Protein AF-0000000084944345 (afdb_homodimer)

Sequence (550 aa):
MKTWLITGCSSGIGRGIAKAVLKKGDNAVVTARDTSKIADLVDQYPNTALGVALDITKKESISAAVKQAQERFGTIDVLINNAGYGYRSSVEEGDIDDVNLLFNTNFFGPIELIKEVLPQMRANKNGAIVNVSSIAAVRSGVGSGYYAASKAALELMTDGLAKELKPLGIKVMIAQPGSFRTNFYDTSLKGTKNKIDDYNETAGKTRKENVVNHKNQPGDPDKGGQVIVDTIEKDNYPFRLLLGSDATKIVASALEERIQEIETWKNISSQSDFEMKTWLITGCSSGIGRGIAKAVLKKGDNAVVTARDTSKIADLVDQYPNTALGVALDITKKESISAAVKQAQERFGTIDVLINNAGYGYRSSVEEGDIDDVNLLFNTNFFGPIELIKEVLPQMRANKNGAIVNVSSIAAVRSGVGSGYYAASKAALELMTDGLAKELKPLGIKVMIAQPGSFRTNFYDTSLKGTKNKIDDYNETAGKTRKENVVNHKNQPGDPDKGGQVIVDTIEKDNYPFRLLLGSDATKIVASALEERIQEIETWKNISSQSDFE

Secondary structure (DSSP, 8-state):
--EEEES--SSHHHHHHHHHHHHHT-EEEEEESSGGGGHHHHHHSTTTEEEEE--TT-HHHHHHHHHHHHHHHS---EEEE----EEEB-TTT--HHHHHHHHIIIIIHHHHHHHHHHHHHHHHT-EEEEEE--GGGTSPPTTBHHHHHHHHHHHHHHHHHHHHHGGGTEEEEEEEE-SBSSSHHHHSEEE-S---GGGTTTGGGG-GGG----S--SB-HHHHHHHHHHHHTSSS--SEEEESHHHHHHHHHHHHHHHHHHHHHHHHHGGGB--/--EEEES--SSHHHHHHHHHHHHHT-EEEEEESSGGGGHHHHHHSTTTEEEEE--TT-HHHHHHHHHHHHHHHS---EEEE----EEEB-TTT--HHHHHHHHIIIIIHHHHHHHHHHHHHHHHT-EEEEEE--GGGTSPPTTBHHHHHHHHHHHHHHHHHHHHHGGGTEEEEEEEE-SBSSSHHHHSEEE-S---GGGTTTGGGG-GGG----S--SB-HHHHHHHHHHHHTSSS--SEEEESHHHHHHHHHHHHHHHHHHHHHHHHHGGGB--

Organism: NCBI:txid445974

Solvent-accessible surface area (backbone atoms only — not comparable to full-atom values): 26465 Å² total; per-residue (Å²): 130,52,29,33,40,36,32,37,28,59,47,42,46,31,28,13,30,50,49,39,42,45,75,73,65,22,33,28,37,39,19,20,71,53,47,78,58,39,41,67,60,23,68,74,33,64,90,38,31,44,74,34,56,38,46,59,73,35,70,68,34,42,53,50,40,53,49,52,41,32,72,73,64,66,48,67,41,31,40,35,42,45,44,61,64,46,43,21,30,40,74,74,36,48,46,68,68,59,51,49,52,47,34,31,37,44,30,53,17,49,50,53,47,47,50,70,51,42,63,61,21,58,74,64,43,33,34,35,39,34,41,53,50,34,49,35,40,80,50,34,46,67,13,22,10,64,36,10,10,27,30,18,19,39,50,24,29,45,49,11,40,33,62,47,30,49,88,42,52,31,48,48,30,34,36,26,39,40,58,49,47,45,55,48,71,65,79,33,42,41,54,49,90,56,81,59,77,88,33,45,90,38,19,49,61,46,25,50,92,63,58,77,81,79,67,74,42,54,15,28,23,53,40,38,11,36,48,52,58,57,40,74,70,39,93,76,60,63,58,67,38,42,34,12,56,64,22,49,52,54,50,46,50,53,46,51,52,50,46,51,50,48,65,73,41,44,72,63,14,38,62,10,37,54,129,131,53,29,33,41,36,32,36,26,59,47,42,44,32,28,14,30,49,50,40,42,46,74,72,64,22,33,27,36,41,18,20,72,54,45,79,58,39,43,65,60,23,69,74,33,63,90,38,31,42,73,36,56,38,47,59,72,35,69,67,35,42,53,50,43,53,49,52,41,32,74,73,65,68,47,69,40,32,40,35,43,46,45,58,63,45,42,20,30,39,72,73,36,48,44,69,69,58,51,51,51,48,34,31,36,44,29,52,18,49,50,53,47,48,49,69,50,41,62,60,22,58,74,65,42,34,33,34,39,34,42,53,50,32,51,35,42,80,50,34,46,66,12,22,10,65,37,8,10,29,30,17,19,36,50,24,30,46,49,11,40,34,62,46,31,49,88,41,52,31,47,50,32,34,37,26,36,41,56,49,46,46,57,48,72,65,77,33,41,42,55,48,90,56,82,59,78,88,32,45,88,38,18,49,60,46,25,51,90,61,56,77,80,79,67,72,42,54,16,27,24,52,40,38,12,37,48,53,59,57,40,72,70,39,93,76,58,62,56,69,37,43,33,11,56,65,22,50,52,53,50,46,50,52,46,51,52,50,45,50,50,46,66,73,41,43,72,63,14,39,60,12,38,54,130

InterPro domains:
  IPR002347 Short-chain dehydrogenase/reductase SDR [PF00106] (2-185)
  IPR002347 Short-chain dehydrogenase/reductase SDR [PR00080] (74-85)
  IPR002347 Short-chain dehydrogenase/reductase SDR [PR00080] (127-135)
  IPR002347 Short-chain dehydrogenase/reductase SDR [PR00080] (147-166)
  IPR002347 Short-chain dehydrogenase/reductase SDR [PR00081] (3-20)
  IPR002347 Short-chain dehydrogenase/reductase SDR [PR00081] (74-85)
  IPR002347 Short-chain dehydrogenase/reductase SDR [PR00081] (121-137)
  IPR002347 Short-chain dehydrogenase/reductase SDR [PR00081] (147-166)
  IPR002347 Short-chain dehydrogenase/reductase SDR [PR00081] (168-185)
  IPR020904 Short-chain dehydrogenase/reductase, conserved site [PS00061] (134-162)
  IPR036291 NAD(P)-binding domain superfamily [SSF51735] (2-236)
  IPR051911 Short-chain Dehydrogenases/Reductases (SDR) [PTHR43976] (2-274)

Foldseek 3Di:
DAEEEFEDCLWFLSVLLLVLCVVVPAAYEREDQDQVSVVVVCVVRVLRYHYAHADLLDLVRLLVSLVVSCVRPVAHAEYEADFAAFEFAAPVLDDPVVLVVRLSGLPVSLVSNCVNRVVRCLVVLHHEYEYEAELLCLPPAFRGVSNNVSRVNRLVVQVVVQVVSVVSHYHYAYEYEYWELICRLPPRYHYGPGDDPVCCVTSVCVGSVNDDRPSPTPHYSNVSSNCVNVQSPDPDHDNYHYGDPVSVVSNVVSVVVVVVVCVVCVVVVCVPDDD/DAEEEFEDCLWFLSVLLLVLCVVVPAAYEREDQDQVSVVVVCVVRVLRYHYAHADLLDLVRLLVSLVVSCVRPVAHAEYEADFAAFEFAAPVLDDPVVLVVRLSGLPVSLVSNCVNRVVRCLVVLHHEYEYEAELLCLPPAFRGVSNNVSRVNRLVVQVVVQVVSVVSHYHYAYEYEYWELICRLPPRYHYGPGDDPVCCVTSVCVGSVNDDRPSPTQHYSNVSSNCVNVQSPDPDHDNYHYGDPVSVVSNVVSVVVVVVVCVVCVVVVCVPDDD

Nearest PDB structures (foldseek):
  3m1a-assembly6_J  TM=9.454E-01  e=7.012E-30  Streptomyces avermitilis
  3m1a-assembly4_D  TM=9.328E-01  e=2.663E-30  Streptomyces avermitilis
  3m1a-assembly1_C  TM=9.370E-01  e=7.450E-30  Streptomyces avermitilis
  3m1a-assembly2_B  TM=9.357E-01  e=1.846E-29  Streptomyces avermitilis
  3m1a-assembly1_G  TM=9.28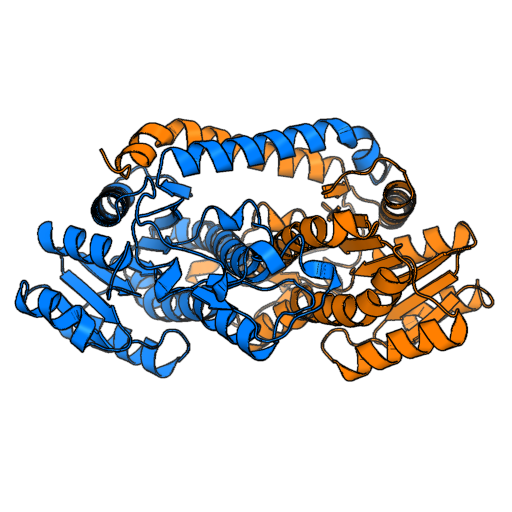5E-01  e=8.408E-30  Streptomyces avermitilis

Structure (mmCIF, N/CA/C/O backbone):
data_AF-0000000084944345-model_v1
#
loop_
_entity.id
_entity.type
_entity.pdbx_description
1 polymer 'Oxidoreductase, short chain dehydrogenase/reductase family protein'
#
loop_
_atom_site.group_PDB
_atom_site.id
_atom_site.type_symbol
_atom_site.label_atom_id
_atom_site.label_alt_id
_atom_site.label_comp_id
_atom_site.label_asym_id
_atom_site.label_entity_id
_atom_site.label_seq_id
_atom_site.pdbx_PDB_ins_code
_atom_site.Cartn_x
_atom_site.Cartn_y
_atom_site.Cartn_z
_atom_site.occupancy
_atom_site.B_iso_or_equiv
_atom_site.auth_seq_id
_atom_site.auth_comp_id
_atom_site.auth_asym_id
_atom_site.auth_atom_id
_atom_site.pdbx_PDB_model_num
ATOM 1 N N . MET A 1 1 ? 8.312 31.016 15.516 1 93.62 1 MET A N 1
ATOM 2 C CA . MET A 1 1 ? 7.082 30.828 14.75 1 93.62 1 MET A CA 1
ATOM 3 C C . MET A 1 1 ? 7.324 29.922 13.547 1 93.62 1 MET A C 1
ATOM 5 O O . MET A 1 1 ? 8.273 30.125 12.797 1 93.62 1 MET A O 1
ATOM 9 N N . LYS A 1 2 ? 6.492 28.859 13.406 1 98.12 2 LYS A N 1
ATOM 10 C CA . LYS A 1 2 ? 6.637 27.906 12.312 1 98.12 2 LYS A CA 1
ATOM 11 C C . LYS A 1 2 ? 5.516 28.078 11.281 1 98.12 2 LYS A C 1
ATOM 13 O O . LYS A 1 2 ? 4.445 28.594 11.609 1 98.12 2 LYS A O 1
ATOM 18 N N . THR A 1 3 ? 5.793 27.703 10.055 1 98.88 3 THR A N 1
ATOM 19 C CA . THR A 1 3 ? 4.789 27.703 9 1 98.88 3 THR A CA 1
ATOM 20 C C . THR A 1 3 ? 4.379 26.281 8.633 1 98.88 3 THR A C 1
ATOM 22 O O . THR A 1 3 ? 5.211 25.484 8.211 1 98.88 3 THR A O 1
ATOM 25 N N . TRP A 1 4 ? 3.074 26.016 8.797 1 98.94 4 TRP A N 1
ATOM 26 C CA . TRP A 1 4 ? 2.477 24.719 8.5 1 98.94 4 TRP A CA 1
ATOM 27 C C . TRP A 1 4 ? 1.68 24.766 7.199 1 98.94 4 TRP A C 1
ATOM 29 O O . TRP A 1 4 ? 0.833 25.641 7.016 1 98.94 4 TRP A O 1
ATOM 39 N N . LEU A 1 5 ? 1.978 23.938 6.238 1 99 5 LEU A N 1
ATOM 40 C CA . LEU A 1 5 ? 1.112 23.703 5.09 1 99 5 LEU A CA 1
ATOM 41 C C . LEU A 1 5 ? 0.245 22.469 5.301 1 99 5 LEU A C 1
ATOM 43 O O . LEU A 1 5 ? 0.763 21.359 5.449 1 99 5 LEU A O 1
ATOM 47 N N . ILE A 1 6 ? -1.057 22.641 5.344 1 99 6 ILE A N 1
ATOM 48 C CA . ILE A 1 6 ? -2.002 21.594 5.699 1 99 6 ILE A CA 1
ATOM 49 C C . ILE A 1 6 ? -2.99 21.375 4.555 1 99 6 ILE A C 1
ATOM 51 O O . ILE A 1 6 ? -3.672 22.312 4.133 1 99 6 ILE A O 1
ATOM 55 N N . THR A 1 7 ? -3.07 20.172 4.094 1 98.94 7 THR A N 1
ATOM 56 C CA . THR A 1 7 ? -4.012 19.922 3.01 1 98.94 7 THR A CA 1
ATOM 57 C C . THR A 1 7 ? -5.344 19.406 3.562 1 98.94 7 THR A C 1
ATOM 59 O O . THR A 1 7 ? -5.375 18.719 4.582 1 98.94 7 THR A O 1
ATOM 62 N N . GLY A 1 8 ? -6.422 19.734 2.869 1 98.25 8 GLY A N 1
ATOM 63 C CA . GLY A 1 8 ? -7.742 19.234 3.229 1 98.25 8 GLY A CA 1
ATOM 64 C C . GLY A 1 8 ? -8.266 19.812 4.527 1 98.25 8 GLY A C 1
ATOM 65 O O . GLY A 1 8 ? -8.602 19.078 5.453 1 98.25 8 GLY A O 1
ATOM 66 N N . CYS A 1 9 ? -8.539 21.172 4.586 1 98.5 9 CYS A N 1
ATOM 67 C CA . CYS A 1 9 ? -8.836 21.828 5.852 1 98.5 9 CYS A CA 1
ATOM 68 C C . CYS A 1 9 ? -10.312 22.203 5.934 1 98.5 9 CYS A C 1
ATOM 70 O O . CYS A 1 9 ? -10.742 22.859 6.879 1 98.5 9 CYS A O 1
ATOM 72 N N . SER A 1 10 ? -11.109 21.766 4.98 1 97.06 10 SER A N 1
ATOM 73 C CA . SER A 1 10 ? -12.508 22.188 4.938 1 97.06 10 SER A CA 1
ATOM 74 C C . SER A 1 10 ? -13.289 21.609 6.117 1 97.06 10 SER A C 1
ATOM 76 O O . SER A 1 10 ? -14.305 22.188 6.523 1 97.06 10 SER A O 1
ATOM 78 N N . SER A 1 11 ? -12.891 20.469 6.629 1 95.62 11 SER A N 1
ATOM 79 C CA . SER A 1 11 ? -13.57 19.797 7.738 1 95.62 11 SER A CA 1
ATOM 80 C C . SER A 1 11 ? -12.672 18.75 8.383 1 95.62 11 SER A C 1
ATOM 82 O O . SER A 1 11 ? -11.469 18.688 8.102 1 95.62 11 SER A O 1
ATOM 84 N N . GLY A 1 12 ? -13.164 18.125 9.32 1 97.12 12 GLY A N 1
ATOM 85 C CA . GLY A 1 12 ? -12.555 16.938 9.875 1 97.12 12 GLY A CA 1
ATOM 86 C C . GLY A 1 12 ? -11.211 17.203 10.531 1 97.12 12 GLY A C 1
ATOM 87 O O . GLY A 1 12 ? -11.023 18.234 11.172 1 97.12 12 GLY A O 1
ATOM 88 N N . ILE A 1 13 ? -10.352 16.234 10.453 1 98.5 13 ILE A N 1
ATOM 89 C CA . ILE A 1 13 ? -9.062 16.25 11.141 1 98.5 13 ILE A CA 1
ATOM 90 C C . ILE A 1 13 ? -8.188 17.375 10.594 1 98.5 13 ILE A C 1
ATOM 92 O O . ILE A 1 13 ? -7.48 18.047 11.344 1 98.5 13 ILE A O 1
ATOM 96 N N . GLY A 1 14 ? -8.211 17.609 9.242 1 98.69 14 GLY A N 1
ATOM 97 C CA . GLY A 1 14 ? -7.449 18.703 8.656 1 98.69 14 GLY A CA 1
ATOM 98 C C . GLY A 1 14 ? -7.793 20.062 9.242 1 98.69 14 GLY A C 1
ATOM 99 O O . GLY A 1 14 ? -6.902 20.859 9.547 1 98.69 14 GLY A O 1
ATOM 100 N N . ARG A 1 15 ? -9.094 20.297 9.398 1 98.75 15 ARG A N 1
ATOM 101 C CA . ARG A 1 15 ? -9.531 21.531 10.031 1 98.75 15 ARG A CA 1
ATOM 102 C C . ARG A 1 15 ? -9.086 21.578 11.492 1 98.75 15 ARG A C 1
ATOM 104 O O . ARG A 1 15 ? -8.688 22.641 11.984 1 98.75 15 ARG A O 1
ATOM 111 N N . GLY A 1 16 ? -9.172 20.422 12.18 1 98.88 16 GLY A N 1
ATOM 112 C CA . GLY A 1 16 ? -8.68 20.344 13.547 1 98.88 16 GLY A CA 1
ATOM 113 C C . GLY A 1 16 ? -7.207 20.672 13.672 1 98.88 16 GLY A C 1
ATOM 114 O O . GLY A 1 16 ? -6.805 21.375 14.602 1 98.88 16 GLY A O 1
ATOM 115 N N . ILE A 1 17 ? -6.41 20.234 12.75 1 98.94 17 ILE A N 1
ATOM 116 C CA . ILE A 1 17 ? -4.984 20.531 12.742 1 98.94 17 ILE A CA 1
ATOM 117 C C . ILE A 1 17 ? -4.777 22.031 12.531 1 98.94 17 ILE A C 1
ATOM 119 O O . ILE A 1 17 ? -3.998 22.672 13.25 1 98.94 17 ILE A O 1
ATOM 123 N N . ALA A 1 18 ? -5.488 22.594 11.539 1 98.94 18 ALA A N 1
ATOM 124 C CA . ALA A 1 18 ? -5.379 24.031 11.258 1 98.94 18 ALA A CA 1
ATOM 125 C C . ALA A 1 18 ? -5.695 24.859 12.5 1 98.94 18 ALA A C 1
ATOM 127 O O . ALA A 1 18 ? -4.957 25.781 12.844 1 98.94 18 ALA A O 1
ATOM 128 N N . LYS A 1 19 ? -6.773 24.484 13.195 1 98.88 19 LYS A N 1
ATOM 129 C CA . LYS A 1 19 ? -7.164 25.203 14.406 1 98.88 19 LYS A CA 1
ATOM 130 C C . LYS A 1 19 ? -6.074 25.109 15.469 1 98.88 19 LYS A C 1
ATOM 132 O O . LYS A 1 19 ? -5.746 26.109 16.109 1 98.88 19 LYS A O 1
ATOM 137 N N . ALA A 1 20 ? -5.543 23.922 15.648 1 98.88 20 ALA A N 1
ATOM 138 C CA . ALA A 1 20 ? -4.508 23.719 16.656 1 98.88 20 ALA A CA 1
ATOM 139 C C . ALA A 1 20 ? -3.273 24.562 16.359 1 98.88 20 ALA A C 1
ATOM 141 O O . ALA A 1 20 ? -2.703 25.172 17.266 1 98.88 20 ALA A O 1
ATOM 142 N N . VAL A 1 21 ? -2.881 24.625 15.117 1 98.88 21 VAL A N 1
ATOM 143 C CA . VAL A 1 21 ? -1.704 25.375 14.688 1 98.88 21 VAL A CA 1
ATOM 144 C C . VAL A 1 21 ? -1.926 26.859 14.922 1 98.88 21 VAL A C 1
ATOM 146 O O . VAL A 1 21 ? -1.062 27.547 15.484 1 98.88 21 VAL A O 1
ATOM 149 N N . LEU A 1 22 ? -3.08 27.344 14.539 1 98.81 22 LEU A N 1
ATOM 150 C CA . LEU A 1 22 ? -3.385 28.781 14.625 1 98.81 22 LEU A CA 1
ATOM 151 C C . LEU A 1 22 ? -3.541 29.203 16.078 1 98.81 22 LEU A C 1
ATOM 153 O O . LEU A 1 22 ? -3.07 30.281 16.469 1 98.81 22 LEU A O 1
ATOM 157 N N . LYS A 1 23 ? -4.176 28.359 16.875 1 98.38 23 LYS A N 1
ATOM 158 C CA . LYS A 1 23 ? -4.348 28.656 18.297 1 98.38 23 LYS A CA 1
ATOM 159 C C . LYS A 1 23 ? -3 28.766 19 1 98.38 23 LYS A C 1
ATOM 161 O O . LYS A 1 23 ? -2.85 29.547 19.953 1 98.38 23 LYS A O 1
ATOM 166 N N . LYS A 1 24 ? -2.076 28.031 18.531 1 97.56 24 LYS A N 1
ATOM 167 C CA . LYS A 1 24 ? -0.727 28.031 19.094 1 97.56 24 LYS A CA 1
ATOM 168 C C . LYS A 1 24 ? 0.048 29.281 18.672 1 97.56 24 LYS A C 1
ATOM 170 O O . LYS A 1 24 ? 1.063 29.609 19.281 1 97.56 24 LYS A O 1
ATOM 175 N N . GLY A 1 25 ? -0.393 29.953 17.594 1 98.19 25 GLY A N 1
ATOM 176 C CA . GLY A 1 25 ? 0.224 31.188 17.141 1 98.19 25 GLY A CA 1
ATOM 177 C C . GLY A 1 25 ? 1.131 30.984 15.945 1 98.19 25 GLY A C 1
ATOM 178 O O . GLY A 1 25 ? 1.791 31.938 15.5 1 98.19 25 GLY A O 1
ATOM 179 N N . ASP A 1 26 ? 1.201 29.797 15.398 1 98.81 26 ASP A N 1
ATOM 180 C CA . ASP A 1 26 ? 2.006 29.531 14.211 1 98.81 26 ASP A CA 1
ATOM 181 C C . ASP A 1 26 ? 1.264 29.922 12.938 1 98.81 26 ASP A C 1
ATOM 183 O O . ASP A 1 26 ? 0.057 30.172 12.969 1 98.81 26 ASP A O 1
ATOM 187 N N . ASN A 1 27 ? 1.986 30.062 11.828 1 98.88 27 ASN A N 1
ATOM 188 C CA . ASN A 1 27 ? 1.384 30.281 10.523 1 98.88 27 ASN A CA 1
ATOM 189 C C . ASN A 1 27 ? 0.773 29 9.961 1 98.88 27 ASN A C 1
ATOM 191 O O . ASN A 1 27 ? 1.355 27.922 10.086 1 98.88 27 ASN A O 1
ATOM 195 N N . ALA A 1 28 ? -0.391 29.141 9.422 1 98.94 28 ALA A N 1
ATOM 196 C CA . ALA A 1 28 ? -1.041 28 8.797 1 98.94 28 ALA A CA 1
ATOM 197 C C . ALA A 1 28 ? -1.474 28.328 7.367 1 98.94 28 ALA A C 1
ATOM 199 O O . ALA A 1 28 ? -2.262 29.25 7.148 1 98.94 28 ALA A O 1
ATOM 200 N N . VAL A 1 29 ? -0.886 27.656 6.406 1 98.94 29 VAL A N 1
ATOM 201 C CA . VAL A 1 29 ? -1.447 27.609 5.059 1 98.94 29 VAL A CA 1
ATOM 202 C C . VAL A 1 29 ? -2.543 26.547 5 1 98.94 29 VAL A C 1
ATOM 204 O O . VAL A 1 29 ? -2.254 25.344 4.969 1 98.94 29 VAL A O 1
ATOM 207 N N . VAL A 1 30 ? -3.777 27 5.02 1 98.88 30 VAL A N 1
ATOM 208 C CA . VAL A 1 30 ? -4.934 26.109 5.051 1 98.88 30 VAL A CA 1
ATOM 209 C C . VAL A 1 30 ? -5.5 25.938 3.645 1 98.88 30 VAL A C 1
ATOM 211 O O . VAL A 1 30 ? -5.777 26.922 2.961 1 98.88 30 VAL A O 1
ATOM 214 N N . THR A 1 31 ? -5.664 24.688 3.217 1 98.88 31 THR A N 1
ATOM 215 C CA . THR A 1 31 ? -6.039 24.5 1.819 1 98.88 31 THR A CA 1
ATOM 216 C C . THR A 1 31 ? -7.375 23.766 1.71 1 98.88 31 THR A C 1
ATOM 218 O O . THR A 1 31 ? -7.754 23.016 2.609 1 98.88 31 THR A O 1
ATOM 221 N N . ALA A 1 32 ? -8.07 24.031 0.73 1 98.44 32 ALA A N 1
ATOM 222 C CA . ALA A 1 32 ? -9.281 23.359 0.26 1 98.44 32 ALA A CA 1
ATOM 223 C C . ALA A 1 32 ? -9.461 23.547 -1.242 1 98.44 32 ALA A C 1
ATOM 225 O O . ALA A 1 32 ? -8.898 24.484 -1.831 1 98.44 32 ALA A O 1
ATOM 226 N N . ARG A 1 33 ? -10.227 22.75 -1.86 1 95.81 33 ARG A N 1
ATOM 227 C CA . ARG A 1 33 ? -10.555 22.969 -3.266 1 95.81 33 ARG A CA 1
ATOM 228 C C . ARG A 1 33 ? -11.383 24.234 -3.445 1 95.81 33 ARG A C 1
ATOM 230 O O . ARG A 1 33 ? -11.18 24.984 -4.398 1 95.81 33 ARG A O 1
ATOM 237 N N . ASP A 1 34 ? -12.227 24.344 -2.576 1 96.94 34 ASP A N 1
ATOM 238 C CA . ASP A 1 34 ? -13.086 25.516 -2.486 1 96.94 34 ASP A CA 1
ATOM 239 C C . ASP A 1 34 ? -12.719 26.375 -1.28 1 96.94 34 ASP A C 1
ATOM 241 O O . ASP A 1 34 ? -13.086 26.047 -0.147 1 96.94 34 ASP A O 1
ATOM 245 N N . THR A 1 35 ? -12.148 27.5 -1.516 1 97.88 35 THR A N 1
ATOM 246 C CA . THR A 1 35 ? -11.594 28.312 -0.439 1 97.88 35 THR A CA 1
ATOM 247 C C . THR A 1 35 ? -12.711 28.953 0.381 1 97.88 35 THR A C 1
ATOM 249 O O . THR A 1 35 ? -12.469 29.438 1.49 1 97.88 35 THR A O 1
ATOM 252 N N . SER A 1 36 ? -13.891 28.984 -0.16 1 98.38 36 SER A N 1
ATOM 253 C CA . SER A 1 36 ? -14.992 29.5 0.642 1 98.38 36 SER A CA 1
ATOM 254 C C . SER A 1 36 ? -15.219 28.656 1.891 1 98.38 36 SER A C 1
ATOM 256 O O . SER A 1 36 ? -15.695 29.156 2.908 1 98.38 36 SER A O 1
ATOM 258 N N . LYS A 1 37 ? -14.805 27.422 1.883 1 97.94 37 LYS A N 1
ATOM 259 C CA . LYS A 1 37 ? -15.016 26.484 2.98 1 97.94 37 LYS A CA 1
ATOM 260 C C . LYS A 1 37 ? -13.992 26.703 4.094 1 97.94 37 LYS A C 1
ATOM 262 O O . LYS A 1 37 ? -14.141 26.156 5.191 1 97.94 37 LYS A O 1
ATOM 267 N N . ILE A 1 38 ? -13 27.5 3.826 1 98.5 38 ILE A N 1
ATOM 268 C CA . ILE A 1 38 ? -11.977 27.734 4.844 1 98.5 38 ILE A CA 1
ATOM 269 C C . ILE A 1 38 ? -11.867 29.234 5.121 1 98.5 38 ILE A C 1
ATOM 271 O O . ILE A 1 38 ? -10.945 29.688 5.809 1 98.5 38 ILE A O 1
ATOM 275 N N . ALA A 1 39 ? -12.711 30.062 4.621 1 98.56 39 ALA A N 1
ATOM 276 C CA . ALA A 1 39 ? -12.672 31.516 4.773 1 98.56 39 ALA A CA 1
ATOM 277 C C . ALA A 1 39 ? -12.789 31.922 6.238 1 98.56 39 ALA A C 1
ATOM 279 O O . ALA A 1 39 ? -12.188 32.906 6.672 1 98.56 39 ALA A O 1
ATOM 280 N N . ASP A 1 40 ? -13.586 31.203 6.957 1 98.44 40 ASP A N 1
ATOM 281 C CA . ASP A 1 40 ? -13.805 31.516 8.367 1 98.44 40 ASP A CA 1
ATOM 282 C C . ASP A 1 40 ? -12.508 31.391 9.164 1 98.44 40 ASP A C 1
ATOM 284 O O . ASP A 1 40 ? -12.242 32.188 10.055 1 98.44 40 ASP A O 1
ATOM 288 N N . LEU A 1 41 ? -11.68 30.375 8.867 1 98.12 41 LEU A N 1
ATOM 289 C CA . LEU A 1 41 ? -10.383 30.234 9.523 1 98.12 41 LEU A CA 1
ATOM 290 C C . LEU A 1 41 ? -9.477 31.422 9.211 1 98.12 41 LEU A C 1
ATOM 292 O O . LEU A 1 41 ? -8.805 31.953 10.102 1 98.12 41 LEU A O 1
ATOM 296 N N . VAL A 1 42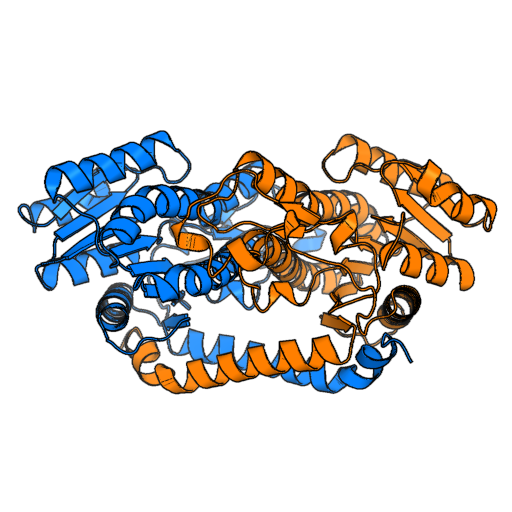 ? -9.469 31.828 7.98 1 98.5 42 VAL A N 1
ATOM 297 C CA . VAL A 1 42 ? -8.617 32.906 7.535 1 98.5 42 VAL A CA 1
ATOM 298 C C . VAL A 1 42 ? -9.078 34.219 8.172 1 98.5 42 VAL A C 1
ATOM 300 O O . VAL A 1 42 ? -8.258 35.031 8.633 1 98.5 42 VAL A O 1
ATOM 303 N N . ASP A 1 43 ? -10.383 34.438 8.234 1 98.56 43 ASP A N 1
ATOM 304 C CA . ASP A 1 43 ? -10.945 35.656 8.812 1 98.56 43 ASP A CA 1
ATOM 305 C C . ASP A 1 43 ? -10.633 35.75 10.297 1 98.56 43 ASP A C 1
ATOM 307 O O . ASP A 1 43 ? -10.414 36.844 10.828 1 98.56 43 ASP A O 1
ATOM 311 N N . GLN A 1 44 ? -10.625 34.594 10.898 1 98.44 44 GLN A N 1
ATOM 312 C CA . GLN A 1 44 ? -10.383 34.562 12.336 1 98.44 44 GLN A CA 1
ATOM 313 C C . GLN A 1 44 ? -8.914 34.844 12.656 1 98.44 44 GLN A C 1
ATOM 315 O O . GLN A 1 44 ? -8.594 35.375 13.703 1 98.44 44 GLN A O 1
ATOM 320 N N . TYR A 1 45 ? -8.016 34.406 11.781 1 98.5 45 TYR A N 1
ATOM 321 C CA . TYR A 1 45 ? -6.582 34.562 11.992 1 98.5 45 TYR A CA 1
ATOM 322 C C . TYR A 1 45 ? -5.93 35.25 10.789 1 98.5 45 TYR A C 1
ATOM 324 O O . TYR A 1 45 ? -5.031 34.656 10.164 1 98.5 45 TYR A O 1
ATOM 332 N N . PRO A 1 46 ? -6.246 36.438 10.453 1 97.62 46 PRO A N 1
ATOM 333 C CA . PRO A 1 46 ? -5.859 37.094 9.195 1 97.62 46 PRO A CA 1
ATOM 334 C C . PRO A 1 46 ? -4.344 37.25 9.055 1 97.62 46 PRO A C 1
ATOM 336 O O . PRO A 1 46 ? -3.83 37.312 7.934 1 97.62 46 PRO A O 1
ATOM 339 N N . ASN A 1 47 ? -3.586 37.312 10.18 1 98.06 47 ASN A N 1
ATOM 340 C CA . ASN A 1 47 ? -2.145 37.531 10.109 1 98.06 47 ASN A CA 1
ATOM 341 C C . ASN A 1 47 ? -1.387 36.188 9.969 1 98.06 47 ASN A C 1
ATOM 343 O O . ASN A 1 47 ? -0.306 36.156 9.375 1 98.06 47 ASN A O 1
ATOM 347 N N . THR A 1 48 ? -2.016 35.125 10.484 1 98.75 48 THR A N 1
ATOM 348 C CA . THR A 1 48 ? -1.248 33.875 10.547 1 98.75 48 THR A CA 1
ATOM 349 C C . THR A 1 48 ? -1.857 32.812 9.633 1 98.75 48 THR A C 1
ATOM 351 O O . THR A 1 48 ? -1.22 31.812 9.336 1 98.75 48 THR A O 1
ATOM 354 N N . ALA A 1 49 ? -3.027 33.031 9.148 1 98.88 49 ALA A N 1
ATOM 355 C CA . ALA A 1 49 ? -3.66 32.062 8.25 1 98.88 49 ALA A CA 1
ATOM 356 C C . ALA A 1 49 ? -3.625 32.531 6.809 1 98.88 49 ALA A C 1
ATOM 358 O O . ALA A 1 49 ? -3.879 33.719 6.535 1 98.88 49 ALA A O 1
ATOM 359 N N . LEU A 1 50 ? -3.283 31.688 5.895 1 98.88 50 LEU A N 1
ATOM 360 C CA . LEU A 1 50 ? -3.385 31.891 4.453 1 98.88 50 LEU A CA 1
ATOM 361 C C . LEU A 1 50 ? -4.27 30.828 3.812 1 98.88 50 LEU A C 1
ATOM 363 O O . LEU A 1 50 ? -3.98 29.641 3.912 1 98.88 50 LEU A O 1
ATOM 367 N N . GLY A 1 51 ? -5.406 31.266 3.252 1 98.81 51 GLY A N 1
ATOM 368 C CA . GLY A 1 51 ? -6.254 30.359 2.5 1 98.81 51 GLY A CA 1
ATOM 369 C C . GLY A 1 51 ? -5.785 30.141 1.071 1 98.81 51 GLY A C 1
ATOM 370 O O . GLY A 1 51 ? -5.574 31.109 0.336 1 98.81 51 GLY A O 1
ATOM 371 N N . VAL A 1 52 ? -5.582 28.891 0.661 1 98.88 52 VAL A N 1
ATOM 372 C CA . VAL A 1 52 ? -5.074 28.594 -0.674 1 98.88 52 VAL A CA 1
ATOM 373 C C . VAL A 1 52 ? -5.945 27.516 -1.324 1 98.88 52 VAL A C 1
ATOM 375 O O . VAL A 1 52 ? -6.273 26.5 -0.692 1 98.88 52 VAL A O 1
ATOM 378 N N . ALA A 1 53 ? -6.348 27.734 -2.535 1 98.75 53 ALA A N 1
ATOM 379 C CA . ALA A 1 53 ? -7.004 26.688 -3.312 1 98.75 53 ALA A CA 1
ATOM 380 C C . ALA A 1 53 ? -6.012 25.609 -3.711 1 98.75 53 ALA A C 1
ATOM 382 O O . ALA A 1 53 ? -4.934 25.906 -4.234 1 98.75 53 ALA A O 1
ATOM 383 N N . LEU A 1 54 ? -6.359 24.344 -3.451 1 98.81 54 LEU A N 1
ATOM 384 C CA . LEU A 1 54 ? -5.461 23.25 -3.791 1 98.81 54 LEU A CA 1
ATOM 385 C C . LEU A 1 54 ? -6.242 22.031 -4.301 1 98.81 54 LEU A C 1
ATOM 387 O O . LEU A 1 54 ? -7.141 21.531 -3.615 1 98.81 54 LEU A O 1
ATOM 391 N N . ASP A 1 55 ? -6.012 21.672 -5.496 1 98.56 55 ASP A N 1
ATOM 392 C CA . ASP A 1 55 ? -6.332 20.344 -6.012 1 98.56 55 ASP A CA 1
ATOM 393 C C . ASP A 1 55 ? -5.102 19.453 -6.023 1 98.56 55 ASP A C 1
ATOM 395 O O . ASP A 1 55 ? -4.246 19.562 -6.906 1 98.56 55 ASP A O 1
ATOM 399 N N . ILE A 1 56 ? -5.07 18.516 -5.094 1 98.44 56 ILE A N 1
ATOM 400 C CA . ILE A 1 56 ? -3.879 17.719 -4.812 1 98.44 56 ILE A CA 1
ATOM 401 C C . ILE A 1 56 ? -3.58 16.797 -6 1 98.44 56 ILE A C 1
ATOM 403 O O . ILE A 1 56 ? -2.492 16.219 -6.09 1 98.44 56 ILE A O 1
ATOM 407 N N . THR A 1 57 ? -4.52 16.656 -6.961 1 98 57 THR A N 1
ATOM 408 C CA . THR A 1 57 ? -4.32 15.781 -8.109 1 98 57 THR A CA 1
ATOM 409 C C . THR A 1 57 ? -3.689 16.547 -9.266 1 98 57 THR A C 1
ATOM 411 O O . THR A 1 57 ? -3.43 15.984 -10.336 1 98 57 THR A O 1
ATOM 414 N N . LYS A 1 58 ? -3.475 17.844 -9.062 1 98.44 58 LYS A N 1
ATOM 415 C CA . LYS A 1 58 ? -2.938 18.672 -10.133 1 98.44 58 LYS A CA 1
ATOM 416 C C . LYS A 1 58 ? -1.586 19.266 -9.742 1 98.44 58 LYS A C 1
ATOM 418 O O . LYS A 1 58 ? -1.503 20.094 -8.828 1 98.44 58 LYS A O 1
ATOM 423 N N . LYS A 1 59 ? -0.592 19 -10.516 1 97.5 59 LYS A N 1
ATOM 424 C CA . LYS A 1 59 ? 0.773 19.438 -10.242 1 97.5 59 LYS A CA 1
ATOM 425 C C . LYS A 1 59 ? 0.86 20.953 -10.18 1 97.5 59 LYS A C 1
ATOM 427 O O . LYS A 1 59 ? 1.544 21.516 -9.32 1 97.5 59 LYS A O 1
ATOM 432 N N . GLU A 1 60 ? 0.21 21.625 -11.07 1 98.25 60 GLU A N 1
ATOM 433 C CA . GLU A 1 60 ? 0.263 23.094 -11.109 1 98.25 60 GLU A CA 1
ATOM 434 C C . GLU A 1 60 ? -0.376 23.703 -9.867 1 98.25 60 GLU A C 1
ATOM 436 O O . GLU A 1 60 ? 0.081 24.734 -9.367 1 98.25 60 GLU A O 1
ATOM 441 N N . SER A 1 61 ? -1.467 23.078 -9.438 1 98.81 61 SER A N 1
ATOM 442 C CA . SER A 1 61 ? -2.123 23.531 -8.211 1 98.81 61 SER A CA 1
ATOM 443 C C . SER A 1 61 ? -1.201 23.391 -7.008 1 98.81 61 SER A C 1
ATOM 445 O O . SER A 1 61 ? -1.134 24.281 -6.16 1 98.81 61 SER A O 1
ATOM 447 N N . ILE A 1 62 ? -0.466 22.328 -6.969 1 98.81 62 ILE A N 1
ATOM 448 C CA . ILE A 1 62 ? 0.483 22.047 -5.895 1 98.81 62 ILE A CA 1
ATOM 449 C C . ILE A 1 62 ? 1.602 23.078 -5.91 1 98.81 62 ILE A C 1
ATOM 451 O O . ILE A 1 62 ? 1.899 23.703 -4.883 1 98.81 62 ILE A O 1
ATOM 455 N N . SER A 1 63 ? 2.141 23.297 -7.066 1 98.62 63 SER A N 1
ATOM 456 C CA . SER A 1 63 ? 3.219 24.281 -7.203 1 98.62 63 SER A CA 1
ATOM 457 C C . SER A 1 63 ? 2.76 25.672 -6.785 1 98.62 63 SER A C 1
ATOM 459 O O . SER A 1 63 ? 3.498 26.406 -6.121 1 98.62 63 SER A O 1
ATOM 461 N N . ALA A 1 64 ? 1.591 26.031 -7.188 1 98.75 64 ALA A N 1
ATOM 462 C CA . ALA A 1 64 ? 1.039 27.344 -6.848 1 98.75 64 ALA A CA 1
ATOM 463 C C . ALA A 1 64 ? 0.845 27.484 -5.344 1 98.75 64 ALA A C 1
ATOM 465 O O . ALA A 1 64 ? 1.112 28.547 -4.773 1 98.75 64 ALA A O 1
ATOM 466 N N . ALA A 1 65 ? 0.382 26.422 -4.691 1 98.88 65 ALA A N 1
ATOM 467 C CA . ALA A 1 65 ? 0.152 26.453 -3.248 1 98.88 65 ALA A CA 1
ATOM 468 C C . ALA A 1 65 ? 1.458 26.672 -2.49 1 98.88 65 ALA A C 1
ATOM 470 O O . ALA A 1 65 ? 1.52 27.484 -1.563 1 98.88 65 ALA A O 1
ATOM 471 N N . VAL A 1 66 ? 2.479 25.953 -2.9 1 98.88 66 VAL A N 1
ATOM 472 C CA . VAL A 1 66 ? 3.777 26.062 -2.246 1 98.88 66 VAL A CA 1
ATOM 473 C C . VAL A 1 66 ? 4.359 27.453 -2.471 1 98.88 66 VAL A C 1
ATOM 475 O O . VAL A 1 66 ? 4.887 28.062 -1.543 1 98.88 66 VAL A O 1
ATOM 478 N N . LYS A 1 67 ? 4.211 27.922 -3.658 1 98.69 67 LYS A N 1
ATOM 479 C CA . LYS A 1 67 ? 4.707 29.266 -3.98 1 98.69 67 LYS A CA 1
ATOM 480 C C . LYS A 1 67 ? 4.008 30.328 -3.143 1 98.69 67 LYS A C 1
ATOM 482 O O . LYS A 1 67 ? 4.656 31.234 -2.607 1 98.69 67 LYS A O 1
ATOM 487 N N . GLN A 1 68 ? 2.732 30.266 -3.014 1 98.81 68 GLN A N 1
ATOM 488 C CA . GLN A 1 68 ? 1.974 31.219 -2.221 1 98.81 68 GLN A CA 1
ATOM 489 C C . GLN A 1 68 ? 2.404 31.188 -0.757 1 98.81 68 GLN A C 1
ATOM 491 O O . GLN A 1 68 ? 2.529 32.25 -0.118 1 98.81 68 GLN A O 1
ATOM 496 N N . ALA A 1 69 ? 2.609 29.984 -0.251 1 98.75 69 ALA A N 1
ATOM 497 C CA . ALA A 1 69 ? 3.076 29.828 1.125 1 98.75 69 ALA A CA 1
ATOM 498 C C . ALA A 1 69 ? 4.426 30.516 1.323 1 98.75 69 ALA A C 1
ATOM 500 O O . ALA A 1 69 ? 4.633 31.234 2.307 1 98.75 69 ALA A O 1
ATOM 501 N N . GLN A 1 70 ? 5.305 30.297 0.397 1 98.12 70 GLN A N 1
ATOM 502 C CA . GLN A 1 70 ? 6.648 30.859 0.483 1 98.12 70 GLN A CA 1
ATOM 503 C C . GLN A 1 70 ? 6.633 32.375 0.335 1 98.12 70 GLN A C 1
ATOM 505 O O . GLN A 1 70 ? 7.387 33.062 1.007 1 98.12 70 GLN A O 1
ATOM 510 N N . GLU A 1 71 ? 5.812 32.844 -0.565 1 98.44 71 GLU A N 1
ATOM 511 C CA . GLU A 1 71 ? 5.695 34.281 -0.758 1 98.44 71 GLU A CA 1
ATOM 512 C C . GLU A 1 71 ? 5.172 34.969 0.501 1 98.44 71 GLU A C 1
ATOM 514 O O . GLU A 1 71 ? 5.645 36.062 0.869 1 98.44 71 GLU A O 1
ATOM 519 N N . ARG A 1 72 ? 4.258 34.312 1.134 1 98.56 72 ARG A N 1
ATOM 520 C CA . ARG A 1 72 ? 3.607 34.906 2.291 1 98.56 72 ARG A CA 1
ATOM 521 C C . ARG A 1 72 ? 4.473 34.781 3.541 1 98.56 72 ARG A C 1
ATOM 523 O O . ARG A 1 72 ? 4.57 35.719 4.344 1 98.56 72 ARG A O 1
ATOM 530 N N . PHE A 1 73 ? 5.035 33.594 3.715 1 98.5 73 PHE A N 1
ATOM 531 C CA . PHE A 1 73 ? 5.602 33.281 5.027 1 98.5 73 PHE A CA 1
ATOM 532 C C . PHE A 1 73 ? 7.09 32.969 4.918 1 98.5 73 PHE A C 1
ATOM 534 O O . PHE A 1 73 ? 7.773 32.812 5.934 1 98.5 73 PHE A O 1
ATOM 541 N N . GLY A 1 74 ? 7.613 32.812 3.721 1 97.62 74 GLY A N 1
ATOM 542 C CA . GLY A 1 74 ? 9.039 32.656 3.492 1 97.62 74 GLY A CA 1
ATOM 543 C C . GLY A 1 74 ? 9.469 31.188 3.508 1 97.62 74 GLY A C 1
ATOM 544 O O . GLY A 1 74 ? 10.43 30.812 2.832 1 97.62 74 GLY A O 1
ATOM 545 N N . THR A 1 75 ? 8.805 30.406 4.305 1 96.69 75 THR A N 1
ATOM 546 C CA . THR A 1 75 ? 9.242 29.031 4.441 1 96.69 75 THR A CA 1
ATOM 547 C C . THR A 1 75 ? 8.055 28.125 4.766 1 96.69 75 THR A C 1
ATOM 549 O O . THR A 1 75 ? 6.961 28.609 5.059 1 96.69 75 THR A O 1
ATOM 552 N N . ILE A 1 76 ? 8.227 26.844 4.543 1 98.81 76 ILE A N 1
ATOM 553 C CA . ILE A 1 76 ? 7.344 25.797 5.039 1 98.81 76 ILE A CA 1
ATOM 554 C C . ILE A 1 76 ? 8.117 24.875 5.98 1 98.81 76 ILE A C 1
ATOM 556 O O . ILE A 1 76 ? 9 24.141 5.547 1 98.81 76 ILE A O 1
ATOM 560 N N . ASP A 1 77 ? 7.73 24.859 7.215 1 98.88 77 ASP A N 1
ATOM 561 C CA . ASP A 1 77 ? 8.461 24.109 8.234 1 98.88 77 ASP A CA 1
ATOM 562 C C . ASP A 1 77 ? 7.836 22.734 8.453 1 98.88 77 ASP A C 1
ATOM 564 O O . ASP A 1 77 ? 8.531 21.781 8.812 1 98.88 77 ASP A O 1
ATOM 568 N N . VAL A 1 78 ? 6.547 22.609 8.336 1 98.94 78 VAL A N 1
ATOM 569 C CA . VAL A 1 78 ? 5.82 21.375 8.562 1 98.94 78 VAL A CA 1
ATOM 570 C C . VAL A 1 78 ? 4.805 21.156 7.449 1 98.94 78 VAL A C 1
ATOM 572 O O . VAL A 1 78 ? 4.023 22.047 7.129 1 98.94 78 VAL A O 1
ATOM 575 N N . LEU A 1 79 ? 4.848 20.078 6.82 1 99 79 LEU A N 1
ATOM 576 C CA . LEU A 1 79 ? 3.857 19.656 5.832 1 99 79 LEU A CA 1
ATOM 577 C C . LEU A 1 79 ? 2.936 18.594 6.41 1 99 79 LEU A C 1
ATOM 579 O O . LEU A 1 79 ? 3.404 17.578 6.926 1 99 79 LEU A O 1
ATOM 583 N N . ILE A 1 80 ? 1.647 18.844 6.348 1 99 80 ILE A N 1
ATOM 584 C CA . ILE A 1 80 ? 0.628 17.859 6.719 1 99 80 ILE A CA 1
ATOM 585 C C . ILE A 1 80 ? -0.132 17.422 5.473 1 99 80 ILE A C 1
ATOM 587 O O . ILE A 1 80 ? -0.977 18.156 4.953 1 99 80 ILE A O 1
ATOM 591 N N . ASN A 1 81 ? 0.159 16.281 5.039 1 98.94 81 ASN A N 1
ATOM 592 C CA . ASN A 1 81 ? -0.672 15.641 4.023 1 98.94 81 ASN A CA 1
ATOM 593 C C . ASN A 1 81 ? -1.888 14.953 4.637 1 98.94 81 ASN A C 1
ATOM 595 O O . ASN A 1 81 ? -1.787 13.828 5.129 1 98.94 81 ASN A O 1
ATOM 599 N N . ASN A 1 82 ? -3.027 15.586 4.508 1 98.81 82 ASN A N 1
ATOM 600 C CA . ASN A 1 82 ? -4.254 15.102 5.137 1 98.81 82 ASN A CA 1
ATOM 601 C C . ASN A 1 82 ? -5.367 14.898 4.113 1 98.81 82 ASN A C 1
ATOM 603 O O . ASN A 1 82 ? -6.266 14.086 4.32 1 98.81 82 ASN A O 1
ATOM 607 N N . ALA A 1 83 ? -5.285 15.68 2.977 1 98.06 83 ALA A N 1
ATOM 608 C CA . ALA A 1 83 ? -6.309 15.531 1.946 1 98.06 83 ALA A CA 1
ATOM 609 C C . ALA A 1 83 ? -6.43 14.086 1.486 1 98.06 83 ALA A C 1
ATOM 611 O O . ALA A 1 83 ? -5.418 13.414 1.248 1 98.06 83 ALA A O 1
ATOM 612 N N . GLY A 1 84 ? -7.582 13.594 1.434 1 97.38 84 GLY A N 1
ATOM 613 C CA . GLY A 1 84 ? -7.871 12.234 0.997 1 97.38 84 GLY A CA 1
ATOM 614 C C . GLY A 1 84 ? -9.344 11.883 1.099 1 97.38 84 GLY A C 1
ATOM 615 O O . GLY A 1 84 ? -10.148 12.688 1.563 1 97.38 84 GLY A O 1
ATOM 616 N N . TYR A 1 85 ? -9.734 10.789 0.522 1 97.56 85 TYR A N 1
ATOM 617 C CA . TYR A 1 85 ? -11.109 10.32 0.625 1 97.56 85 TYR A CA 1
ATOM 618 C C . TYR A 1 85 ? -11.188 8.812 0.45 1 97.56 85 TYR A C 1
ATOM 620 O O . TYR A 1 85 ? -10.172 8.164 0.174 1 97.56 85 TYR A O 1
ATOM 628 N N . GLY A 1 86 ? -12.344 8.234 0.791 1 98.06 86 GLY A N 1
ATOM 629 C CA . GLY A 1 86 ? -12.578 6.805 0.703 1 98.06 86 GLY A CA 1
ATOM 630 C C . GLY A 1 86 ? -13.281 6.391 -0.576 1 98.06 86 GLY A C 1
ATOM 631 O O . GLY A 1 86 ? -13.781 7.238 -1.317 1 98.06 86 GLY A O 1
ATOM 632 N N . TYR A 1 87 ? -13.234 5.156 -0.881 1 98.31 87 TYR A N 1
ATOM 633 C CA . TYR A 1 87 ? -13.891 4.547 -2.033 1 98.31 87 TYR A CA 1
ATOM 634 C C . TYR A 1 87 ? -14.414 3.156 -1.689 1 98.31 87 TYR A C 1
ATOM 636 O O . TYR A 1 87 ? -13.641 2.262 -1.342 1 98.31 87 TYR A O 1
ATOM 644 N N . ARG A 1 88 ? -15.742 2.984 -1.728 1 98.19 88 ARG A N 1
ATOM 645 C CA . ARG A 1 88 ? -16.375 1.701 -1.446 1 98.19 88 ARG A CA 1
ATOM 646 C C . ARG A 1 88 ? -16.703 0.954 -2.736 1 98.19 88 ARG A C 1
ATOM 648 O O . ARG A 1 88 ? -17.406 1.469 -3.598 1 98.19 88 ARG A O 1
ATOM 655 N N . SER A 1 89 ? -16.172 -0.213 -2.838 1 98.44 89 SER A N 1
ATOM 656 C CA . SER A 1 89 ? -16.375 -1.137 -3.951 1 98.44 89 SER A CA 1
ATOM 657 C C . SER A 1 89 ? -15.773 -2.506 -3.646 1 98.44 89 SER A C 1
ATOM 659 O O . SER A 1 89 ? -14.781 -2.607 -2.924 1 98.44 89 SER A O 1
ATOM 661 N N . SER A 1 90 ? -16.5 -3.586 -4.129 1 98.75 90 SER A N 1
ATOM 662 C CA . SER A 1 90 ? -15.68 -4.785 -4.223 1 98.75 90 SER A CA 1
ATOM 663 C C . SER A 1 90 ? -14.5 -4.574 -5.168 1 98.75 90 SER A C 1
ATOM 665 O O . SER A 1 90 ? -14.477 -3.609 -5.934 1 98.75 90 SER A O 1
ATOM 667 N N . VAL A 1 91 ? -13.531 -5.461 -5.09 1 98.88 91 VAL A N 1
ATOM 668 C CA . VAL A 1 91 ? -12.375 -5.344 -5.969 1 98.88 91 VAL A CA 1
ATOM 669 C C . VAL A 1 91 ? -12.82 -5.457 -7.426 1 98.88 91 VAL A C 1
ATOM 671 O O . VAL A 1 91 ? -12.43 -4.637 -8.266 1 98.88 91 VAL A O 1
ATOM 674 N N . GLU A 1 92 ? -13.68 -6.379 -7.715 1 98.88 92 GLU A N 1
ATOM 675 C CA . GLU A 1 92 ? -14.109 -6.633 -9.086 1 98.88 92 GLU A CA 1
ATOM 676 C C . GLU A 1 92 ? -15 -5.504 -9.602 1 98.88 92 GLU A C 1
ATOM 678 O O . GLU A 1 92 ? -14.977 -5.184 -10.797 1 98.88 92 GLU A O 1
ATOM 683 N N . GLU A 1 93 ? -15.727 -4.859 -8.758 1 98.75 93 GLU A N 1
ATOM 684 C CA . GLU A 1 93 ? -16.672 -3.832 -9.156 1 98.75 93 GLU A CA 1
ATOM 685 C C . GLU A 1 93 ? -15.992 -2.482 -9.344 1 98.75 93 GLU A C 1
ATOM 687 O O . GLU A 1 93 ? -16.562 -1.561 -9.922 1 98.75 93 GLU A O 1
ATOM 692 N N . GLY A 1 94 ? -14.734 -2.363 -8.898 1 98.44 94 GLY A N 1
ATOM 693 C CA . GLY A 1 94 ? -14.062 -1.071 -8.938 1 98.44 94 GLY A CA 1
ATOM 694 C C . GLY A 1 94 ? -13.945 -0.501 -10.336 1 98.44 94 GLY A C 1
ATOM 695 O O . GLY A 1 94 ? -13.617 -1.223 -11.281 1 98.44 94 GLY A O 1
ATOM 696 N N . ASP A 1 95 ? -14.258 0.76 -10.453 1 97.75 95 ASP A N 1
ATOM 697 C CA . ASP A 1 95 ? -14.055 1.476 -11.711 1 97.75 95 ASP A CA 1
ATOM 698 C C . ASP A 1 95 ? -12.625 1.986 -11.836 1 97.75 95 ASP A C 1
ATOM 700 O O . ASP A 1 95 ? -12.141 2.709 -10.961 1 97.75 95 ASP A O 1
ATOM 704 N N . ILE A 1 96 ? -12.039 1.683 -12.906 1 95.94 96 ILE A N 1
ATOM 705 C CA . ILE A 1 96 ? -10.609 1.921 -13.047 1 95.94 96 ILE A CA 1
ATOM 706 C C . ILE A 1 96 ? -10.32 3.418 -12.945 1 95.94 96 ILE A C 1
ATOM 708 O O . ILE A 1 96 ? -9.305 3.824 -12.367 1 95.94 96 ILE A O 1
ATOM 712 N N . ASP A 1 97 ? -11.086 4.238 -13.523 1 97.38 97 ASP A N 1
ATOM 713 C CA . ASP A 1 97 ? -10.867 5.68 -13.469 1 97.38 97 ASP A CA 1
ATOM 714 C C . ASP A 1 97 ? -11.039 6.207 -12.047 1 97.38 97 ASP A C 1
ATOM 716 O O . ASP A 1 97 ? -10.289 7.082 -11.609 1 97.38 97 ASP A O 1
ATOM 720 N N . ASP A 1 98 ? -12.023 5.688 -11.32 1 98.31 98 ASP A N 1
ATOM 721 C CA . ASP A 1 98 ? -12.242 6.09 -9.938 1 98.31 98 ASP A CA 1
ATOM 722 C C . ASP A 1 98 ? -11.102 5.613 -9.039 1 98.31 98 ASP A C 1
ATOM 724 O O . ASP A 1 98 ? -10.68 6.332 -8.133 1 98.31 98 ASP A O 1
ATOM 728 N N . VAL A 1 99 ? -10.664 4.441 -9.312 1 98.62 99 VAL A N 1
ATOM 729 C CA . VAL A 1 99 ? -9.555 3.895 -8.531 1 98.62 99 VAL A CA 1
ATOM 730 C C . VAL A 1 99 ? -8.289 4.715 -8.781 1 98.62 99 VAL A C 1
ATOM 732 O O . VAL A 1 99 ? -7.547 5.023 -7.848 1 98.62 99 VAL A O 1
ATOM 735 N N . ASN A 1 100 ? -8.07 5.031 -10.055 1 98.19 100 ASN A N 1
ATOM 736 C CA . ASN A 1 100 ? -6.938 5.887 -10.383 1 98.19 100 ASN A CA 1
ATOM 737 C C . ASN A 1 100 ? -7.027 7.234 -9.672 1 98.19 100 ASN A C 1
ATOM 739 O O . ASN A 1 100 ? -6.027 7.738 -9.156 1 98.19 100 ASN A O 1
ATOM 743 N N . LEU A 1 101 ? -8.172 7.832 -9.68 1 98.38 101 LEU A N 1
ATOM 744 C CA . LEU A 1 101 ? -8.359 9.109 -9 1 98.38 101 LEU A CA 1
ATOM 745 C C . LEU A 1 101 ? -8.117 8.977 -7.5 1 98.38 101 LEU A C 1
ATOM 747 O O . LEU A 1 101 ? -7.523 9.867 -6.883 1 98.38 101 LEU A O 1
ATOM 751 N N . LEU A 1 102 ? -8.562 7.883 -6.926 1 98.81 102 LEU A N 1
ATOM 752 C CA . LEU A 1 102 ? -8.32 7.605 -5.512 1 98.81 102 LEU A CA 1
ATOM 753 C C . LEU A 1 102 ? -6.824 7.605 -5.207 1 98.81 102 LEU A C 1
ATOM 755 O O . LEU A 1 102 ? -6.379 8.266 -4.266 1 98.81 102 LEU A O 1
ATOM 759 N N . PHE A 1 103 ? -6.031 6.906 -6 1 98.81 103 PHE A N 1
ATOM 760 C CA . PHE A 1 103 ? -4.594 6.797 -5.773 1 98.81 103 PHE A CA 1
ATOM 761 C C . PHE A 1 103 ? -3.904 8.133 -6.031 1 98.81 103 PHE A C 1
ATOM 763 O O . PHE A 1 103 ? -2.953 8.492 -5.332 1 98.81 103 PHE A O 1
ATOM 770 N N . ASN A 1 104 ? -4.398 8.836 -7.035 1 98.56 104 ASN A N 1
ATOM 771 C CA . ASN A 1 104 ? -3.842 10.164 -7.293 1 98.56 104 ASN A CA 1
ATOM 772 C C . ASN A 1 104 ? -4.031 11.094 -6.098 1 98.56 104 ASN A C 1
ATOM 774 O O . ASN A 1 104 ? -3.148 11.891 -5.777 1 98.56 104 ASN A O 1
ATOM 778 N N . THR A 1 105 ? -5.105 10.961 -5.473 1 98.75 105 THR A N 1
ATOM 779 C CA . THR A 1 105 ? -5.438 11.844 -4.363 1 98.75 105 THR A CA 1
ATOM 780 C C . THR A 1 105 ? -4.742 11.383 -3.082 1 98.75 105 THR A C 1
ATOM 782 O O . THR A 1 105 ? -4.121 12.188 -2.387 1 98.75 105 THR A O 1
ATOM 785 N N . ASN A 1 106 ? -4.848 10.086 -2.791 1 98.88 106 ASN A N 1
ATOM 786 C CA . ASN A 1 106 ? -4.426 9.57 -1.491 1 98.88 106 ASN A CA 1
ATOM 787 C C . ASN A 1 106 ? -2.934 9.266 -1.467 1 98.88 106 ASN A C 1
ATOM 789 O O . ASN A 1 106 ? -2.342 9.125 -0.395 1 98.88 106 ASN A O 1
ATOM 793 N N . PHE A 1 107 ? -2.33 9.102 -2.623 1 98.88 107 PHE A N 1
ATOM 794 C CA . PHE A 1 107 ? -0.97 8.578 -2.627 1 98.88 107 PHE A CA 1
ATOM 795 C C . PHE A 1 107 ? -0.057 9.445 -3.484 1 98.88 107 PHE A C 1
ATOM 797 O O . PHE A 1 107 ? 0.87 10.078 -2.971 1 98.88 107 PHE A O 1
ATOM 804 N N . PHE A 1 108 ? -0.334 9.625 -4.785 1 98.81 108 PHE A N 1
ATOM 805 C CA . PHE A 1 108 ? 0.577 10.312 -5.691 1 98.81 108 PHE A CA 1
ATOM 806 C C . PHE A 1 108 ? 0.583 11.812 -5.422 1 98.81 108 PHE A C 1
ATOM 808 O O . PHE A 1 108 ? 1.626 12.461 -5.52 1 98.81 108 PHE A O 1
ATOM 815 N N . GLY A 1 109 ? -0.567 12.398 -5.137 1 98.75 109 GLY A N 1
ATOM 816 C CA . GLY A 1 109 ? -0.646 13.812 -4.793 1 98.75 109 GLY A CA 1
ATOM 817 C C . GLY A 1 109 ? 0.245 14.188 -3.627 1 98.75 109 GLY A C 1
ATOM 818 O O . GLY A 1 109 ? 1.081 15.086 -3.744 1 98.75 109 GLY A O 1
ATOM 819 N N . PRO A 1 110 ? 0.101 13.5 -2.5 1 98.88 110 PRO A N 1
ATOM 820 C CA . PRO A 1 110 ? 0.98 13.727 -1.353 1 98.88 110 PRO A CA 1
ATOM 821 C C . PRO A 1 110 ? 2.461 13.641 -1.716 1 98.88 110 PRO A C 1
ATOM 823 O O . PRO A 1 110 ? 3.268 14.438 -1.224 1 98.88 110 PRO A O 1
ATOM 826 N N . ILE A 1 111 ? 2.859 12.719 -2.568 1 98.88 111 ILE A N 1
ATOM 827 C CA . ILE A 1 111 ? 4.25 12.555 -2.979 1 98.88 111 ILE A CA 1
ATOM 828 C C . ILE A 1 111 ? 4.711 13.797 -3.738 1 98.88 111 ILE A C 1
ATOM 830 O O . ILE A 1 111 ? 5.805 14.312 -3.496 1 98.88 111 ILE A O 1
ATOM 834 N N . GLU A 1 112 ? 3.871 14.273 -4.66 1 98.69 112 GLU A N 1
ATOM 835 C CA . GLU A 1 112 ? 4.227 15.461 -5.43 1 98.69 112 GLU A CA 1
ATOM 836 C C . GLU A 1 112 ? 4.406 16.672 -4.52 1 98.69 112 GLU A C 1
ATOM 838 O O . GLU A 1 112 ? 5.324 17.469 -4.715 1 98.69 1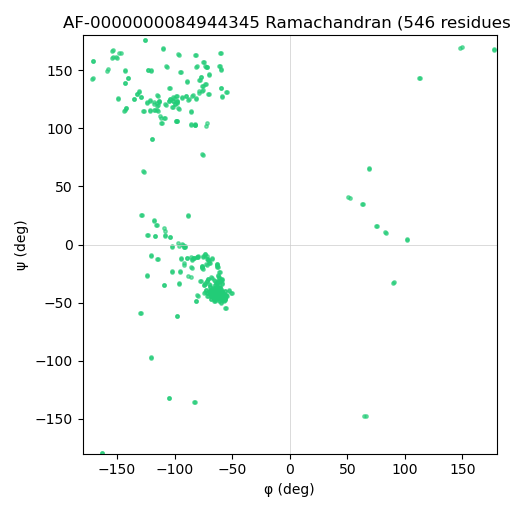12 GLU A O 1
ATOM 843 N N . LEU A 1 113 ? 3.525 16.781 -3.584 1 98.88 113 LEU A N 1
ATOM 844 C CA . LEU A 1 113 ? 3.627 17.906 -2.652 1 98.88 113 LEU A CA 1
ATOM 845 C C . LEU A 1 113 ? 4.879 17.781 -1.792 1 98.88 113 LEU A C 1
ATOM 847 O O . LEU A 1 113 ? 5.566 18.781 -1.544 1 98.88 113 LEU A O 1
ATOM 851 N N . ILE A 1 114 ? 5.219 16.594 -1.32 1 98.94 114 ILE A N 1
ATOM 852 C CA . ILE A 1 114 ? 6.445 16.328 -0.576 1 98.94 114 ILE A CA 1
ATOM 853 C C . ILE A 1 114 ? 7.652 16.766 -1.405 1 98.94 114 ILE A C 1
ATOM 855 O O . ILE A 1 114 ? 8.531 17.469 -0.909 1 98.94 114 ILE A O 1
ATOM 859 N N . LYS A 1 115 ? 7.652 16.391 -2.66 1 98.81 115 LYS A N 1
ATOM 860 C CA . LYS A 1 115 ? 8.766 16.703 -3.545 1 98.81 115 LYS A CA 1
ATOM 861 C C . LYS A 1 115 ? 8.922 18.219 -3.715 1 98.81 115 LYS A C 1
ATOM 863 O O . LYS A 1 115 ? 10.039 18.719 -3.861 1 98.81 115 LYS A O 1
ATOM 868 N N . GLU A 1 116 ? 7.832 18.922 -3.688 1 98.69 116 GLU A N 1
ATOM 869 C CA . GLU A 1 116 ? 7.852 20.375 -3.861 1 98.69 116 GLU A CA 1
ATOM 870 C C . GLU A 1 116 ? 8.438 21.062 -2.637 1 98.69 116 GLU A C 1
ATOM 872 O O . GLU A 1 116 ? 9.055 22.125 -2.754 1 98.69 116 GLU A O 1
ATOM 877 N N . VAL A 1 117 ? 8.25 20.484 -1.448 1 98.81 117 VAL A N 1
ATOM 878 C CA . VAL A 1 117 ? 8.625 21.188 -0.218 1 98.81 117 VAL A CA 1
ATOM 879 C C . VAL A 1 117 ? 10.023 20.75 0.215 1 98.81 117 VAL A C 1
ATOM 881 O O . VAL A 1 117 ? 10.727 21.484 0.907 1 98.81 117 VAL A O 1
ATOM 884 N N . LEU A 1 118 ? 10.492 19.594 -0.192 1 98.81 118 LEU A N 1
ATOM 885 C CA . LEU A 1 118 ? 11.695 18.953 0.337 1 98.81 118 LEU A CA 1
ATOM 886 C C . LEU A 1 118 ? 12.93 19.797 0.025 1 98.81 118 LEU A C 1
ATOM 888 O O . LEU A 1 118 ? 13.844 19.891 0.85 1 98.81 118 LEU A O 1
ATOM 892 N N . PRO A 1 119 ? 13.008 20.422 -1.238 1 98.5 119 PRO A N 1
ATOM 893 C CA . PRO A 1 119 ? 14.234 21.172 -1.514 1 98.5 119 PRO A CA 1
ATOM 894 C C . PRO A 1 119 ? 14.531 22.234 -0.451 1 98.5 119 PRO A C 1
ATOM 896 O O . PRO A 1 119 ? 15.672 22.344 0.006 1 98.5 119 PRO A O 1
ATOM 899 N N . GLN A 1 120 ? 13.57 22.953 -0.035 1 98.19 120 GLN A N 1
ATOM 900 C CA . GLN A 1 120 ? 13.781 23.969 0.987 1 98.19 120 GLN A CA 1
ATOM 901 C C . GLN A 1 120 ? 14.086 23.328 2.34 1 98.19 120 GLN A C 1
ATOM 903 O O . GLN A 1 120 ? 14.93 23.828 3.09 1 98.19 120 GLN A O 1
ATOM 908 N N . MET A 1 121 ? 13.391 22.234 2.709 1 98.69 121 MET A N 1
ATOM 909 C CA . MET A 1 121 ? 13.633 21.562 3.984 1 98.69 121 MET A CA 1
ATOM 910 C C . MET A 1 121 ? 15.047 21 4.043 1 98.69 121 MET A C 1
ATOM 912 O O . MET A 1 121 ? 15.711 21.078 5.078 1 98.69 121 MET A O 1
ATOM 916 N N . ARG A 1 122 ? 15.523 20.438 2.932 1 98.5 122 ARG A N 1
ATOM 917 C CA . ARG A 1 122 ? 16.891 19.922 2.879 1 98.5 122 ARG A CA 1
ATOM 918 C C . ARG A 1 122 ? 17.906 21.031 3.041 1 98.5 122 ARG A C 1
ATOM 920 O O . ARG A 1 122 ? 18.891 20.891 3.781 1 98.5 122 ARG A O 1
ATOM 927 N N . ALA A 1 123 ? 17.641 22.125 2.361 1 98 123 ALA A N 1
ATOM 928 C CA . ALA A 1 123 ? 18.547 23.266 2.455 1 98 123 ALA A CA 1
ATOM 929 C C . ALA A 1 123 ? 18.656 23.766 3.893 1 98 123 ALA A C 1
ATOM 931 O O . ALA A 1 123 ? 19.734 24.156 4.352 1 98 123 ALA A O 1
ATOM 932 N N . ASN A 1 124 ? 17.562 23.75 4.578 1 97.38 124 ASN A N 1
ATOM 933 C CA . ASN A 1 124 ? 17.5 24.25 5.949 1 97.38 124 ASN A CA 1
ATOM 934 C C . ASN A 1 124 ? 17.922 23.172 6.949 1 97.38 124 ASN A C 1
ATOM 936 O O . ASN A 1 124 ? 18.125 23.469 8.133 1 97.38 124 ASN A O 1
ATOM 940 N N . LYS A 1 125 ? 18.016 21.953 6.531 1 97.81 125 LYS A N 1
ATOM 941 C CA . LYS A 1 125 ? 18.297 20.797 7.391 1 97.81 125 LYS A CA 1
ATOM 942 C C . LYS A 1 125 ? 17.328 20.766 8.578 1 97.81 125 LYS A C 1
ATOM 944 O O . LYS A 1 125 ? 17.766 20.578 9.719 1 97.81 125 LYS A O 1
ATOM 949 N N . ASN A 1 126 ? 16.156 21.078 8.25 1 97.75 126 ASN A N 1
ATOM 950 C CA . ASN A 1 126 ? 15.062 21.109 9.219 1 97.75 126 ASN A CA 1
ATOM 951 C C . ASN A 1 126 ? 13.703 20.984 8.547 1 97.75 126 ASN A C 1
ATOM 953 O O . ASN A 1 126 ? 13.547 21.344 7.375 1 97.75 126 ASN A O 1
ATOM 957 N N . GLY A 1 127 ? 12.758 20.438 9.242 1 98.56 127 GLY A N 1
ATOM 958 C CA . GLY A 1 127 ? 11.406 20.297 8.742 1 98.56 127 GLY A CA 1
ATOM 959 C C . GLY A 1 127 ? 10.703 19.062 9.266 1 98.56 127 GLY A C 1
ATOM 960 O O . GLY A 1 127 ? 11.32 18.234 9.945 1 98.56 127 GLY A O 1
ATOM 961 N N . ALA A 1 128 ? 9.422 18.984 9.031 1 98.94 128 ALA A N 1
ATOM 962 C CA . ALA A 1 128 ? 8.617 17.828 9.406 1 98.94 128 ALA A CA 1
ATOM 963 C C . ALA A 1 128 ? 7.551 17.531 8.359 1 98.94 128 ALA A C 1
ATOM 965 O O . ALA A 1 128 ? 6.973 18.453 7.773 1 98.94 128 ALA A O 1
ATOM 966 N N . ILE A 1 129 ? 7.375 16.297 8.102 1 98.94 129 ILE A N 1
ATOM 967 C CA . ILE A 1 129 ? 6.324 15.828 7.207 1 98.94 129 ILE A CA 1
ATOM 968 C C . ILE A 1 129 ? 5.441 14.82 7.941 1 98.94 129 ILE A C 1
ATOM 970 O O . ILE A 1 129 ? 5.938 13.836 8.492 1 98.94 129 ILE A O 1
ATOM 974 N N . VAL A 1 130 ? 4.164 15.086 8.016 1 99 130 VAL A N 1
ATOM 975 C CA . VAL A 1 130 ? 3.186 14.156 8.57 1 99 130 VAL A CA 1
ATOM 976 C C . VAL A 1 130 ? 2.221 13.711 7.477 1 99 130 VAL A C 1
ATOM 978 O O . VAL A 1 130 ? 1.588 14.539 6.82 1 99 130 VAL A O 1
ATOM 981 N N . ASN A 1 131 ? 2.178 12.477 7.211 1 98.94 131 ASN A N 1
ATOM 982 C CA . ASN A 1 131 ? 1.18 11.891 6.32 1 98.94 131 ASN A CA 1
ATOM 983 C C . ASN A 1 131 ? 0.035 11.25 7.102 1 98.94 131 ASN A C 1
ATOM 985 O O . ASN A 1 131 ? 0.257 10.352 7.906 1 98.94 131 ASN A O 1
ATOM 989 N N . VAL A 1 132 ? -1.195 11.727 6.867 1 98.94 132 VAL A N 1
ATOM 990 C CA . VAL A 1 132 ? -2.369 11.172 7.535 1 98.94 132 VAL A CA 1
ATOM 991 C C . VAL A 1 132 ? -2.883 9.961 6.762 1 98.94 132 VAL A C 1
ATOM 993 O O . VAL A 1 132 ? -3.322 10.094 5.613 1 98.94 132 VAL A O 1
ATOM 996 N N . SER A 1 133 ? -2.793 8.859 7.402 1 98.75 133 SER A N 1
ATOM 997 C CA . SER A 1 133 ? -3.215 7.582 6.832 1 98.75 133 SER A CA 1
ATOM 998 C C . SER A 1 133 ? -4.535 7.117 7.438 1 98.75 133 SER A C 1
ATOM 1000 O O . SER A 1 133 ? -5.496 7.887 7.512 1 98.75 133 SER A O 1
ATOM 1002 N N . SER A 1 134 ? -4.613 5.887 7.848 1 98.69 134 SER A N 1
ATOM 1003 C CA . SER A 1 134 ? -5.812 5.258 8.391 1 98.69 134 SER A CA 1
ATOM 1004 C C . SER A 1 134 ? -5.492 3.887 8.984 1 98.69 134 SER A C 1
ATOM 1006 O O . SER A 1 134 ? -4.516 3.246 8.586 1 98.69 134 SER A O 1
ATOM 1008 N N . ILE A 1 135 ? -6.348 3.416 9.898 1 98.62 135 ILE A N 1
ATOM 1009 C CA . ILE A 1 135 ? -6.234 2.037 10.359 1 98.62 135 ILE A CA 1
ATOM 1010 C C . ILE A 1 135 ? -6.48 1.081 9.195 1 98.62 135 ILE A C 1
ATOM 1012 O O . ILE A 1 135 ? -6.078 -0.084 9.242 1 98.62 135 ILE A O 1
ATOM 1016 N N . ALA A 1 136 ? -7.098 1.575 8.117 1 98.62 136 ALA A N 1
ATOM 1017 C CA . ALA A 1 136 ? -7.348 0.774 6.918 1 98.62 136 ALA A CA 1
ATOM 1018 C C . ALA A 1 136 ? -6.039 0.321 6.277 1 98.62 136 ALA A C 1
ATOM 1020 O O . ALA A 1 136 ? -6.02 -0.636 5.5 1 98.62 136 ALA A O 1
ATOM 1021 N N . ALA A 1 137 ? -4.91 0.984 6.59 1 98.81 137 ALA A N 1
ATOM 1022 C CA . ALA A 1 137 ? -3.607 0.642 6.023 1 98.81 137 ALA A CA 1
ATOM 1023 C C . ALA A 1 137 ? -3.066 -0.65 6.633 1 98.81 137 ALA A C 1
ATOM 1025 O O . ALA A 1 137 ? -2.094 -1.218 6.133 1 98.81 137 ALA A O 1
ATOM 1026 N N . VAL A 1 138 ? -3.766 -1.158 7.695 1 98.69 138 VAL A N 1
ATOM 1027 C CA . VAL A 1 138 ? -3.305 -2.352 8.398 1 98.69 138 VAL A CA 1
ATOM 1028 C C . VAL A 1 138 ? -4.234 -3.523 8.094 1 98.69 138 VAL A C 1
ATOM 1030 O O . VAL A 1 138 ? -3.787 -4.668 7.977 1 98.69 138 VAL A O 1
ATOM 1033 N N . ARG A 1 139 ? -5.5 -3.201 7.941 1 98.19 139 ARG A N 1
ATOM 1034 C CA . ARG A 1 139 ? -6.535 -4.188 7.656 1 98.19 139 ARG A CA 1
ATOM 1035 C C . ARG A 1 139 ? -7.656 -3.574 6.82 1 98.19 139 ARG A C 1
ATOM 1037 O O . ARG A 1 139 ? -8.266 -2.578 7.223 1 98.19 139 ARG A O 1
ATOM 1044 N N . SER A 1 140 ? -7.902 -4.254 5.734 1 98.44 140 SER A N 1
ATOM 1045 C CA . SER A 1 140 ? -8.961 -3.756 4.859 1 98.44 140 SER A CA 1
ATOM 1046 C C . SER A 1 140 ? -10.344 -4.066 5.426 1 98.44 140 SER A C 1
ATOM 1048 O O . SER A 1 140 ? -10.602 -5.188 5.867 1 98.44 140 SER A O 1
ATOM 1050 N N . GLY A 1 141 ? -11.211 -3.064 5.445 1 97.5 141 GLY A N 1
ATOM 1051 C CA . GLY A 1 141 ? -12.625 -3.375 5.609 1 97.5 141 GLY A CA 1
ATOM 1052 C C . GLY A 1 141 ? -13.25 -3.99 4.371 1 97.5 141 GLY A C 1
ATOM 1053 O O . GLY A 1 141 ? -12.797 -3.732 3.25 1 97.5 141 GLY A O 1
ATOM 1054 N N . VAL A 1 142 ? -14.305 -4.785 4.582 1 97.81 142 VAL A N 1
ATOM 1055 C CA . VAL A 1 142 ? -15.008 -5.344 3.436 1 97.81 142 VAL A CA 1
ATOM 1056 C C . VAL A 1 142 ? -15.539 -4.219 2.553 1 97.81 142 VAL A C 1
ATOM 1058 O O . VAL A 1 142 ? -16.172 -3.283 3.043 1 97.81 142 VAL A O 1
ATOM 1061 N N . GLY A 1 143 ? -15.203 -4.297 1.294 1 98.19 143 GLY A N 1
ATOM 1062 C CA . GLY A 1 143 ? -15.656 -3.275 0.362 1 98.19 143 GLY A CA 1
ATOM 1063 C C . GLY A 1 143 ? -14.773 -2.043 0.353 1 98.19 143 GLY A C 1
ATOM 1064 O O . GLY A 1 143 ? -15.109 -1.031 -0.262 1 98.19 143 GLY A O 1
ATOM 1065 N N . SER A 1 144 ? -13.625 -2.125 1.012 1 98.44 144 SER A N 1
ATOM 1066 C CA . SER A 1 144 ? -12.742 -0.962 1.102 1 98.44 144 SER A CA 1
ATOM 1067 C C . SER A 1 144 ? -11.32 -1.312 0.679 1 98.44 144 SER A C 1
ATOM 1069 O O . SER A 1 144 ? -10.359 -0.678 1.126 1 98.44 144 SER A O 1
ATOM 1071 N N . GLY A 1 145 ? -11.188 -2.314 -0.136 1 98.81 145 GLY A N 1
ATOM 1072 C CA . GLY A 1 145 ? -9.875 -2.801 -0.529 1 98.81 145 GLY A CA 1
ATOM 1073 C C . GLY A 1 145 ? -9.031 -1.745 -1.219 1 98.81 145 GLY A C 1
ATOM 1074 O O . GLY A 1 145 ? -7.836 -1.633 -0.957 1 98.81 145 GLY A O 1
ATOM 1075 N N . TYR A 1 146 ? -9.617 -0.923 -2.098 1 98.88 146 TYR A N 1
ATOM 1076 C CA . TYR A 1 146 ? -8.867 0.087 -2.832 1 98.88 146 TYR A CA 1
ATOM 1077 C C . TYR A 1 146 ? -8.438 1.225 -1.912 1 98.88 146 TYR A C 1
ATOM 1079 O O . TYR A 1 146 ? -7.32 1.736 -2.023 1 98.88 146 TYR A O 1
ATOM 1087 N N . TYR A 1 147 ? -9.328 1.646 -1.031 1 98.81 147 TYR A N 1
ATOM 1088 C CA . TYR A 1 147 ? -8.977 2.668 -0.051 1 98.81 147 TYR A CA 1
ATOM 1089 C C . TYR A 1 147 ? -7.828 2.201 0.834 1 98.81 147 TYR A C 1
ATOM 1091 O O . TYR A 1 147 ? -6.832 2.914 0.999 1 98.81 147 TYR A O 1
ATOM 1099 N N . ALA A 1 148 ? -7.934 0.993 1.385 1 98.94 148 ALA A N 1
ATOM 1100 C CA . ALA A 1 148 ? -6.891 0.41 2.229 1 98.94 148 ALA A CA 1
ATOM 1101 C C . ALA A 1 148 ? -5.562 0.33 1.485 1 98.94 148 ALA A C 1
ATOM 1103 O O . ALA A 1 148 ? -4.512 0.651 2.045 1 98.94 148 ALA A O 1
ATOM 1104 N N . ALA A 1 149 ? -5.633 -0.068 0.256 1 98.94 149 ALA A N 1
ATOM 1105 C CA . ALA A 1 149 ? -4.441 -0.17 -0.582 1 98.94 149 ALA A CA 1
ATOM 1106 C C . ALA A 1 149 ? -3.748 1.183 -0.719 1 98.94 149 ALA A C 1
ATOM 1108 O O . ALA A 1 149 ? -2.527 1.28 -0.575 1 98.94 149 ALA A O 1
ATOM 1109 N N . SER A 1 150 ? -4.496 2.221 -0.97 1 98.94 150 SER A N 1
ATOM 1110 C CA . SER A 1 150 ? -3.92 3.547 -1.163 1 98.94 150 SER A CA 1
ATOM 1111 C C . SER A 1 150 ? -3.234 4.043 0.106 1 98.94 150 SER A C 1
ATOM 1113 O O . SER A 1 150 ? -2.166 4.656 0.042 1 98.94 150 SER A O 1
ATOM 1115 N N . LYS A 1 151 ? -3.85 3.779 1.228 1 98.94 151 LYS A N 1
ATOM 1116 C CA . LYS A 1 151 ? -3.291 4.234 2.496 1 98.94 151 LYS A CA 1
ATOM 1117 C C . LYS A 1 151 ? -2.09 3.389 2.904 1 98.94 151 LYS A C 1
ATOM 1119 O O . LYS A 1 151 ? -1.128 3.902 3.48 1 98.94 151 LYS A O 1
ATOM 1124 N N . ALA A 1 152 ? -2.123 2.096 2.588 1 98.94 152 ALA A N 1
ATOM 1125 C CA . ALA A 1 152 ? -0.96 1.248 2.836 1 98.94 152 ALA A CA 1
ATOM 1126 C C . ALA A 1 152 ? 0.23 1.688 1.987 1 98.94 152 ALA A C 1
ATOM 1128 O O . ALA A 1 152 ? 1.366 1.716 2.467 1 98.94 152 ALA A O 1
ATOM 1129 N N . ALA A 1 153 ? -0.049 1.98 0.75 1 98.94 153 ALA A N 1
ATOM 1130 C CA . ALA A 1 153 ? 1.005 2.498 -0.12 1 98.94 153 ALA A CA 1
ATOM 1131 C C . ALA A 1 153 ? 1.631 3.76 0.467 1 98.94 153 ALA A C 1
ATOM 1133 O O . ALA A 1 153 ? 2.855 3.885 0.52 1 98.94 153 ALA A O 1
ATOM 1134 N N . LEU A 1 154 ? 0.792 4.625 0.924 1 98.94 154 LEU A N 1
ATOM 1135 C CA . LEU A 1 154 ? 1.268 5.867 1.523 1 98.94 154 LEU A CA 1
ATOM 1136 C C . LEU A 1 154 ? 2.184 5.582 2.709 1 98.94 154 LEU A C 1
ATOM 1138 O O . LEU A 1 154 ? 3.238 6.203 2.848 1 98.94 154 LEU A O 1
ATOM 1142 N N . GLU A 1 155 ? 1.803 4.656 3.537 1 98.94 155 GLU A N 1
ATOM 1143 C CA . GLU A 1 155 ? 2.578 4.379 4.742 1 98.94 155 GLU A CA 1
ATOM 1144 C C . GLU A 1 155 ? 3.945 3.797 4.398 1 98.94 155 GLU A C 1
ATOM 1146 O O . GLU A 1 155 ? 4.953 4.168 4.996 1 98.94 155 GLU A O 1
ATOM 1151 N N . LEU A 1 156 ? 3.994 2.898 3.428 1 98.94 156 LEU A N 1
ATOM 1152 C CA . LEU A 1 156 ? 5.273 2.248 3.174 1 98.94 156 LEU A CA 1
ATOM 1153 C C . LEU A 1 156 ? 6.207 3.168 2.393 1 98.94 156 LEU A C 1
ATOM 1155 O O . LEU A 1 156 ? 7.426 3.117 2.566 1 98.94 156 LEU A O 1
ATOM 1159 N N . MET A 1 157 ? 5.637 4.016 1.552 1 98.94 157 MET A N 1
ATOM 1160 C CA . MET A 1 157 ? 6.453 5.078 0.971 1 98.94 157 MET A CA 1
ATOM 1161 C C . MET A 1 157 ? 7.008 5.992 2.057 1 98.94 157 MET A C 1
ATOM 1163 O O . MET A 1 157 ? 8.18 6.359 2.025 1 98.94 157 MET A O 1
ATOM 1167 N N . THR A 1 158 ? 6.184 6.305 3.047 1 98.94 158 THR A N 1
ATOM 1168 C CA . THR A 1 158 ? 6.582 7.168 4.152 1 98.94 158 THR A CA 1
ATOM 1169 C C . THR A 1 158 ? 7.707 6.531 4.961 1 98.94 158 THR A C 1
ATOM 1171 O O . THR A 1 158 ? 8.609 7.223 5.434 1 98.94 158 THR A O 1
ATOM 1174 N N . ASP A 1 159 ? 7.613 5.242 5.152 1 98.88 159 ASP A N 1
ATOM 1175 C CA . ASP A 1 159 ? 8.664 4.512 5.859 1 98.88 159 ASP A CA 1
ATOM 1176 C C . ASP A 1 159 ? 10.008 4.684 5.168 1 98.88 159 ASP A C 1
ATOM 1178 O O . ASP A 1 159 ? 11.023 4.945 5.82 1 98.88 159 ASP A O 1
ATOM 1182 N N . GLY A 1 160 ? 10.047 4.52 3.82 1 98.81 160 GLY A N 1
ATOM 1183 C CA . GLY A 1 160 ? 11.258 4.793 3.062 1 98.81 160 GLY A CA 1
ATOM 1184 C C . GLY A 1 160 ? 11.727 6.234 3.186 1 98.81 160 GLY A C 1
ATOM 1185 O O . GLY A 1 160 ? 12.914 6.488 3.412 1 98.81 160 GLY A O 1
ATOM 1186 N N . LEU A 1 161 ? 10.797 7.125 3.137 1 98.94 161 LEU A N 1
ATOM 1187 C CA . LEU A 1 161 ? 11.07 8.555 3.225 1 98.94 161 LEU A CA 1
ATOM 1188 C C . LEU A 1 161 ? 11.734 8.906 4.555 1 98.94 161 LEU A C 1
ATOM 1190 O O . LEU A 1 161 ? 12.703 9.656 4.59 1 98.94 161 LEU A O 1
ATOM 1194 N N . ALA A 1 162 ? 11.203 8.375 5.648 1 98.88 162 ALA A N 1
ATOM 1195 C CA . ALA A 1 162 ? 11.711 8.656 6.988 1 98.88 162 ALA A CA 1
ATOM 1196 C C . ALA A 1 162 ? 13.188 8.281 7.105 1 98.88 162 ALA A C 1
ATOM 1198 O O . ALA A 1 162 ? 13.992 9.039 7.652 1 98.88 162 ALA A O 1
ATOM 1199 N N . LYS A 1 163 ? 13.508 7.125 6.582 1 98.62 163 LYS A N 1
ATOM 1200 C CA . LYS A 1 163 ? 14.883 6.645 6.641 1 98.62 163 LYS A CA 1
ATOM 1201 C C . LYS A 1 163 ? 15.812 7.523 5.805 1 98.62 163 LYS A C 1
ATOM 1203 O O . LYS A 1 163 ? 16.953 7.773 6.195 1 98.62 163 LYS A O 1
ATOM 1208 N N . GLU A 1 164 ? 15.352 7.984 4.711 1 98.81 164 GLU A N 1
ATOM 1209 C CA . GLU A 1 164 ? 16.125 8.812 3.797 1 98.81 164 GLU A CA 1
ATOM 1210 C C . GLU A 1 164 ? 16.391 10.195 4.391 1 98.81 164 GLU A C 1
ATOM 1212 O O . GLU A 1 164 ? 17.453 10.773 4.176 1 98.81 164 GLU A O 1
ATOM 1217 N N . LEU A 1 165 ? 15.445 10.719 5.156 1 98.75 165 LEU A N 1
ATOM 1218 C CA . LEU A 1 165 ? 15.5 12.109 5.602 1 98.75 165 LEU A CA 1
ATOM 1219 C C . LEU A 1 165 ? 16.141 12.219 6.977 1 98.75 165 LEU A C 1
ATOM 1221 O O . LEU A 1 165 ? 16.516 13.312 7.406 1 98.75 165 LEU A O 1
ATOM 1225 N N . LYS A 1 166 ? 16.312 11.062 7.641 1 98.06 166 LYS A N 1
ATOM 1226 C CA . LYS A 1 166 ? 16.797 11.055 9.023 1 98.06 166 LYS A CA 1
ATOM 1227 C C . LYS A 1 166 ? 18.109 11.812 9.148 1 98.06 166 LYS A C 1
ATOM 1229 O O . LYS A 1 166 ? 18.266 12.68 10.016 1 98.06 166 LYS A O 1
ATOM 1234 N N . PRO A 1 167 ? 19.094 11.633 8.227 1 98.12 167 PRO A N 1
ATOM 1235 C CA . PRO A 1 167 ? 20.359 12.344 8.367 1 98.12 167 PRO A CA 1
ATOM 1236 C C . PRO A 1 167 ? 20.234 13.844 8.094 1 98.12 167 PRO A C 1
ATOM 1238 O O . PRO A 1 167 ? 21.172 14.602 8.375 1 98.12 167 PRO A O 1
ATOM 1241 N N . LEU A 1 168 ? 19.141 14.266 7.543 1 98.31 168 LEU A N 1
ATOM 1242 C CA . LEU A 1 168 ? 18.969 15.648 7.121 1 98.31 168 LEU A CA 1
ATOM 1243 C C . LEU A 1 168 ? 18.25 16.469 8.188 1 98.31 168 LEU A C 1
ATOM 1245 O O . LEU A 1 168 ? 17.938 17.641 7.973 1 98.31 168 LEU A O 1
ATOM 1249 N N . GLY A 1 169 ? 17.891 15.766 9.312 1 97.94 169 GLY A N 1
ATOM 1250 C CA . GLY A 1 169 ? 17.234 16.469 10.406 1 97.94 169 GLY A CA 1
ATOM 1251 C C . GLY A 1 169 ? 15.781 16.781 10.125 1 97.94 169 GLY A C 1
ATOM 1252 O O . GLY A 1 169 ? 15.219 17.703 10.711 1 97.94 169 GLY A O 1
ATOM 1253 N N . ILE A 1 170 ? 15.18 16.156 9.148 1 98.75 170 ILE A N 1
ATOM 1254 C CA . ILE A 1 170 ? 13.781 16.344 8.805 1 98.75 170 ILE A CA 1
ATOM 1255 C C . ILE A 1 170 ? 12.938 15.234 9.422 1 98.75 170 ILE A C 1
ATOM 1257 O O . ILE A 1 170 ? 13.211 14.055 9.211 1 98.75 170 ILE A O 1
ATOM 1261 N N . LYS A 1 171 ? 11.938 15.555 10.219 1 98.88 171 LYS A N 1
ATOM 1262 C CA . LYS A 1 171 ? 11.062 14.602 10.891 1 98.88 171 LYS A CA 1
ATOM 1263 C C . LYS A 1 171 ? 10.008 14.047 9.93 1 98.88 171 LYS A C 1
ATOM 1265 O O . LYS A 1 171 ? 9.531 14.758 9.047 1 98.88 171 LYS A O 1
ATOM 1270 N N . VAL A 1 172 ? 9.711 12.789 10.062 1 98.94 172 VAL A N 1
ATOM 1271 C CA . VAL A 1 172 ? 8.648 12.148 9.305 1 98.94 172 VAL A CA 1
ATOM 1272 C C . VAL A 1 172 ? 7.773 11.312 10.234 1 98.94 172 VAL A C 1
ATOM 1274 O O . VAL A 1 172 ? 8.281 10.516 11.023 1 98.94 172 VAL A O 1
ATOM 1277 N N . MET A 1 173 ? 6.465 11.492 10.164 1 98.94 173 MET A N 1
ATOM 1278 C CA . MET A 1 173 ? 5.512 10.789 11.016 1 98.94 173 MET A CA 1
ATOM 1279 C C . MET A 1 173 ? 4.262 10.398 10.227 1 98.94 173 MET A C 1
ATOM 1281 O O . MET A 1 173 ? 3.848 11.125 9.32 1 98.94 173 MET A O 1
ATOM 1285 N N . ILE A 1 174 ? 3.75 9.273 10.531 1 98.94 174 ILE A N 1
ATOM 1286 C CA . ILE A 1 174 ? 2.436 8.859 10.047 1 98.94 174 ILE A CA 1
ATOM 1287 C C . ILE A 1 174 ? 1.396 9.062 11.148 1 98.94 174 ILE A C 1
ATOM 1289 O O . ILE A 1 174 ? 1.617 8.672 12.297 1 98.94 174 ILE A O 1
ATOM 1293 N N . ALA A 1 175 ? 0.341 9.758 10.891 1 98.94 175 ALA A N 1
ATOM 1294 C CA . ALA A 1 175 ? -0.847 9.711 11.734 1 98.94 175 ALA A CA 1
ATOM 1295 C C . ALA A 1 175 ? -1.85 8.68 11.227 1 98.94 175 ALA A C 1
ATOM 1297 O O . ALA A 1 175 ? -2.213 8.695 10.047 1 98.94 175 ALA A O 1
ATOM 1298 N N . GLN A 1 176 ? -2.248 7.797 12.062 1 98.88 176 GLN A N 1
ATOM 1299 C CA . GLN A 1 176 ? -3.127 6.691 11.688 1 98.88 176 GLN A CA 1
ATOM 1300 C C . GLN A 1 176 ? -4.434 6.738 12.477 1 98.88 176 GLN A C 1
ATOM 1302 O O . GLN A 1 176 ? -4.578 6.051 13.484 1 98.88 176 GLN A O 1
ATOM 1307 N N . PRO A 1 177 ? -5.465 7.41 11.953 1 98.81 177 PRO A N 1
ATOM 1308 C CA . PRO A 1 177 ? -6.73 7.566 12.672 1 98.81 177 PRO A CA 1
ATOM 1309 C C . PRO A 1 177 ? -7.594 6.309 12.625 1 98.81 177 PRO A C 1
ATOM 1311 O O . PRO A 1 177 ? -7.609 5.602 11.617 1 98.81 177 PRO A O 1
ATOM 1314 N N . GLY A 1 178 ? -8.289 6.082 13.75 1 98.38 178 GLY A N 1
ATOM 1315 C CA . GLY A 1 178 ? -9.445 5.199 13.75 1 98.38 178 GLY A CA 1
ATOM 1316 C C . GLY A 1 178 ? -10.719 5.883 13.281 1 98.38 178 GLY A C 1
ATOM 1317 O O . GLY A 1 178 ? -10.719 6.586 12.266 1 98.38 178 GLY A O 1
ATOM 1318 N N . SER A 1 179 ? -11.812 5.664 13.961 1 97.44 179 SER A N 1
ATOM 1319 C CA . SER A 1 179 ? -13.078 6.289 13.602 1 97.44 179 SER A CA 1
ATOM 1320 C C . SER A 1 179 ? -13.234 7.656 14.266 1 97.44 179 SER A C 1
ATOM 1322 O O . SER A 1 179 ? -13.203 7.758 15.492 1 97.44 179 SER A O 1
ATOM 1324 N N . PHE A 1 180 ? -13.477 8.695 13.469 1 97.81 180 PHE A N 1
ATOM 1325 C CA . PHE A 1 180 ? -13.594 10.055 13.977 1 97.81 180 PHE A CA 1
ATOM 1326 C C . PHE A 1 180 ? -14.938 10.664 13.586 1 97.81 180 PHE A C 1
ATOM 1328 O O . PHE A 1 180 ? -15.5 10.32 12.547 1 97.81 180 PHE A O 1
ATOM 1335 N N . ARG A 1 181 ? -15.383 11.539 14.43 1 96.44 181 ARG A N 1
ATOM 1336 C CA . ARG A 1 181 ? -16.625 12.25 14.148 1 96.44 181 ARG A CA 1
ATOM 1337 C C . ARG A 1 181 ? -16.406 13.336 13.094 1 96.44 181 ARG A C 1
ATOM 1339 O O . ARG A 1 181 ? -16.297 14.516 13.43 1 96.44 181 ARG A O 1
ATOM 1346 N N . THR A 1 182 ? -16.328 12.906 11.859 1 94.69 182 THR A N 1
ATOM 1347 C CA . THR A 1 182 ? -16.156 13.766 10.695 1 94.69 182 THR A CA 1
ATOM 1348 C C . THR A 1 182 ? -17.25 13.508 9.664 1 94.69 182 THR A C 1
ATOM 1350 O O . THR A 1 182 ? -18.141 12.688 9.891 1 94.69 182 THR A O 1
ATOM 1353 N N . ASN A 1 183 ? -17.266 14.227 8.656 1 91.5 183 ASN A N 1
ATOM 1354 C CA . ASN A 1 183 ? -18.188 14.008 7.555 1 91.5 183 ASN A CA 1
ATOM 1355 C C . ASN A 1 183 ? -17.609 13.047 6.523 1 91.5 183 ASN A C 1
ATOM 1357 O O . ASN A 1 183 ? -17.984 13.094 5.348 1 91.5 183 ASN A O 1
ATOM 1361 N N . PHE A 1 184 ? -16.688 12.188 6.953 1 92.56 184 PHE A N 1
ATOM 1362 C CA . PHE A 1 184 ? -15.977 11.297 6.039 1 92.56 184 PHE A CA 1
ATOM 1363 C C . PHE A 1 184 ? -16.969 10.438 5.258 1 92.56 184 PHE A C 1
ATOM 1365 O O . PHE A 1 184 ? -16.859 10.328 4.031 1 92.56 184 PHE A O 1
ATOM 1372 N N . TYR A 1 185 ? -17.953 9.906 5.902 1 91.94 185 TYR A N 1
ATOM 1373 C CA . TYR A 1 185 ? -18.875 8.977 5.273 1 91.94 185 TYR A CA 1
ATOM 1374 C C . TYR A 1 185 ? -19.922 9.719 4.438 1 91.94 185 TYR A C 1
ATOM 1376 O O . TYR A 1 185 ? -20.625 9.109 3.641 1 91.94 185 TYR A O 1
ATOM 1384 N N . ASP A 1 186 ? -19.922 11 4.605 1 91.5 186 ASP A N 1
ATOM 1385 C CA . ASP A 1 186 ? -20.859 11.82 3.852 1 91.5 186 ASP A CA 1
ATOM 1386 C C . ASP A 1 186 ? -20.203 12.43 2.619 1 91.5 186 ASP A C 1
ATOM 1388 O O . ASP A 1 186 ? -20.469 12.008 1.491 1 91.5 186 ASP A O 1
ATOM 1392 N N . THR A 1 187 ? -19.219 13.219 2.857 1 89.38 187 THR A N 1
ATOM 1393 C CA . THR A 1 187 ? -18.703 14.062 1.785 1 89.38 187 THR A CA 1
ATOM 1394 C C . THR A 1 187 ? -17.422 13.484 1.215 1 89.38 187 THR A C 1
ATOM 1396 O O . THR A 1 187 ? -17.031 13.789 0.082 1 89.38 187 THR A O 1
ATOM 1399 N N . SER A 1 188 ? -16.719 12.68 1.977 1 93.69 188 SER A N 1
ATOM 1400 C CA . SER A 1 188 ? -15.406 12.203 1.545 1 93.69 188 SER A CA 1
ATOM 1401 C C . SER A 1 188 ? -15.453 10.719 1.17 1 93.69 188 SER A C 1
ATOM 1403 O O . SER A 1 188 ? -14.414 10.07 1.071 1 93.69 188 SER A O 1
ATOM 1405 N N . LEU A 1 189 ? -16.625 10.164 1.047 1 96.25 189 LEU A N 1
ATOM 1406 C CA . LEU A 1 189 ? -16.781 8.773 0.642 1 96.25 189 LEU A CA 1
ATOM 1407 C C . LEU A 1 189 ? -17.453 8.68 -0.722 1 96.25 189 LEU A C 1
ATOM 1409 O O . LEU A 1 189 ? -18.516 9.258 -0.936 1 96.25 189 LEU A O 1
ATOM 1413 N N . LYS A 1 190 ? -16.734 8.031 -1.588 1 97.31 190 LYS A N 1
ATOM 1414 C CA . LYS A 1 190 ? -17.297 7.727 -2.902 1 97.31 190 LYS A CA 1
ATOM 1415 C C . LYS A 1 190 ? -17.562 6.23 -3.057 1 97.31 190 LYS A C 1
ATOM 1417 O O . LYS A 1 190 ? -17.172 5.434 -2.201 1 97.31 190 LYS A O 1
ATOM 1422 N N . GLY A 1 191 ? -18.25 5.848 -4.059 1 96.75 191 GLY A N 1
ATOM 1423 C CA . GLY A 1 191 ? -18.547 4.445 -4.309 1 96.75 191 GLY A CA 1
ATOM 1424 C C . GLY A 1 191 ? -18.656 4.113 -5.785 1 96.75 191 GLY A C 1
ATOM 1425 O O . GLY A 1 191 ? -18.75 5.012 -6.621 1 96.75 191 GLY A O 1
ATOM 1426 N N . THR A 1 192 ? -18.609 2.852 -6.02 1 96.69 192 THR A N 1
ATOM 1427 C CA . THR A 1 192 ? -18.734 2.396 -7.398 1 96.69 192 THR A CA 1
ATOM 1428 C C . THR A 1 192 ? -20.203 2.373 -7.824 1 96.69 192 THR A C 1
ATOM 1430 O O . THR A 1 192 ? -21.094 2.301 -6.977 1 96.69 192 THR A O 1
ATOM 1433 N N . LYS A 1 193 ? -20.438 2.521 -9.141 1 94.94 193 LYS A N 1
ATOM 1434 C CA . LYS A 1 193 ? -21.781 2.371 -9.695 1 94.94 193 LYS A CA 1
ATOM 1435 C C . LYS A 1 193 ? -22.031 0.934 -10.141 1 94.94 193 LYS A C 1
ATOM 1437 O O . LYS A 1 193 ? -23.188 0.547 -10.391 1 94.94 193 LYS A O 1
ATOM 1442 N N . ASN A 1 194 ? -20.922 0.146 -10.312 1 96.69 194 ASN A N 1
ATOM 1443 C CA . ASN A 1 194 ? -21.031 -1.238 -10.766 1 96.69 194 ASN A CA 1
ATOM 1444 C C . ASN A 1 194 ? -21.438 -2.168 -9.625 1 96.69 194 ASN A C 1
ATOM 1446 O O . ASN A 1 194 ? -20.938 -2.055 -8.508 1 96.69 194 ASN A O 1
ATOM 1450 N N . LYS A 1 195 ? -22.422 -3 -9.914 1 97 195 LYS A N 1
ATOM 1451 C CA . LYS A 1 195 ? -22.906 -3.941 -8.906 1 97 195 LYS A CA 1
ATOM 1452 C C . LYS A 1 195 ? -22.953 -5.363 -9.461 1 97 195 LYS A C 1
ATOM 1454 O O . LYS A 1 195 ? -23.438 -5.586 -10.578 1 97 195 LYS A O 1
ATOM 1459 N N . ILE A 1 196 ? -22.344 -6.254 -8.789 1 98.56 196 ILE A N 1
ATOM 1460 C CA . ILE A 1 196 ? -22.391 -7.684 -9.078 1 98.56 196 ILE A CA 1
ATOM 1461 C C . ILE A 1 196 ? -23.094 -8.422 -7.934 1 98.56 196 ILE A C 1
ATOM 1463 O O . ILE A 1 196 ? -22.672 -8.328 -6.781 1 98.56 196 ILE A O 1
ATOM 1467 N N . ASP A 1 197 ? -24.047 -9.203 -8.195 1 98.19 197 ASP A N 1
ATOM 1468 C CA . ASP A 1 197 ? -24.922 -9.82 -7.203 1 98.19 197 ASP A CA 1
ATOM 1469 C C . ASP A 1 197 ? -24.141 -10.695 -6.234 1 98.19 197 ASP A C 1
ATOM 1471 O O . ASP A 1 197 ? -24.453 -10.773 -5.047 1 98.19 197 ASP A O 1
ATOM 1475 N N . ASP A 1 198 ? -23.141 -11.266 -6.711 1 98.62 198 ASP A N 1
ATOM 1476 C CA . ASP A 1 198 ? -22.375 -12.211 -5.906 1 98.62 198 ASP A CA 1
ATOM 1477 C C . ASP A 1 198 ? -21.75 -11.531 -4.691 1 98.62 198 ASP A C 1
ATOM 1479 O O . ASP A 1 198 ? -21.375 -12.195 -3.725 1 98.62 198 ASP A O 1
ATOM 1483 N N . TYR A 1 199 ? -21.672 -10.172 -4.703 1 98.56 199 TYR A N 1
ATOM 1484 C CA . TYR A 1 199 ? -21 -9.453 -3.623 1 98.56 199 TYR A CA 1
ATOM 1485 C C . TYR A 1 199 ? -22.016 -8.812 -2.684 1 98.56 199 TYR A C 1
ATOM 1487 O O . TYR A 1 199 ? -21.641 -8.086 -1.763 1 98.56 199 TYR A O 1
ATOM 1495 N N . ASN A 1 200 ? -23.266 -9.047 -2.818 1 97.81 200 ASN A N 1
ATOM 1496 C CA . ASN A 1 200 ? -24.312 -8.406 -2.041 1 97.81 200 ASN A CA 1
ATOM 1497 C C . ASN A 1 200 ? -24.141 -8.656 -0.545 1 97.81 200 ASN A C 1
ATOM 1499 O O . ASN A 1 200 ? -24.422 -7.773 0.271 1 97.81 200 ASN A O 1
ATOM 1503 N N . GLU A 1 201 ? -23.641 -9.812 -0.187 1 97.38 201 GLU A N 1
ATOM 1504 C CA . GLU A 1 201 ? -23.578 -10.172 1.226 1 97.38 201 GLU A CA 1
ATOM 1505 C C . GLU A 1 201 ? -22.234 -9.766 1.834 1 97.38 201 GLU A C 1
ATOM 1507 O O . GLU A 1 201 ? -22.016 -9.953 3.031 1 97.38 201 GLU A O 1
ATOM 1512 N N . THR A 1 202 ? -21.391 -9.227 1.036 1 98 202 THR A N 1
ATOM 1513 C CA . THR A 1 202 ? -20.094 -8.703 1.487 1 98 202 THR A CA 1
ATOM 1514 C C . THR A 1 202 ? -19.984 -7.211 1.175 1 98 202 THR A C 1
ATOM 1516 O O . THR A 1 202 ? -20.609 -6.383 1.844 1 98 202 THR A O 1
ATOM 1519 N N . ALA A 1 203 ? -19.328 -6.852 0.07 1 98.06 203 ALA A N 1
ATOM 1520 C CA . ALA A 1 203 ? -19.141 -5.449 -0.292 1 98.06 203 ALA A CA 1
ATOM 1521 C C . ALA A 1 203 ? -20.469 -4.734 -0.452 1 98.06 203 ALA A C 1
ATOM 1523 O O . ALA A 1 203 ? -20.578 -3.529 -0.202 1 98.06 203 ALA A O 1
ATOM 1524 N N . GLY A 1 204 ? -21.5 -5.449 -0.853 1 97.19 204 GLY A N 1
ATOM 1525 C CA . GLY A 1 204 ? -22.812 -4.855 -1.031 1 97.19 204 GLY A CA 1
ATOM 1526 C C . GLY A 1 204 ? -23.359 -4.234 0.239 1 97.19 204 GLY A C 1
ATOM 1527 O O . GLY A 1 204 ? -24.078 -3.227 0.187 1 97.19 204 GLY A O 1
ATOM 1528 N N . LYS A 1 205 ? -23 -4.766 1.398 1 96.44 205 LYS A N 1
ATOM 1529 C CA . LYS A 1 205 ? -23.516 -4.297 2.684 1 96.44 205 LYS A CA 1
ATOM 1530 C C . LYS A 1 205 ? -22.844 -2.984 3.092 1 96.44 205 LYS A C 1
ATOM 1532 O O . LYS A 1 205 ? -23.359 -2.26 3.943 1 96.44 205 LYS A O 1
ATOM 1537 N N . THR A 1 206 ? -21.719 -2.709 2.473 1 95.75 206 THR A N 1
ATOM 1538 C CA . THR A 1 206 ? -20.953 -1.537 2.895 1 95.75 206 THR A CA 1
ATOM 1539 C C . THR A 1 206 ? -20.891 -0.503 1.774 1 95.75 206 THR A C 1
ATOM 1541 O O . THR A 1 206 ? -20.047 0.398 1.806 1 95.75 206 THR A O 1
ATOM 1544 N N . ARG A 1 207 ? -21.766 -0.636 0.798 1 95.94 207 ARG A N 1
ATOM 1545 C CA . ARG A 1 207 ? -21.828 0.354 -0.272 1 95.94 207 ARG A CA 1
ATOM 1546 C C . ARG A 1 207 ? -22.141 1.739 0.281 1 95.94 207 ARG A C 1
ATOM 1548 O O . ARG A 1 207 ? -22.812 1.865 1.307 1 95.94 207 ARG A O 1
ATOM 1555 N N . LYS A 1 208 ? -21.609 2.711 -0.471 1 95.25 208 LYS A N 1
ATOM 1556 C CA . LYS A 1 208 ? -21.75 4.094 -0.031 1 95.25 208 LYS A CA 1
ATOM 1557 C C . LYS A 1 208 ? -23.203 4.41 0.304 1 95.25 208 LYS A C 1
ATOM 1559 O O . LYS A 1 208 ? -23.5 5.062 1.312 1 95.25 208 LYS A O 1
ATOM 1564 N N . GLU A 1 209 ? -24.094 3.945 -0.511 1 94.19 209 GLU A N 1
ATOM 1565 C CA . GLU A 1 209 ? -25.516 4.262 -0.349 1 94.19 209 GLU A CA 1
ATOM 1566 C C . GLU A 1 209 ? -26.094 3.586 0.89 1 94.19 209 GLU A C 1
ATOM 1568 O O . GLU A 1 209 ? -27.188 3.939 1.343 1 94.19 209 GLU A O 1
ATOM 1573 N N . ASN A 1 210 ? -25.375 2.6 1.407 1 93.38 210 ASN A N 1
ATOM 1574 C CA . ASN A 1 210 ? -25.891 1.846 2.551 1 93.38 210 ASN A CA 1
ATOM 1575 C C . ASN A 1 210 ? -25.219 2.283 3.85 1 93.38 210 ASN A C 1
ATOM 1577 O O . ASN A 1 210 ? -25.531 1.774 4.922 1 93.38 210 ASN A O 1
ATOM 1581 N N . VAL A 1 211 ? -24.297 3.221 3.736 1 90.81 211 VAL A N 1
ATOM 1582 C CA . VAL A 1 211 ? -23.578 3.697 4.918 1 90.81 211 VAL A CA 1
ATOM 1583 C C . VAL A 1 211 ? -24.328 4.879 5.527 1 90.81 211 VAL A C 1
ATOM 1585 O O . VAL A 1 211 ? -24.688 5.828 4.824 1 90.81 211 VAL A O 1
ATOM 1588 N N . VAL A 1 212 ? -24.594 4.781 6.844 1 89.56 212 VAL A N 1
ATOM 1589 C CA . VAL A 1 212 ? -25.219 5.879 7.578 1 89.56 212 VAL A CA 1
ATOM 1590 C C . VAL A 1 212 ? -24.234 6.438 8.602 1 89.56 212 VAL A C 1
ATOM 1592 O O . VAL A 1 212 ? -23.703 5.699 9.438 1 89.56 212 VAL A O 1
ATOM 1595 N N . ASN A 1 213 ? -23.984 7.727 8.484 1 91.94 213 ASN A N 1
ATOM 1596 C CA . ASN A 1 213 ? -23.109 8.398 9.445 1 91.94 213 ASN A CA 1
ATOM 1597 C C . ASN A 1 213 ? -23.875 8.852 10.68 1 91.94 213 ASN A C 1
ATOM 1599 O O . ASN A 1 213 ? -24.5 9.922 10.664 1 91.94 213 ASN A O 1
ATOM 1603 N N . HIS A 1 214 ? -23.734 8.164 11.727 1 90.62 214 HIS A N 1
ATOM 1604 C CA . HIS A 1 214 ? -24.469 8.5 12.945 1 90.62 214 HIS A CA 1
ATOM 1605 C C . HIS A 1 214 ? -23.719 9.555 13.758 1 90.62 214 HIS A C 1
ATOM 1607 O O . HIS A 1 214 ? -24.234 10.055 14.758 1 90.62 214 HIS A O 1
ATOM 1613 N N . LYS A 1 215 ? -22.5 9.828 13.398 1 91.06 215 LYS A N 1
ATOM 1614 C CA . LYS A 1 215 ? -21.656 10.859 14.016 1 91.06 215 LYS A CA 1
ATOM 1615 C C . LYS A 1 215 ? -21.391 10.531 15.477 1 91.06 215 LYS A C 1
ATOM 1617 O O . LYS A 1 215 ? -21.375 11.43 16.328 1 91.06 215 LYS A O 1
ATOM 1622 N N . ASN A 1 216 ? -21.266 9.266 15.781 1 94.44 216 ASN A N 1
ATOM 1623 C CA . ASN A 1 216 ? -20.984 8.812 17.141 1 94.44 216 ASN A CA 1
ATOM 1624 C C . ASN A 1 216 ? -19.656 8.07 17.219 1 94.44 216 ASN A C 1
ATOM 1626 O O . ASN A 1 216 ? -19.422 7.281 18.141 1 94.44 216 ASN A O 1
ATOM 1630 N N . GLN A 1 217 ? -18.859 8.32 16.266 1 96 217 GLN A N 1
ATOM 1631 C CA . GLN A 1 217 ? -17.516 7.738 16.297 1 96 217 GLN A CA 1
ATOM 1632 C C . GLN A 1 217 ? -16.734 8.195 17.516 1 96 217 GLN A C 1
ATOM 1634 O O . GLN A 1 217 ? -16.953 9.297 18.031 1 96 217 GLN A O 1
ATOM 1639 N N . PRO A 1 218 ? -15.805 7.395 17.938 1 97.81 218 PRO A N 1
ATOM 1640 C CA . PRO A 1 218 ? -15.117 7.672 19.188 1 97.81 218 PRO A CA 1
ATOM 1641 C C . PRO A 1 218 ? -14.094 8.805 19.078 1 97.81 218 PRO A C 1
ATOM 1643 O O . PRO A 1 218 ? -13.695 9.391 20.078 1 97.81 218 PRO A O 1
ATOM 1646 N N . GLY A 1 219 ? -13.617 9.133 17.906 1 98.38 219 GLY A N 1
ATOM 1647 C CA . GLY A 1 219 ? -12.57 10.133 17.734 1 98.38 219 GLY A CA 1
ATOM 1648 C C . GLY A 1 219 ? -13.117 11.531 17.562 1 98.38 219 GLY A C 1
ATOM 1649 O O . GLY A 1 219 ? -14.133 11.734 16.891 1 98.38 219 GLY A O 1
ATOM 1650 N N . ASP A 1 220 ? -12.461 12.508 18.172 1 98.62 220 ASP A N 1
ATOM 1651 C CA . ASP A 1 220 ? -12.758 13.93 18.031 1 98.62 220 ASP A CA 1
ATOM 1652 C C . ASP A 1 220 ? -11.766 14.609 17.078 1 98.62 220 ASP A C 1
ATOM 1654 O O . ASP A 1 220 ? -10.57 14.68 17.375 1 98.62 220 ASP A O 1
ATOM 1658 N N . PRO A 1 221 ? -12.258 15.141 16 1 98.31 221 PRO A N 1
ATOM 1659 C CA . PRO A 1 221 ? -11.328 15.68 15 1 98.31 221 PRO A CA 1
ATOM 1660 C C . PRO A 1 221 ? -10.484 16.828 15.539 1 98.31 221 PRO A C 1
ATOM 1662 O O . PRO A 1 221 ? -9.312 16.953 15.18 1 98.31 221 PRO A O 1
ATOM 1665 N N . ASP A 1 222 ? -11.047 17.703 16.406 1 98.62 222 ASP A N 1
ATOM 1666 C CA . ASP A 1 222 ? -10.273 18.797 16.969 1 98.62 222 ASP A CA 1
ATOM 1667 C C . ASP A 1 222 ? -9.18 18.266 17.906 1 98.62 222 ASP A C 1
ATOM 1669 O O . ASP A 1 222 ? -8.031 18.719 17.844 1 98.62 222 ASP A O 1
ATOM 1673 N N . LYS A 1 223 ? -9.523 17.281 18.719 1 98.75 223 LYS A N 1
ATOM 1674 C CA . LYS A 1 223 ? -8.531 16.672 19.609 1 98.75 223 LYS A CA 1
ATOM 1675 C C . LYS A 1 223 ? -7.469 15.93 18.797 1 98.75 223 LYS A C 1
ATOM 1677 O O . LYS A 1 223 ? -6.285 15.961 19.141 1 98.75 223 LYS A O 1
ATOM 1682 N N . GLY A 1 224 ? -7.906 15.227 17.781 1 98.81 224 GLY A N 1
ATOM 1683 C CA . GLY A 1 224 ? -6.949 14.57 16.906 1 98.81 224 GLY A CA 1
ATOM 1684 C C . GLY A 1 224 ? -5.938 15.523 16.312 1 98.81 224 GLY A C 1
ATOM 1685 O O . GLY A 1 224 ? -4.738 15.242 16.312 1 98.81 224 GLY A O 1
ATOM 1686 N N . GLY A 1 225 ? -6.469 16.656 15.789 1 98.88 225 GLY A N 1
ATOM 1687 C CA . GLY A 1 225 ? -5.578 17.672 15.258 1 98.88 225 GLY A CA 1
ATOM 1688 C C . GLY A 1 225 ? -4.57 18.172 16.266 1 98.88 225 GLY A C 1
ATOM 1689 O O . GLY A 1 225 ? -3.381 18.297 15.969 1 98.88 225 GLY A O 1
ATOM 1690 N N . GLN A 1 226 ? -5.055 18.453 17.484 1 98.81 226 GLN A N 1
ATOM 1691 C CA . GLN A 1 226 ? -4.188 18.938 18.562 1 98.81 226 GLN A CA 1
ATOM 1692 C C . GLN A 1 226 ? -3.098 17.922 18.891 1 98.81 226 GLN A C 1
ATOM 1694 O O . GLN A 1 226 ? -1.935 18.281 19.062 1 98.81 226 GLN A O 1
ATOM 1699 N N . VAL A 1 227 ? -3.477 16.625 18.953 1 98.94 227 VAL A N 1
ATOM 1700 C CA . VAL A 1 227 ? -2.535 15.57 19.297 1 98.94 227 VAL A CA 1
ATOM 1701 C C . VAL A 1 227 ? -1.448 15.484 18.219 1 98.94 227 VAL A C 1
ATOM 1703 O O . VAL A 1 227 ? -0.267 15.328 18.531 1 98.94 227 VAL A O 1
ATOM 1706 N N . ILE A 1 228 ? -1.801 15.594 16.938 1 98.94 228 ILE A N 1
ATOM 1707 C CA . ILE A 1 228 ? -0.84 15.547 15.844 1 98.94 228 ILE A CA 1
ATOM 1708 C C . ILE A 1 228 ? 0.153 16.703 15.977 1 98.94 228 ILE A C 1
ATOM 1710 O O . ILE A 1 228 ? 1.367 16.484 15.93 1 98.94 228 ILE A O 1
ATOM 1714 N N . VAL A 1 229 ? -0.376 17.922 16.203 1 98.94 229 VAL A N 1
ATOM 1715 C CA . VAL A 1 229 ? 0.444 19.125 16.25 1 98.94 229 VAL A CA 1
ATOM 1716 C C . VAL A 1 229 ? 1.396 19.062 17.438 1 98.94 229 VAL A C 1
ATOM 1718 O O . VAL A 1 229 ? 2.596 19.297 17.297 1 98.94 229 VAL A O 1
ATOM 1721 N N . ASP A 1 230 ? 0.883 18.609 18.594 1 98.81 230 ASP A N 1
ATOM 1722 C CA . ASP A 1 230 ? 1.694 18.531 19.797 1 98.81 230 ASP A CA 1
ATOM 1723 C C . ASP A 1 230 ? 2.781 17.469 19.672 1 98.81 230 ASP A C 1
ATOM 1725 O O . ASP A 1 230 ? 3.914 17.672 20.109 1 98.81 230 ASP A O 1
ATOM 1729 N N . THR A 1 231 ? 2.432 16.375 19.062 1 98.88 231 THR A N 1
ATOM 1730 C CA . THR A 1 231 ? 3.33 15.227 19.062 1 98.88 231 THR A CA 1
ATOM 1731 C C . THR A 1 231 ? 4.5 15.469 18.109 1 98.88 231 THR A C 1
ATOM 1733 O O . THR A 1 231 ? 5.652 15.188 18.453 1 98.88 231 THR A O 1
ATOM 1736 N N . ILE A 1 232 ? 4.23 16.047 16.922 1 98.62 232 ILE A N 1
ATOM 1737 C CA . ILE A 1 232 ? 5.285 16.203 15.93 1 98.62 232 ILE A CA 1
ATOM 1738 C C . ILE A 1 232 ? 6.289 17.25 16.391 1 98.62 232 ILE A C 1
ATOM 1740 O O . ILE A 1 232 ? 7.418 17.297 15.906 1 98.62 232 ILE A O 1
ATOM 1744 N N . GLU A 1 233 ? 5.957 18.047 17.406 1 96.94 233 GLU A N 1
ATOM 1745 C CA . GLU A 1 233 ? 6.832 19.109 17.906 1 96.94 233 GLU A CA 1
ATOM 1746 C C . GLU A 1 233 ? 7.758 18.578 19 1 96.94 233 GLU A C 1
ATOM 1748 O O . GLU A 1 233 ? 8.719 19.25 19.391 1 96.94 233 GLU A O 1
ATOM 1753 N N . LYS A 1 234 ? 7.48 17.406 19.453 1 97.56 234 LYS A N 1
ATOM 1754 C CA . LYS A 1 234 ? 8.32 16.828 20.484 1 97.56 234 LYS A CA 1
ATOM 1755 C C . LYS A 1 234 ? 9.648 16.344 19.922 1 97.56 234 LYS A C 1
ATOM 1757 O O . LYS A 1 234 ? 9.766 16.094 18.719 1 97.56 234 LYS A O 1
ATOM 1762 N N . ASP A 1 235 ? 10.633 16.25 20.844 1 96.81 235 ASP A N 1
ATOM 1763 C CA . ASP A 1 235 ? 11.922 15.695 20.453 1 96.81 235 ASP A CA 1
ATOM 1764 C C . ASP A 1 235 ? 11.797 14.203 20.141 1 96.81 235 ASP A C 1
ATOM 1766 O O . ASP A 1 235 ? 12.344 13.719 19.156 1 96.81 235 ASP A O 1
ATOM 1770 N N . ASN A 1 236 ? 11.055 13.57 21.062 1 97.44 236 ASN A N 1
ATOM 1771 C CA . ASN A 1 236 ? 10.711 12.172 20.844 1 97.44 236 ASN A CA 1
ATOM 1772 C C . ASN A 1 236 ? 9.273 12.023 20.328 1 97.44 236 ASN A C 1
ATOM 1774 O O . ASN A 1 236 ? 8.344 12.523 20.969 1 97.44 236 ASN A O 1
ATOM 1778 N N . TYR A 1 237 ? 9.125 11.406 19.219 1 98.38 237 TYR A N 1
ATOM 1779 C CA . TYR A 1 237 ? 7.82 11.203 18.594 1 98.38 237 TYR A CA 1
ATOM 1780 C C . TYR A 1 237 ? 7.754 9.836 17.922 1 98.38 237 TYR A C 1
ATOM 1782 O O . TYR A 1 237 ? 8.781 9.242 17.594 1 98.38 237 TYR A O 1
ATOM 1790 N N . PRO A 1 238 ? 6.609 9.258 17.859 1 98.81 238 PRO A N 1
ATOM 1791 C CA . PRO A 1 238 ? 6.477 7.965 17.172 1 98.81 238 PRO A CA 1
ATOM 1792 C C . PRO A 1 238 ? 6.598 8.078 15.664 1 98.81 238 PRO A C 1
ATOM 1794 O O . PRO A 1 238 ? 6.332 9.141 15.094 1 98.81 238 PRO A O 1
ATOM 1797 N N . PHE A 1 239 ? 7.035 7.043 15.016 1 98.69 239 PHE A N 1
ATOM 1798 C CA . PHE A 1 239 ? 6.93 6.996 13.562 1 98.69 239 PHE A CA 1
ATOM 1799 C C . PHE A 1 239 ? 5.473 6.902 13.125 1 98.69 239 PHE A C 1
ATOM 1801 O O . PHE A 1 239 ? 5.059 7.574 12.18 1 98.69 239 PHE A O 1
ATOM 1808 N N . ARG A 1 240 ? 4.707 6.023 13.789 1 98.75 240 ARG A N 1
ATOM 1809 C CA . ARG A 1 240 ? 3.268 5.91 13.57 1 98.75 240 ARG A CA 1
ATOM 1810 C C . ARG A 1 240 ? 2.486 6.316 14.812 1 98.75 240 ARG A C 1
ATOM 1812 O O . ARG A 1 240 ? 2.525 5.621 15.828 1 98.75 240 ARG A O 1
ATOM 1819 N N . LEU A 1 241 ? 1.77 7.348 14.695 1 98.94 241 LEU A N 1
ATOM 1820 C CA . LEU A 1 241 ? 0.877 7.805 15.758 1 98.94 241 LEU A CA 1
ATOM 1821 C C . LEU A 1 241 ? -0.552 7.336 15.5 1 98.94 241 LEU A C 1
ATOM 1823 O O . LEU A 1 241 ? -1.238 7.867 14.625 1 98.94 241 LEU A O 1
ATOM 1827 N N . LEU A 1 242 ? -0.952 6.371 16.266 1 98.94 242 LEU A N 1
ATOM 1828 C CA . LEU A 1 242 ? -2.363 6.004 16.203 1 98.94 242 LEU A CA 1
ATOM 1829 C C . LEU A 1 242 ? -3.227 7.059 16.891 1 98.94 242 LEU A C 1
ATOM 1831 O O . LEU A 1 242 ? -2.85 7.594 17.938 1 98.94 242 LEU A O 1
ATOM 1835 N N . LEU A 1 243 ? -4.352 7.379 16.281 1 98.88 243 LEU A N 1
ATOM 1836 C CA . LEU A 1 243 ? -5.297 8.32 16.859 1 98.88 243 LEU A CA 1
ATOM 1837 C C . LEU A 1 243 ? -6.59 7.609 17.266 1 98.88 243 LEU A C 1
ATOM 1839 O O . LEU A 1 243 ? -7.395 7.246 16.406 1 98.88 243 LEU A O 1
ATOM 1843 N N . GLY A 1 244 ? -6.793 7.48 18.562 1 98.75 244 GLY A N 1
ATOM 1844 C CA . GLY A 1 244 ? -7.984 6.844 19.094 1 98.75 244 GLY A CA 1
ATOM 1845 C C . GLY A 1 244 ? -7.695 5.535 19.797 1 98.75 244 GLY A C 1
ATOM 1846 O O . GLY A 1 244 ? -6.844 4.758 19.359 1 98.75 244 GLY A O 1
ATOM 1847 N N . SER A 1 245 ? -8.461 5.273 20.922 1 98.5 245 SER A N 1
ATOM 1848 C CA . SER A 1 245 ? -8.359 3.992 21.609 1 98.5 245 SER A CA 1
ATOM 1849 C C . SER A 1 245 ? -8.82 2.846 20.719 1 98.5 245 SER A C 1
ATOM 1851 O O . SER A 1 245 ? -8.289 1.738 20.797 1 98.5 245 SER A O 1
ATOM 1853 N N . ASP A 1 246 ? -9.75 3.156 19.922 1 98.38 246 ASP A N 1
ATOM 1854 C CA . ASP A 1 246 ? -10.211 2.133 19 1 98.38 246 ASP A CA 1
ATOM 1855 C C . ASP A 1 246 ? -9.102 1.756 18.016 1 98.38 246 ASP A C 1
ATOM 1857 O O . ASP A 1 246 ? -8.891 0.575 17.734 1 98.38 246 ASP A O 1
ATOM 1861 N N . ALA A 1 247 ? -8.383 2.76 17.5 1 98.75 247 ALA A N 1
ATOM 1862 C CA . ALA A 1 247 ? -7.297 2.514 16.562 1 98.75 247 ALA A CA 1
ATOM 1863 C C . ALA A 1 247 ? -6.219 1.629 17.188 1 98.75 247 ALA A C 1
ATOM 1865 O O . ALA A 1 247 ? -5.754 0.673 16.562 1 98.75 247 ALA A O 1
ATOM 1866 N N . THR A 1 248 ? -5.832 1.984 18.453 1 98.81 248 THR A N 1
ATOM 1867 C CA . THR A 1 248 ? -4.797 1.214 19.141 1 98.81 248 THR A CA 1
ATOM 1868 C C . THR A 1 248 ? -5.223 -0.241 19.297 1 98.81 248 THR A C 1
ATOM 1870 O O . THR A 1 248 ? -4.43 -1.157 19.078 1 98.81 248 THR A O 1
ATOM 1873 N N . LYS A 1 249 ? -6.473 -0.459 19.641 1 98.56 249 LYS A N 1
ATOM 1874 C CA . LYS A 1 249 ? -6.988 -1.808 19.844 1 98.56 249 LYS A CA 1
ATOM 1875 C C . LYS A 1 249 ? -7.051 -2.586 18.547 1 98.56 249 LYS A C 1
ATOM 1877 O O . LYS A 1 249 ? -6.598 -3.73 18.469 1 98.56 249 LYS A O 1
ATOM 1882 N N . ILE A 1 250 ? -7.578 -1.978 17.5 1 98.62 250 ILE A N 1
ATOM 1883 C CA . ILE A 1 250 ? -7.793 -2.633 16.219 1 98.62 250 ILE A CA 1
ATOM 1884 C C . ILE A 1 250 ? -6.445 -2.996 15.602 1 98.62 250 ILE A C 1
ATOM 1886 O O . ILE A 1 250 ? -6.246 -4.129 15.148 1 98.62 250 ILE A O 1
ATOM 1890 N N . VAL A 1 251 ? -5.508 -2.061 15.602 1 98.88 251 VAL A N 1
ATOM 1891 C CA . VAL A 1 251 ? -4.227 -2.271 14.938 1 98.88 251 VAL A CA 1
ATOM 1892 C C . VAL A 1 251 ? -3.396 -3.279 15.727 1 98.88 251 VAL A C 1
ATOM 1894 O O . VAL A 1 251 ? -2.799 -4.191 15.148 1 98.88 251 VAL A O 1
ATOM 1897 N N . ALA A 1 252 ? -3.361 -3.146 17.047 1 98.81 252 ALA A N 1
ATOM 1898 C CA . ALA A 1 252 ? -2.615 -4.105 17.859 1 98.81 252 ALA A CA 1
ATOM 1899 C C . ALA A 1 252 ? -3.139 -5.523 17.656 1 98.81 252 ALA A C 1
ATOM 1901 O O . ALA A 1 252 ? -2.359 -6.465 17.484 1 98.81 252 ALA A O 1
ATOM 1902 N N . SER A 1 253 ? -4.453 -5.668 17.656 1 98.69 253 SER A N 1
ATOM 1903 C CA . SER A 1 253 ? -5.059 -6.98 17.469 1 98.69 253 SER A CA 1
ATOM 1904 C C . SER A 1 253 ? -4.699 -7.562 16.109 1 98.69 253 SER A C 1
ATOM 1906 O O . SER A 1 253 ? -4.387 -8.75 16 1 98.69 253 SER A O 1
ATOM 1908 N N . ALA A 1 254 ? -4.762 -6.75 15.109 1 98.69 254 ALA A N 1
ATOM 1909 C CA . ALA A 1 254 ? -4.426 -7.203 13.766 1 98.69 254 ALA A CA 1
ATOM 1910 C C . ALA A 1 254 ? -2.975 -7.668 13.688 1 98.69 254 ALA A C 1
ATOM 1912 O O . ALA A 1 254 ? -2.672 -8.68 13.047 1 98.69 254 ALA A O 1
ATOM 1913 N N . LEU A 1 255 ? -2.064 -6.914 14.281 1 98.81 255 LEU A N 1
ATOM 1914 C CA . LEU A 1 255 ? -0.647 -7.254 14.266 1 98.81 255 LEU A CA 1
ATOM 1915 C C . LEU A 1 255 ? -0.389 -8.539 15.047 1 98.81 255 LEU A C 1
ATOM 1917 O O . LEU A 1 255 ? 0.427 -9.367 14.641 1 98.81 255 LEU A O 1
ATOM 1921 N N . GLU A 1 256 ? -1.04 -8.695 16.156 1 98.75 256 GLU A N 1
ATOM 1922 C CA . GLU A 1 256 ? -0.898 -9.906 16.953 1 98.75 256 GLU A CA 1
ATOM 1923 C C . GLU A 1 256 ? -1.397 -11.133 16.188 1 98.75 256 GLU A C 1
ATOM 1925 O O . GLU A 1 256 ? -0.791 -12.203 16.25 1 98.75 256 GLU A O 1
ATOM 1930 N N . GLU A 1 257 ? -2.512 -10.969 15.523 1 98.69 257 GLU A N 1
ATOM 1931 C CA . GLU A 1 257 ? -3.025 -12.047 14.688 1 98.69 257 GLU A CA 1
ATOM 1932 C C . GLU A 1 257 ? -2.018 -12.445 13.617 1 98.69 257 GLU A C 1
ATOM 1934 O O . GLU A 1 257 ? -1.857 -13.633 13.32 1 98.69 257 GLU A O 1
ATOM 1939 N N . ARG A 1 258 ? -1.378 -11.484 13.031 1 98.75 258 ARG A N 1
ATOM 1940 C CA . ARG A 1 258 ? -0.377 -11.75 12 1 98.75 258 ARG A CA 1
ATOM 1941 C C . ARG A 1 258 ? 0.816 -12.5 12.578 1 98.75 258 ARG A C 1
ATOM 1943 O O . ARG A 1 258 ? 1.357 -13.406 11.945 1 98.75 258 ARG A O 1
ATOM 1950 N N . ILE A 1 259 ? 1.26 -12.086 13.758 1 98.81 259 ILE A N 1
ATOM 1951 C CA . ILE A 1 259 ? 2.381 -12.75 14.414 1 98.81 259 ILE A CA 1
ATOM 1952 C C . ILE A 1 259 ? 2.016 -14.203 14.703 1 98.81 259 ILE A C 1
ATOM 1954 O O . ILE A 1 259 ? 2.836 -15.109 14.516 1 98.81 259 ILE A O 1
ATOM 1958 N N . GLN A 1 260 ? 0.803 -14.438 15.148 1 98.81 260 GLN A N 1
ATOM 1959 C CA . GLN A 1 260 ? 0.343 -15.797 15.398 1 98.81 260 GLN A CA 1
ATOM 1960 C C . GLN A 1 260 ? 0.338 -16.625 14.117 1 98.81 260 GLN A C 1
ATOM 1962 O O . GLN A 1 260 ? 0.688 -17.797 14.125 1 98.81 260 GLN A O 1
ATOM 1967 N N . GLU A 1 261 ? -0.103 -16.031 13.023 1 98.81 261 GLU A N 1
ATOM 1968 C CA . GLU A 1 261 ? -0.083 -16.719 11.727 1 98.81 261 GLU A CA 1
ATOM 1969 C C . GLU A 1 261 ? 1.339 -17.109 11.336 1 98.81 261 GLU A C 1
ATOM 1971 O O . GLU A 1 261 ? 1.569 -18.219 10.828 1 98.81 261 GLU A O 1
ATOM 1976 N N . ILE A 1 262 ? 2.289 -16.203 11.547 1 98.88 262 ILE A N 1
ATOM 1977 C CA . ILE A 1 262 ? 3.691 -16.469 11.25 1 98.88 262 ILE A CA 1
ATOM 1978 C C . ILE A 1 262 ? 4.164 -17.688 12.047 1 98.88 262 ILE A C 1
ATOM 1980 O O . ILE A 1 262 ? 4.785 -18.594 11.492 1 98.88 262 ILE A O 1
ATOM 1984 N N . GLU A 1 263 ? 3.846 -17.672 13.305 1 98.75 263 GLU A N 1
ATOM 1985 C CA . GLU A 1 263 ? 4.262 -18.781 14.172 1 98.75 263 GLU A CA 1
ATOM 1986 C C . GLU A 1 263 ? 3.658 -20.094 13.711 1 98.75 263 GLU A C 1
ATOM 1988 O O . GLU A 1 263 ? 4.336 -21.125 13.703 1 98.75 263 GLU A O 1
ATOM 1993 N N . THR A 1 264 ? 2.426 -20.078 13.32 1 98.75 264 THR A N 1
ATOM 1994 C CA . THR A 1 264 ? 1.702 -21.281 12.914 1 98.75 264 THR A CA 1
ATOM 1995 C C . THR A 1 264 ? 2.316 -21.875 11.656 1 98.75 264 THR A C 1
ATOM 1997 O O . THR A 1 264 ? 2.367 -23.109 11.5 1 98.75 264 THR A O 1
ATOM 2000 N N . TRP A 1 265 ? 2.867 -21.047 10.781 1 98.81 265 TRP A N 1
ATOM 2001 C CA . TRP A 1 265 ? 3.213 -21.531 9.453 1 98.81 265 TRP A CA 1
ATOM 2002 C C . TRP A 1 265 ? 4.719 -21.453 9.211 1 98.81 265 TRP A C 1
ATOM 2004 O O . TRP A 1 265 ? 5.188 -21.672 8.094 1 98.81 265 TRP A O 1
ATOM 2014 N N . LYS A 1 266 ? 5.523 -21.109 10.258 1 98.56 266 LYS A N 1
ATOM 2015 C CA . LYS A 1 266 ? 6.953 -20.859 10.094 1 98.56 266 LYS A CA 1
ATOM 2016 C C . LYS A 1 266 ? 7.668 -22.109 9.586 1 98.56 266 LYS A C 1
ATOM 2018 O O . LYS A 1 266 ? 8.656 -22.016 8.852 1 98.56 266 LYS A O 1
ATOM 2023 N N . ASN A 1 267 ? 7.148 -23.328 9.906 1 98.56 267 ASN A N 1
ATOM 2024 C CA . ASN A 1 267 ? 7.766 -24.562 9.414 1 98.56 267 ASN A CA 1
ATOM 2025 C C . ASN A 1 267 ? 7.586 -24.703 7.91 1 98.56 267 ASN A C 1
ATOM 2027 O O . ASN A 1 267 ? 8.5 -25.156 7.215 1 98.56 267 ASN A O 1
ATOM 2031 N N . ILE A 1 268 ? 6.434 -24.375 7.426 1 98.69 268 ILE A N 1
ATOM 2032 C CA . ILE A 1 268 ? 6.191 -24.406 5.988 1 98.69 268 ILE A CA 1
ATOM 2033 C C . ILE A 1 268 ? 7.016 -23.312 5.305 1 98.69 268 ILE A C 1
ATOM 2035 O O . ILE A 1 268 ? 7.633 -23.562 4.266 1 98.69 268 ILE A O 1
ATOM 2039 N N . SER A 1 269 ? 7.055 -22.125 5.914 1 98.75 269 SER A N 1
ATOM 2040 C CA . SER A 1 269 ? 7.816 -21 5.375 1 98.75 269 SER A CA 1
ATOM 2041 C C . SER A 1 269 ? 9.281 -21.375 5.176 1 98.75 269 SER A C 1
ATOM 2043 O O . SER A 1 269 ? 9.883 -21.031 4.152 1 98.75 269 SER A O 1
ATOM 2045 N N . SER A 1 270 ? 9.859 -22.125 6.113 1 98.56 270 SER A N 1
ATOM 2046 C CA . SER A 1 270 ? 11.289 -22.422 6.105 1 98.56 270 SER A CA 1
ATOM 2047 C C . SER A 1 270 ? 11.633 -23.469 5.051 1 98.56 270 SER A C 1
ATOM 2049 O O . SER A 1 270 ? 12.805 -23.672 4.734 1 98.56 270 SER A O 1
ATOM 2051 N N . GLN A 1 271 ? 10.617 -24.141 4.441 1 98.62 271 GLN A N 1
ATOM 2052 C CA . GLN A 1 271 ? 10.844 -25.172 3.438 1 98.62 271 GLN A CA 1
ATOM 2053 C C . GLN A 1 271 ? 11.336 -24.562 2.123 1 98.62 271 GLN A C 1
ATOM 2055 O O . GLN A 1 271 ? 11.812 -25.281 1.242 1 98.62 271 GLN A O 1
ATOM 2060 N N . SER A 1 272 ? 11.281 -23.234 2.018 1 98.44 272 SER A N 1
ATOM 2061 C CA . SER A 1 272 ? 11.742 -22.562 0.797 1 98.44 272 SER A CA 1
ATOM 2062 C C . SER A 1 272 ? 13.203 -22.141 0.91 1 98.44 272 SER A C 1
ATOM 2064 O O . SER A 1 272 ? 13.781 -21.625 -0.047 1 98.44 272 SER A O 1
ATOM 2066 N N . ASP A 1 273 ? 13.883 -22.422 2.084 1 98.31 273 ASP A N 1
ATOM 2067 C CA . ASP A 1 273 ? 15.281 -22.062 2.287 1 98.31 273 ASP A CA 1
ATOM 2068 C C . ASP A 1 273 ? 16.203 -22.906 1.415 1 98.31 273 ASP A C 1
ATOM 2070 O O . ASP A 1 273 ? 15.938 -24.094 1.185 1 98.31 273 ASP A O 1
ATOM 2074 N N . PHE A 1 274 ? 17.297 -22.203 1 1 94.31 274 PHE A N 1
ATOM 2075 C CA . PHE A 1 274 ? 18.344 -22.906 0.257 1 94.31 274 PHE A CA 1
ATOM 2076 C C . PHE A 1 274 ? 19.125 -23.828 1.175 1 94.31 274 PHE A C 1
ATOM 2078 O O . PHE A 1 274 ? 19.484 -23.453 2.293 1 94.31 274 PHE A O 1
ATOM 2085 N N . GLU A 1 275 ? 19.078 -25.219 1.302 1 81.44 275 GLU A N 1
ATOM 2086 C CA . GLU A 1 275 ? 19.859 -26.141 2.125 1 81.44 275 GLU A CA 1
ATOM 2087 C C . GLU A 1 275 ? 21.344 -26 1.838 1 81.44 275 GLU A C 1
ATOM 2089 O O . GLU A 1 275 ? 21.75 -25.672 0.718 1 81.44 275 GLU A O 1
ATOM 2094 N N . MET B 1 1 ? -7.512 -32.688 -12.477 1 93.62 1 MET B N 1
ATOM 2095 C CA . MET B 1 1 ? -6.504 -31.844 -13.094 1 93.62 1 MET B CA 1
ATOM 2096 C C . MET B 1 1 ? -6.93 -30.391 -13.055 1 93.62 1 MET B C 1
ATOM 2098 O O . MET B 1 1 ? -8.055 -30.047 -13.43 1 93.62 1 MET B O 1
ATOM 2102 N N . LYS B 1 2 ? -6.051 -29.516 -12.523 1 98.12 2 LYS B N 1
ATOM 2103 C CA . LYS B 1 2 ? -6.352 -28.078 -12.406 1 98.12 2 LYS B CA 1
ATOM 2104 C C . LYS B 1 2 ? -5.562 -27.266 -13.43 1 98.12 2 LYS B C 1
ATOM 2106 O O . LYS B 1 2 ? -4.516 -27.719 -13.906 1 98.12 2 LYS B O 1
ATOM 2111 N N . THR B 1 3 ? -6.09 -26.141 -13.805 1 98.88 3 THR B N 1
ATOM 2112 C CA . THR B 1 3 ? -5.402 -25.203 -14.695 1 98.88 3 THR B CA 1
ATOM 2113 C C . THR B 1 3 ? -4.926 -23.969 -13.938 1 98.88 3 THR B C 1
ATOM 2115 O O . THR B 1 3 ? -5.734 -23.25 -13.359 1 98.88 3 THR B O 1
ATOM 2118 N N . TRP B 1 4 ? -3.605 -23.766 -13.969 1 98.94 4 TRP B N 1
ATOM 2119 C CA . TRP B 1 4 ? -2.949 -22.641 -13.312 1 98.94 4 TRP B CA 1
ATOM 2120 C C . TRP B 1 4 ? -2.523 -21.594 -14.328 1 98.94 4 TRP B C 1
ATOM 2122 O O . TRP B 1 4 ? -1.866 -21.906 -15.32 1 98.94 4 TRP B O 1
ATOM 2132 N N . LEU B 1 5 ? -2.951 -20.359 -14.18 1 99 5 LEU B N 1
ATOM 2133 C CA . LEU B 1 5 ? -2.389 -19.234 -14.914 1 99 5 LEU B CA 1
ATOM 2134 C C . LEU B 1 5 ? -1.35 -18.5 -14.062 1 99 5 LEU B C 1
ATOM 2136 O O . LEU B 1 5 ? -1.671 -17.969 -13 1 99 5 LEU B O 1
ATOM 2140 N N . ILE B 1 6 ? -0.113 -18.484 -14.5 1 99 6 ILE B N 1
ATOM 2141 C CA . ILE B 1 6 ? 1.014 -17.969 -13.734 1 99 6 ILE B CA 1
ATOM 2142 C C . ILE B 1 6 ? 1.694 -16.844 -14.5 1 99 6 ILE B C 1
ATOM 2144 O O . ILE B 1 6 ? 2.125 -17.031 -15.641 1 99 6 ILE B O 1
ATOM 2148 N N . THR B 1 7 ? 1.792 -15.727 -13.891 1 98.94 7 THR B N 1
ATOM 2149 C CA . THR B 1 7 ? 2.449 -14.617 -14.578 1 98.94 7 THR B CA 1
ATOM 2150 C C . THR B 1 7 ? 3.928 -14.555 -14.203 1 98.94 7 THR B C 1
ATOM 2152 O O . THR B 1 7 ? 4.305 -14.875 -13.078 1 98.94 7 THR B O 1
ATOM 2155 N N . GLY B 1 8 ? 4.742 -14.094 -15.133 1 98.25 8 GLY B N 1
ATOM 2156 C CA . GLY B 1 8 ? 6.16 -13.883 -14.875 1 98.25 8 GLY B CA 1
ATOM 2157 C C . GLY B 1 8 ? 6.926 -15.18 -14.68 1 98.25 8 GLY B C 1
ATOM 2158 O O . GLY B 1 8 ? 7.574 -15.375 -13.656 1 98.25 8 GLY B O 1
ATOM 2159 N N . CYS B 1 9 ? 7.039 -16.047 -15.75 1 98.5 9 CYS B N 1
ATOM 2160 C CA . CYS B 1 9 ? 7.57 -17.391 -15.586 1 98.5 9 CYS B CA 1
ATOM 2161 C C . CYS B 1 9 ? 8.961 -17.516 -16.203 1 98.5 9 CYS B C 1
ATOM 2163 O O . CYS B 1 9 ? 9.531 -18.609 -16.25 1 98.5 9 CYS B O 1
ATOM 2165 N N . SER B 1 10 ? 9.531 -16.406 -16.625 1 97.12 10 SER B N 1
ATOM 2166 C CA . SER B 1 10 ? 10.805 -16.469 -17.328 1 97.12 10 SER B CA 1
ATOM 2167 C C . SER B 1 10 ? 11.93 -16.906 -16.406 1 97.12 10 SER B C 1
ATOM 2169 O O . SER B 1 10 ? 12.945 -17.453 -16.859 1 97.12 10 SER B O 1
ATOM 2171 N N . SER B 1 11 ? 11.82 -16.625 -15.117 1 95.62 11 SER B N 1
ATOM 2172 C CA . SER B 1 11 ? 12.836 -16.969 -14.125 1 95.62 11 SER B CA 1
ATOM 2173 C C . SER B 1 11 ? 12.266 -16.906 -12.711 1 95.62 11 SER B C 1
ATOM 2175 O O . SER B 1 11 ? 11.055 -16.797 -12.531 1 95.62 11 SER B O 1
ATOM 2177 N N . GLY B 1 12 ? 13.062 -17.172 -11.812 1 97.19 12 GLY B N 1
ATOM 2178 C CA . GLY B 1 12 ? 12.766 -16.906 -10.414 1 97.19 12 GLY B CA 1
ATOM 2179 C C . GLY B 1 12 ? 11.617 -17.75 -9.883 1 97.19 12 GLY B C 1
ATOM 2180 O O . GLY B 1 12 ? 11.469 -18.906 -10.25 1 97.19 12 GLY B O 1
ATOM 2181 N N . ILE B 1 13 ? 10.891 -17.172 -8.969 1 98.5 13 ILE B N 1
ATOM 2182 C CA . ILE B 1 13 ? 9.836 -17.859 -8.234 1 98.5 13 ILE B CA 1
ATOM 2183 C C . ILE B 1 13 ? 8.719 -18.266 -9.203 1 98.5 13 ILE B C 1
ATOM 2185 O O . ILE B 1 13 ? 8.148 -19.344 -9.086 1 98.5 13 ILE B O 1
ATOM 2189 N N . GLY B 1 14 ? 8.367 -17.375 -10.188 1 98.69 14 GLY B N 1
ATOM 2190 C CA . GLY B 1 14 ? 7.352 -17.719 -11.172 1 98.69 14 GLY B CA 1
ATOM 2191 C C . GLY B 1 14 ? 7.668 -18.984 -11.945 1 98.69 14 GLY B C 1
ATOM 2192 O O . GLY B 1 14 ? 6.793 -19.828 -12.141 1 98.69 14 GLY B O 1
ATOM 2193 N N . ARG B 1 15 ? 8.922 -19.094 -12.367 1 98.75 15 ARG B N 1
ATOM 2194 C CA . ARG B 1 15 ? 9.344 -20.312 -13.055 1 98.75 15 ARG B CA 1
ATOM 2195 C C . ARG B 1 15 ? 9.289 -21.516 -12.117 1 98.75 15 ARG B C 1
ATOM 2197 O O . ARG B 1 15 ? 8.906 -22.609 -12.523 1 98.75 15 ARG B O 1
ATOM 2204 N N . GLY B 1 16 ? 9.695 -21.281 -10.836 1 98.88 16 GLY B N 1
ATOM 2205 C CA . GLY B 1 16 ? 9.586 -22.328 -9.836 1 98.88 16 GLY B CA 1
ATOM 2206 C C . GLY B 1 16 ? 8.164 -22.828 -9.641 1 98.88 16 GLY B C 1
ATOM 2207 O O . GLY B 1 16 ? 7.934 -24.031 -9.523 1 98.88 16 GLY B O 1
ATOM 2208 N N . ILE B 1 17 ? 7.215 -21.938 -9.648 1 98.94 17 ILE B N 1
ATOM 2209 C CA . ILE B 1 17 ? 5.809 -22.297 -9.523 1 98.94 17 ILE B CA 1
ATOM 2210 C C . ILE B 1 17 ? 5.371 -23.125 -10.734 1 98.94 17 ILE B C 1
ATOM 2212 O O . ILE B 1 17 ? 4.73 -24.156 -10.586 1 98.94 17 ILE B O 1
ATOM 2216 N N . ALA B 1 18 ? 5.734 -22.625 -11.93 1 98.94 18 ALA B N 1
ATOM 2217 C CA . ALA B 1 18 ? 5.379 -23.344 -13.164 1 98.94 18 ALA B CA 1
ATOM 2218 C C . ALA B 1 18 ? 5.898 -24.766 -13.141 1 98.94 18 ALA B C 1
ATOM 2220 O O . ALA B 1 18 ? 5.16 -25.703 -13.445 1 98.94 18 ALA B O 1
ATOM 2221 N N . LYS B 1 19 ? 7.156 -24.938 -12.734 1 98.88 19 LYS B N 1
ATOM 2222 C CA . LYS B 1 19 ? 7.758 -26.266 -12.648 1 98.88 19 LYS B CA 1
ATOM 2223 C C . LYS B 1 19 ? 6.996 -27.156 -11.672 1 98.88 19 LYS B C 1
ATOM 2225 O O . LYS B 1 19 ? 6.723 -28.312 -11.961 1 98.88 19 LYS B O 1
ATOM 2230 N N . ALA B 1 20 ? 6.684 -26.609 -10.531 1 98.88 20 ALA B N 1
ATOM 2231 C CA . ALA B 1 20 ? 5.98 -27.375 -9.5 1 98.88 20 ALA B CA 1
ATOM 2232 C C . ALA B 1 20 ? 4.613 -27.844 -10 1 98.88 20 ALA B C 1
ATOM 2234 O O . ALA B 1 20 ? 4.227 -28.984 -9.789 1 98.88 20 ALA B O 1
ATOM 2235 N N . VAL B 1 21 ? 3.9 -26.969 -10.688 1 98.88 21 VAL B N 1
ATOM 2236 C CA . VAL B 1 21 ? 2.572 -27.266 -11.211 1 98.88 21 VAL B CA 1
ATOM 2237 C C . VAL B 1 21 ? 2.662 -28.359 -12.258 1 98.88 21 VAL B C 1
ATOM 2239 O O . VAL B 1 21 ? 1.895 -29.328 -12.227 1 98.88 21 VAL B O 1
ATOM 2242 N N . LEU B 1 22 ? 3.607 -28.234 -13.164 1 98.81 22 LEU B N 1
ATOM 2243 C CA . LEU B 1 22 ? 3.746 -29.172 -14.281 1 98.81 22 LEU B CA 1
ATOM 2244 C C . LEU B 1 22 ? 4.215 -30.531 -13.789 1 98.81 22 LEU B C 1
ATOM 2246 O O . LEU B 1 22 ? 3.73 -31.562 -14.258 1 98.81 22 LEU B O 1
ATOM 2250 N N . LYS B 1 23 ? 5.141 -30.531 -12.828 1 98.38 23 LYS B N 1
ATOM 2251 C CA . LYS B 1 23 ? 5.633 -31.781 -12.258 1 98.38 23 LYS B CA 1
ATOM 2252 C C . LYS B 1 23 ? 4.512 -32.562 -11.57 1 98.38 23 LYS B C 1
ATOM 2254 O O . LYS B 1 23 ? 4.512 -33.781 -11.562 1 98.38 23 LYS B O 1
ATOM 2259 N N . LYS B 1 24 ? 3.592 -31.844 -11.055 1 97.56 24 LYS B N 1
ATOM 2260 C CA . LYS B 1 24 ? 2.445 -32.438 -10.367 1 97.56 24 LYS B CA 1
ATOM 2261 C C . LYS B 1 24 ? 1.439 -33 -11.367 1 97.56 24 LYS B C 1
ATOM 2263 O O . LYS B 1 24 ? 0.583 -33.812 -11 1 97.56 24 LYS B O 1
ATOM 2268 N N . GLY B 1 25 ? 1.5 -32.562 -12.625 1 98.19 25 GLY B N 1
ATOM 2269 C CA . GLY B 1 25 ? 0.638 -33.062 -13.68 1 98.19 25 GLY B CA 1
ATOM 2270 C C . GLY B 1 25 ? -0.516 -32.125 -14.016 1 98.19 25 GLY B C 1
ATOM 2271 O O . GLY B 1 25 ? -1.378 -32.469 -14.828 1 98.19 25 GLY B O 1
ATOM 2272 N N . ASP B 1 26 ? -0.582 -30.984 -13.414 1 98.81 26 ASP B N 1
ATOM 2273 C CA . ASP B 1 26 ? -1.624 -30 -13.711 1 98.81 26 ASP B CA 1
ATOM 2274 C C . ASP B 1 26 ? -1.288 -29.188 -14.961 1 98.81 26 ASP B C 1
ATOM 2276 O O . ASP B 1 26 ? -0.154 -29.234 -15.445 1 98.81 26 ASP B O 1
ATOM 2280 N N . ASN B 1 27 ? -2.281 -28.516 -15.531 1 98.88 27 ASN B N 1
ATOM 2281 C CA . ASN B 1 27 ? -2.066 -27.594 -16.641 1 98.88 27 ASN B CA 1
ATOM 2282 C C . ASN B 1 27 ? -1.471 -26.266 -16.141 1 98.88 27 ASN B C 1
ATOM 2284 O O . ASN B 1 27 ? -1.865 -25.75 -15.102 1 98.88 27 ASN B O 1
ATOM 2288 N N . ALA B 1 28 ? -0.51 -25.812 -16.875 1 98.94 28 ALA B N 1
ATOM 2289 C CA . ALA B 1 28 ? 0.093 -24.531 -16.547 1 98.94 28 ALA B CA 1
ATOM 2290 C C . ALA B 1 28 ? 0.099 -23.594 -17.75 1 98.94 28 ALA B C 1
ATOM 2292 O O . ALA B 1 28 ? 0.688 -23.922 -18.797 1 98.94 28 ALA B O 1
ATOM 2293 N N . VAL B 1 29 ? -0.63 -22.5 -17.656 1 98.94 29 VAL B N 1
ATOM 2294 C CA . VAL B 1 29 ? -0.429 -21.375 -18.562 1 98.94 29 VAL B CA 1
ATOM 2295 C C . VAL B 1 29 ? 0.738 -20.516 -18.062 1 98.94 29 VAL B C 1
ATOM 2297 O O . VAL B 1 29 ? 0.602 -19.781 -17.094 1 98.94 29 VAL B O 1
ATOM 2300 N N . VAL B 1 30 ? 1.873 -20.672 -18.719 1 98.88 30 VAL B N 1
ATOM 2301 C CA . VAL B 1 30 ? 3.1 -19.984 -18.312 1 98.88 30 VAL B CA 1
ATOM 2302 C C . VAL B 1 30 ? 3.303 -18.75 -19.172 1 98.88 30 VAL B C 1
ATOM 2304 O O . VAL B 1 30 ? 3.275 -18.812 -20.406 1 98.88 30 VAL B O 1
ATOM 2307 N N . THR B 1 31 ? 3.5 -17.594 -18.516 1 98.88 31 THR B N 1
ATOM 2308 C CA . THR B 1 31 ? 3.521 -16.375 -19.297 1 98.88 31 THR B CA 1
ATOM 2309 C C . THR B 1 31 ? 4.863 -15.656 -19.141 1 98.88 31 THR B C 1
ATOM 2311 O O . THR B 1 31 ? 5.547 -15.82 -18.141 1 98.88 31 THR B O 1
ATOM 2314 N N . ALA B 1 32 ? 5.246 -14.984 -20.109 1 98.4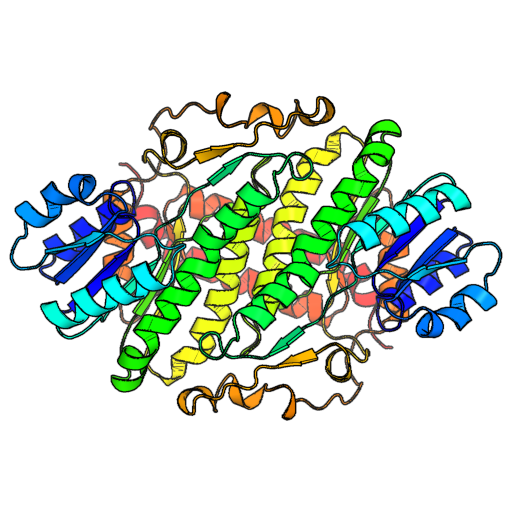4 32 ALA B N 1
ATOM 2315 C CA . ALA B 1 32 ? 6.363 -14.047 -20.188 1 98.44 32 ALA B CA 1
ATOM 2316 C C . ALA B 1 32 ? 6.133 -13.008 -21.266 1 98.44 32 ALA B C 1
ATOM 2318 O O . ALA B 1 32 ? 5.328 -13.219 -22.188 1 98.44 32 ALA B O 1
ATOM 2319 N N . ARG B 1 33 ? 6.797 -11.922 -21.219 1 95.88 33 ARG B N 1
ATOM 2320 C CA . ARG B 1 33 ? 6.723 -10.953 -22.312 1 95.88 33 ARG B CA 1
ATOM 2321 C C . ARG B 1 33 ? 7.32 -11.516 -23.594 1 95.88 33 ARG B C 1
ATOM 2323 O O . ARG B 1 33 ? 6.785 -11.297 -24.672 1 95.88 33 ARG B O 1
ATOM 2330 N N . ASP B 1 34 ? 8.344 -12.133 -23.359 1 97 34 ASP B N 1
ATOM 2331 C CA . ASP B 1 34 ? 9.055 -12.844 -24.422 1 97 34 ASP B CA 1
ATOM 2332 C C . ASP B 1 34 ? 8.906 -14.352 -24.266 1 97 34 ASP B C 1
ATOM 2334 O O . ASP B 1 34 ? 9.586 -14.969 -23.453 1 97 34 ASP B O 1
ATOM 2338 N N . THR B 1 35 ? 8.156 -14.969 -25.125 1 97.94 35 THR B N 1
ATOM 2339 C CA . THR B 1 35 ? 7.805 -16.375 -24.969 1 97.94 35 THR B CA 1
ATOM 2340 C C . THR B 1 35 ? 9.008 -17.266 -25.25 1 97.94 35 THR B C 1
ATOM 2342 O O . THR B 1 35 ? 9.008 -18.453 -24.906 1 97.94 35 THR B O 1
ATOM 2345 N N . SER B 1 36 ? 10 -16.734 -25.906 1 98.38 36 SER B N 1
ATOM 2346 C CA . SER B 1 36 ? 11.203 -17.531 -26.109 1 98.38 36 SER B CA 1
ATOM 2347 C C . SER B 1 36 ? 11.836 -17.922 -24.781 1 98.38 36 SER B C 1
ATOM 2349 O O . SER B 1 36 ? 12.5 -18.953 -24.688 1 98.38 36 SER B O 1
ATOM 2351 N N . LYS B 1 37 ? 11.594 -17.188 -23.734 1 97.94 37 LYS B N 1
ATOM 2352 C CA . LYS B 1 37 ? 12.195 -17.406 -22.422 1 97.94 37 LYS B CA 1
ATOM 2353 C C . LYS B 1 37 ? 11.477 -18.516 -21.656 1 97.94 37 LYS B C 1
ATOM 2355 O O . LYS B 1 37 ? 11.961 -18.984 -20.625 1 97.94 37 LYS B O 1
ATOM 2360 N N . ILE B 1 38 ? 10.344 -18.938 -22.172 1 98.5 38 ILE B N 1
ATOM 2361 C CA . ILE B 1 38 ? 9.594 -19.984 -21.5 1 98.5 38 ILE B CA 1
ATOM 2362 C C . ILE B 1 38 ? 9.375 -21.172 -22.438 1 98.5 38 ILE B C 1
ATOM 2364 O O . ILE B 1 38 ? 8.609 -22.078 -22.141 1 98.5 38 ILE B O 1
ATOM 2368 N N . ALA B 1 39 ? 9.961 -21.203 -23.578 1 98.56 39 ALA B N 1
ATOM 2369 C CA . ALA B 1 39 ? 9.781 -22.234 -24.594 1 98.56 39 ALA B CA 1
ATOM 2370 C C . ALA B 1 39 ? 10.227 -23.609 -24.062 1 98.56 39 ALA B C 1
ATOM 2372 O O . ALA B 1 39 ? 9.633 -24.625 -24.406 1 98.56 39 ALA B O 1
ATOM 2373 N N . ASP B 1 40 ? 11.258 -23.594 -23.297 1 98.44 40 ASP B N 1
ATOM 2374 C CA . ASP B 1 40 ? 11.789 -24.844 -22.75 1 98.44 40 ASP B CA 1
ATOM 2375 C C . ASP B 1 40 ? 10.766 -25.531 -21.859 1 98.44 40 ASP B C 1
ATOM 2377 O O . ASP B 1 40 ? 10.648 -26.766 -21.891 1 98.44 40 ASP B O 1
ATOM 2381 N N . LEU B 1 41 ? 10.023 -24.781 -21.047 1 98.12 41 LEU B N 1
ATOM 2382 C CA . LEU B 1 41 ? 8.969 -25.344 -20.219 1 98.12 41 LEU B CA 1
ATOM 2383 C C . LEU B 1 41 ? 7.875 -25.969 -21.062 1 98.12 41 LEU B C 1
ATOM 2385 O O . LEU B 1 41 ? 7.398 -27.062 -20.781 1 98.12 41 LEU B O 1
ATOM 2389 N N . VAL B 1 42 ? 7.504 -25.281 -22.094 1 98.5 42 VAL B N 1
ATOM 2390 C CA . VAL B 1 42 ? 6.434 -25.734 -22.984 1 98.5 42 VAL B CA 1
ATOM 2391 C C . VAL B 1 42 ? 6.871 -27 -23.719 1 98.5 42 VAL B C 1
ATOM 2393 O O . VAL B 1 42 ? 6.102 -27.953 -23.844 1 98.5 42 VAL B O 1
ATOM 2396 N N . ASP B 1 43 ? 8.117 -27.016 -24.188 1 98.56 43 ASP B N 1
ATOM 2397 C CA . ASP B 1 43 ? 8.648 -28.156 -24.922 1 98.56 43 ASP B CA 1
ATOM 2398 C C . ASP B 1 43 ? 8.719 -29.391 -24.031 1 98.56 43 ASP B C 1
ATOM 2400 O O . ASP B 1 43 ? 8.5 -30.516 -24.5 1 98.56 43 ASP B O 1
ATOM 2404 N N . GLN B 1 44 ? 9.016 -29.125 -22.797 1 98.5 44 GLN B N 1
ATOM 2405 C CA . GLN B 1 44 ? 9.156 -30.234 -21.859 1 98.5 44 GLN B CA 1
ATOM 2406 C C . GLN B 1 44 ? 7.797 -30.828 -21.5 1 98.5 44 GLN B C 1
ATOM 2408 O O . GLN B 1 44 ? 7.688 -32.031 -21.219 1 98.5 44 GLN B O 1
ATOM 2413 N N . TYR B 1 45 ? 6.758 -30.016 -21.453 1 98.5 45 TYR B N 1
ATOM 2414 C CA . TYR B 1 45 ? 5.418 -30.453 -21.078 1 98.5 45 TYR B CA 1
ATOM 2415 C C . TYR B 1 45 ? 4.398 -30.031 -22.141 1 98.5 45 TYR B C 1
ATOM 2417 O O . TYR B 1 45 ? 3.445 -29.312 -21.844 1 98.5 45 TYR B O 1
ATOM 2425 N N . PRO B 1 46 ? 4.473 -30.5 -23.328 1 97.62 46 PRO B N 1
ATOM 2426 C CA . PRO B 1 46 ? 3.701 -30 -24.469 1 97.62 46 PRO B CA 1
ATOM 2427 C C . PRO B 1 46 ? 2.195 -30.172 -24.281 1 97.62 46 PRO B C 1
ATOM 2429 O O . PRO B 1 46 ? 1.403 -29.438 -24.875 1 97.62 46 PRO B O 1
ATOM 2432 N N . ASN B 1 47 ? 1.754 -31.172 -23.484 1 98.06 47 ASN B N 1
ATOM 2433 C CA . ASN B 1 47 ? 0.329 -31.438 -23.312 1 98.06 47 ASN B CA 1
ATOM 2434 C C . ASN B 1 47 ? -0.277 -30.578 -22.203 1 98.06 47 ASN B C 1
ATOM 2436 O O . ASN B 1 47 ? -1.462 -30.25 -22.25 1 98.06 47 ASN B O 1
ATOM 2440 N N . THR B 1 48 ? 0.586 -30.203 -21.234 1 98.75 48 THR B N 1
ATOM 2441 C CA . THR B 1 48 ? 0.017 -29.562 -20.062 1 98.75 48 THR B CA 1
ATOM 2442 C C . THR B 1 48 ? 0.499 -28.125 -19.938 1 98.75 48 THR B C 1
ATOM 2444 O O . THR B 1 48 ? -0.066 -27.328 -19.188 1 98.75 48 THR B O 1
ATOM 2447 N N . ALA B 1 49 ? 1.475 -27.734 -20.672 1 98.88 49 ALA B N 1
ATOM 2448 C CA . ALA B 1 49 ? 1.971 -26.359 -20.625 1 98.88 49 ALA B CA 1
ATOM 2449 C C . ALA B 1 49 ? 1.506 -25.578 -21.844 1 98.88 49 ALA B C 1
ATOM 2451 O O . ALA B 1 49 ? 1.532 -26.078 -22.969 1 98.88 49 ALA B O 1
ATOM 2452 N N . LEU B 1 50 ? 1.046 -24.391 -21.656 1 98.88 50 LEU B N 1
ATOM 2453 C CA . LEU B 1 50 ? 0.746 -23.406 -22.688 1 98.88 50 LEU B CA 1
ATOM 2454 C C . LEU B 1 50 ? 1.559 -22.125 -22.484 1 98.88 50 LEU B C 1
ATOM 2456 O O . LEU B 1 50 ? 1.451 -21.484 -21.438 1 98.88 50 LEU B O 1
ATOM 2460 N N . GLY B 1 51 ? 2.457 -21.828 -23.438 1 98.81 51 GLY B N 1
ATOM 2461 C CA . GLY B 1 51 ? 3.188 -20.578 -23.406 1 98.81 51 GLY B CA 1
ATOM 2462 C C . GLY B 1 51 ? 2.398 -19.422 -23.969 1 98.81 51 GLY B C 1
ATOM 2463 O O . GLY B 1 51 ? 1.886 -19.5 -25.094 1 98.81 51 GLY B O 1
ATOM 2464 N N . VAL B 1 52 ? 2.248 -18.328 -23.219 1 98.88 52 VAL B N 1
ATOM 2465 C CA . VAL B 1 52 ? 1.458 -17.172 -23.641 1 98.88 52 VAL B CA 1
ATOM 2466 C C . VAL B 1 52 ? 2.254 -15.891 -23.438 1 98.88 52 VAL B C 1
ATOM 2468 O O . VAL B 1 52 ? 2.857 -15.695 -22.375 1 98.88 52 VAL B O 1
ATOM 2471 N N . ALA B 1 53 ? 2.305 -15.07 -24.422 1 98.75 53 ALA B N 1
ATOM 2472 C CA . ALA B 1 53 ? 2.861 -13.727 -24.25 1 98.75 53 ALA B CA 1
ATOM 2473 C C . ALA B 1 53 ? 1.94 -12.852 -23.406 1 98.75 53 ALA B C 1
ATOM 2475 O O . ALA B 1 53 ? 0.737 -12.773 -23.672 1 98.75 53 ALA B O 1
ATOM 2476 N N . LEU B 1 54 ? 2.502 -12.203 -22.375 1 98.81 54 LEU B N 1
ATOM 2477 C CA . LEU B 1 54 ? 1.687 -11.359 -21.516 1 98.81 54 LEU B CA 1
ATOM 2478 C C . LEU B 1 54 ? 2.455 -10.109 -21.094 1 98.81 54 LEU B C 1
ATOM 2480 O O . LEU B 1 54 ? 3.549 -10.211 -20.531 1 98.81 54 LEU B O 1
ATOM 2484 N N . ASP B 1 55 ? 1.981 -8.992 -21.469 1 98.62 55 ASP B N 1
ATOM 2485 C CA . ASP B 1 55 ? 2.322 -7.723 -20.844 1 98.62 55 ASP B CA 1
ATOM 2486 C C . ASP B 1 55 ? 1.25 -7.293 -19.844 1 98.62 55 ASP B C 1
ATOM 2488 O O . ASP B 1 55 ? 0.19 -6.801 -20.234 1 98.62 55 ASP B O 1
ATOM 2492 N N . ILE B 1 56 ? 1.569 -7.406 -18.562 1 98.44 56 ILE B N 1
ATOM 2493 C CA . ILE B 1 56 ? 0.598 -7.262 -17.484 1 98.44 56 ILE B CA 1
ATOM 2494 C C . ILE B 1 56 ? 0.12 -5.812 -17.422 1 98.44 56 ILE B C 1
ATOM 2496 O O . ILE B 1 56 ? -0.873 -5.512 -16.75 1 98.44 56 ILE B O 1
ATOM 2500 N N . THR B 1 57 ? 0.792 -4.875 -18.125 1 98.06 57 THR B N 1
ATOM 2501 C CA . THR B 1 57 ? 0.408 -3.469 -18.094 1 98.06 57 THR B CA 1
ATOM 2502 C C . THR B 1 57 ? -0.588 -3.156 -19.219 1 98.06 57 THR B C 1
ATOM 2504 O O . THR B 1 57 ? -1.042 -2.018 -19.344 1 98.06 57 THR B O 1
ATOM 2507 N N . LYS B 1 58 ? -0.897 -4.156 -20.016 1 98.5 58 LYS B N 1
ATOM 2508 C CA . LYS B 1 58 ? -1.787 -3.936 -21.156 1 98.5 58 LYS B CA 1
ATOM 2509 C C . LYS B 1 58 ? -3.057 -4.773 -21.031 1 98.5 58 LYS B C 1
ATOM 2511 O O . LYS B 1 58 ? -3.004 -6.004 -21.094 1 98.5 58 LYS B O 1
ATOM 2516 N N . LYS B 1 59 ? -4.168 -4.137 -21.016 1 97.5 59 LYS B N 1
ATOM 2517 C CA . LYS B 1 59 ? -5.461 -4.789 -20.844 1 97.5 59 LYS B CA 1
ATOM 2518 C C . LYS B 1 59 ? -5.719 -5.812 -21.953 1 97.5 59 LYS B C 1
ATOM 2520 O O . LYS B 1 59 ? -6.223 -6.902 -21.688 1 97.5 59 LYS B O 1
ATOM 2525 N N . GLU B 1 60 ? -5.402 -5.48 -23.156 1 98.31 60 GLU B N 1
ATOM 2526 C CA . GLU B 1 60 ? -5.641 -6.379 -24.281 1 98.31 60 GLU B CA 1
ATOM 2527 C C . GLU B 1 60 ? -4.785 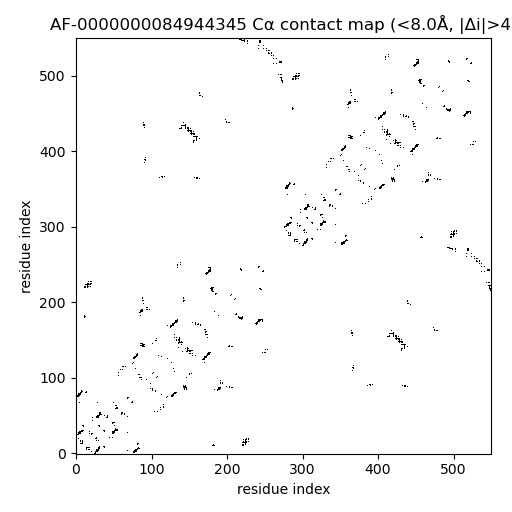-7.637 -24.172 1 98.31 60 GLU B C 1
ATOM 2529 O O . GLU B 1 60 ? -5.223 -8.727 -24.547 1 98.31 60 GLU B O 1
ATOM 2534 N N . SER B 1 61 ? -3.559 -7.438 -23.719 1 98.81 61 SER B N 1
ATOM 2535 C CA . SER B 1 61 ? -2.672 -8.578 -23.516 1 98.81 61 SER B CA 1
ATOM 2536 C C . SER B 1 61 ? -3.229 -9.516 -22.438 1 98.81 61 SER B C 1
ATOM 2538 O O . SER B 1 61 ? -3.188 -10.734 -22.609 1 98.81 61 SER B O 1
ATOM 2540 N N . ILE B 1 62 ? -3.785 -8.969 -21.422 1 98.81 62 ILE B N 1
ATOM 2541 C CA . ILE B 1 62 ? -4.387 -9.727 -20.328 1 98.81 62 ILE B CA 1
ATOM 2542 C C . ILE B 1 62 ? -5.59 -10.508 -20.844 1 98.81 62 ILE B C 1
ATOM 2544 O O . ILE B 1 62 ? -5.688 -11.719 -20.625 1 98.81 62 ILE B O 1
ATOM 2548 N N . SER B 1 63 ? -6.434 -9.836 -21.547 1 98.69 63 SER B N 1
ATOM 2549 C CA . SER B 1 63 ? -7.621 -10.484 -22.094 1 98.69 63 SER B CA 1
ATOM 2550 C C . SER B 1 63 ? -7.246 -11.633 -23.031 1 98.69 63 SER B C 1
ATOM 2552 O O . SER B 1 63 ? -7.875 -12.695 -23 1 98.69 63 SER B O 1
ATOM 2554 N N . ALA B 1 64 ? -6.277 -11.398 -23.844 1 98.75 64 ALA B N 1
ATOM 2555 C CA . ALA B 1 64 ? -5.824 -12.422 -24.797 1 98.75 64 ALA B CA 1
ATOM 2556 C C . ALA B 1 64 ? -5.27 -13.641 -24.047 1 98.75 64 ALA B C 1
ATOM 2558 O O . ALA B 1 64 ? -5.508 -14.781 -24.453 1 98.75 64 ALA B O 1
ATOM 2559 N N . ALA B 1 65 ? -4.535 -13.414 -22.984 1 98.88 65 ALA B N 1
ATOM 2560 C CA . ALA B 1 65 ? -3.947 -14.508 -22.203 1 98.88 65 ALA B CA 1
ATOM 2561 C C . ALA B 1 65 ? -5.031 -15.383 -21.594 1 98.88 65 ALA B C 1
ATOM 2563 O O . ALA B 1 65 ? -4.949 -16.609 -21.641 1 98.88 65 ALA B O 1
ATOM 2564 N N . VAL B 1 66 ? -6.02 -14.734 -21.016 1 98.88 66 VAL B N 1
ATOM 2565 C CA . VAL B 1 66 ? -7.109 -15.461 -20.375 1 98.88 66 VAL B CA 1
ATOM 2566 C C . VAL B 1 66 ? -7.895 -16.234 -21.422 1 98.88 66 VAL B C 1
ATOM 2568 O O . VAL B 1 66 ? -8.234 -17.406 -21.203 1 98.88 66 VAL B O 1
ATOM 2571 N N . LYS B 1 67 ? -8.117 -15.625 -22.531 1 98.69 67 LYS B N 1
ATOM 2572 C CA . LYS B 1 67 ? -8.836 -16.281 -23.625 1 98.69 67 LYS B CA 1
ATOM 2573 C C . LYS B 1 67 ? -8.086 -17.516 -24.109 1 98.69 67 LYS B C 1
ATOM 2575 O O . LYS B 1 67 ? -8.68 -18.578 -24.312 1 98.69 67 LYS B O 1
ATOM 2580 N N . GLN B 1 68 ? -6.824 -17.422 -24.312 1 98.81 68 GLN B N 1
ATOM 2581 C CA . GLN B 1 68 ? -6.012 -18.547 -24.766 1 98.81 68 GLN B CA 1
ATOM 2582 C C . GLN B 1 68 ? -6.047 -19.688 -23.766 1 98.81 68 GLN B C 1
ATOM 2584 O O . GLN B 1 68 ? -6.133 -20.859 -24.141 1 98.81 68 GLN B O 1
ATOM 2589 N N . ALA B 1 69 ? -5.965 -19.328 -22.484 1 98.75 69 ALA B N 1
ATOM 2590 C CA . ALA B 1 69 ? -6.039 -20.344 -21.438 1 98.75 69 ALA B CA 1
ATOM 2591 C C . ALA B 1 69 ? -7.371 -21.094 -21.484 1 98.75 69 ALA B C 1
ATOM 2593 O O . ALA B 1 69 ? -7.402 -22.312 -21.391 1 98.75 69 ALA B O 1
ATOM 2594 N N . GLN B 1 70 ? -8.422 -20.359 -21.656 1 98.12 70 GLN B N 1
ATOM 2595 C CA . GLN B 1 70 ? -9.758 -20.938 -21.672 1 98.12 70 GLN B CA 1
ATOM 2596 C C . GLN B 1 70 ? -9.961 -21.781 -22.922 1 98.12 70 GLN B C 1
ATOM 2598 O O . GLN B 1 70 ? -10.602 -22.844 -22.859 1 98.12 70 GLN B O 1
ATOM 2603 N N . GLU B 1 71 ? -9.469 -21.297 -24.031 1 98.5 71 GLU B N 1
ATOM 2604 C CA . GLU B 1 71 ? -9.586 -22.062 -25.281 1 98.5 71 GLU B CA 1
ATOM 2605 C C . GLU B 1 71 ? -8.844 -23.391 -25.188 1 98.5 71 GLU B C 1
ATOM 2607 O O . GLU B 1 71 ? -9.336 -24.406 -25.656 1 98.5 71 GLU B O 1
ATOM 2612 N N . ARG B 1 72 ? -7.719 -23.328 -24.547 1 98.56 72 ARG B N 1
ATOM 2613 C CA . ARG B 1 72 ? -6.879 -24.531 -24.484 1 98.56 72 ARG B CA 1
ATOM 2614 C C . ARG B 1 72 ? -7.367 -25.5 -23.406 1 98.56 72 ARG B C 1
ATOM 2616 O O . ARG B 1 72 ? -7.375 -26.703 -23.625 1 98.56 72 ARG B O 1
ATOM 2623 N N . PHE B 1 73 ? -7.715 -24.938 -22.25 1 98.5 73 PHE B N 1
ATOM 2624 C CA . PHE B 1 73 ? -7.887 -25.812 -21.109 1 98.5 73 PHE B CA 1
ATOM 2625 C C . PHE B 1 73 ? -9.305 -25.719 -20.547 1 98.5 73 PHE B C 1
ATOM 2627 O O . PHE B 1 73 ? -9.68 -26.469 -19.656 1 98.5 73 PHE B O 1
ATOM 2634 N N . GLY B 1 74 ? -10.094 -24.766 -21.016 1 97.62 74 GLY B N 1
ATOM 2635 C CA . GLY B 1 74 ? -11.492 -24.656 -20.641 1 97.62 74 GLY B CA 1
ATOM 2636 C C . GLY B 1 74 ? -11.727 -23.797 -19.422 1 97.62 74 GLY B C 1
ATOM 2637 O O . GLY B 1 74 ? -12.766 -23.141 -19.297 1 97.62 74 GLY B O 1
ATOM 2638 N N . THR B 1 75 ? -10.797 -23.828 -18.516 1 96.69 75 THR B N 1
ATOM 2639 C CA . THR B 1 75 ? -11.008 -23.109 -17.266 1 96.69 75 THR B CA 1
ATOM 2640 C C . THR B 1 75 ? -9.672 -22.641 -16.688 1 96.69 75 THR B C 1
ATOM 2642 O O . THR B 1 75 ? -8.609 -23.047 -17.156 1 96.69 75 THR B O 1
ATOM 2645 N N . ILE B 1 76 ? -9.734 -21.672 -15.805 1 98.81 76 ILE B N 1
ATOM 2646 C CA . ILE B 1 76 ? -8.633 -21.281 -14.938 1 98.81 76 ILE B CA 1
ATOM 2647 C C . ILE B 1 76 ? -9.016 -21.516 -13.477 1 98.81 76 ILE B C 1
ATOM 2649 O O . ILE B 1 76 ? -9.891 -20.828 -12.938 1 98.81 76 ILE B O 1
ATOM 2653 N N . ASP B 1 77 ? -8.328 -22.391 -12.844 1 98.81 77 ASP B N 1
ATOM 2654 C CA . ASP B 1 77 ? -8.672 -22.781 -11.477 1 98.81 77 ASP B CA 1
ATOM 2655 C C . ASP B 1 77 ? -7.848 -22.016 -10.453 1 98.81 77 ASP B C 1
ATOM 2657 O O . ASP B 1 77 ? -8.305 -21.766 -9.336 1 98.81 77 ASP B O 1
ATOM 2661 N N . VAL B 1 78 ? -6.629 -21.688 -10.766 1 98.94 78 VAL B N 1
ATOM 2662 C CA . VAL B 1 78 ? -5.723 -20.984 -9.867 1 98.94 78 VAL B CA 1
ATOM 2663 C C . VAL B 1 78 ? -5.008 -19.859 -10.617 1 98.94 78 VAL B C 1
ATOM 2665 O O . VAL B 1 78 ? -4.449 -20.094 -11.695 1 98.94 78 VAL B O 1
ATOM 2668 N N . LEU B 1 79 ? -5.078 -18.703 -10.164 1 99 79 LEU B N 1
ATOM 2669 C CA . LEU B 1 79 ? -4.332 -17.562 -10.68 1 99 79 LEU B CA 1
ATOM 2670 C C . LEU B 1 79 ? -3.168 -17.219 -9.758 1 99 79 LEU B C 1
ATOM 2672 O O . LEU B 1 79 ? -3.361 -17.016 -8.555 1 99 79 LEU B O 1
ATOM 2676 N N . ILE B 1 80 ? -1.979 -17.172 -10.312 1 99 80 ILE B N 1
ATOM 2677 C CA . ILE B 1 80 ? -0.787 -16.703 -9.609 1 99 80 ILE B CA 1
ATOM 2678 C C . ILE B 1 80 ? -0.326 -15.375 -10.203 1 99 80 ILE B C 1
ATOM 2680 O O . ILE B 1 80 ? 0.26 -15.344 -11.289 1 99 80 ILE B O 1
ATOM 2684 N N . ASN B 1 81 ? -0.583 -14.359 -9.516 1 98.94 81 ASN B N 1
ATOM 2685 C CA . ASN B 1 81 ? 0.03 -13.078 -9.852 1 98.94 81 ASN B CA 1
ATOM 2686 C C . ASN B 1 81 ? 1.439 -12.969 -9.273 1 98.94 81 ASN B C 1
ATOM 2688 O O . ASN B 1 81 ? 1.61 -12.641 -8.102 1 98.94 81 ASN B O 1
ATOM 2692 N N . ASN B 1 82 ? 2.418 -13.125 -10.117 1 98.81 82 ASN B N 1
ATOM 2693 C CA . ASN B 1 82 ? 3.814 -13.156 -9.695 1 98.81 82 ASN B CA 1
ATOM 2694 C C . ASN B 1 82 ? 4.645 -12.102 -10.438 1 98.81 82 ASN B C 1
ATOM 2696 O O . ASN B 1 82 ? 5.66 -11.633 -9.922 1 98.81 82 ASN B O 1
ATOM 2700 N N . ALA B 1 83 ? 4.18 -11.734 -11.688 1 98.06 83 ALA B N 1
ATOM 2701 C CA . ALA B 1 83 ? 4.918 -10.734 -12.453 1 98.06 83 ALA B CA 1
ATOM 2702 C C . ALA B 1 83 ? 5.09 -9.453 -11.656 1 98.06 83 ALA B C 1
ATOM 2704 O O . ALA B 1 83 ? 4.145 -8.969 -11.031 1 98.06 83 ALA B O 1
ATOM 2705 N N . GLY B 1 84 ? 6.242 -8.969 -11.602 1 97.38 84 GLY B N 1
ATOM 2706 C CA . GLY B 1 84 ? 6.574 -7.738 -10.898 1 97.38 84 GLY B CA 1
ATOM 2707 C C . GLY B 1 84 ? 8.055 -7.41 -10.938 1 97.38 84 GLY B C 1
ATOM 2708 O O . GLY B 1 84 ? 8.852 -8.18 -11.469 1 97.38 84 GLY B O 1
ATOM 2709 N N . TYR B 1 85 ? 8.406 -6.219 -10.555 1 97.56 85 TYR B N 1
ATOM 2710 C CA . TYR B 1 85 ? 9.812 -5.832 -10.484 1 97.56 85 TYR B CA 1
ATOM 2711 C C . TYR B 1 85 ? 10.023 -4.73 -9.453 1 97.56 85 TYR B C 1
ATOM 2713 O O . TYR B 1 85 ? 9.062 -4.23 -8.859 1 97.56 85 TYR B O 1
ATOM 2721 N N . GLY B 1 86 ? 11.297 -4.48 -9.109 1 98.06 86 GLY B N 1
ATOM 2722 C CA . GLY B 1 86 ? 11.672 -3.477 -8.125 1 98.06 86 GLY B CA 1
ATOM 2723 C C . GLY B 1 86 ? 12.07 -2.152 -8.742 1 98.06 86 GLY B C 1
ATOM 2724 O O . GLY B 1 86 ? 12.25 -2.061 -9.961 1 98.06 86 GLY B O 1
ATOM 2725 N N . TYR B 1 87 ? 12.109 -1.145 -7.969 1 98.31 87 TYR B N 1
ATOM 2726 C CA . TYR B 1 87 ? 12.508 0.203 -8.352 1 98.31 87 TYR B CA 1
ATOM 2727 C C . TYR B 1 87 ? 13.273 0.884 -7.223 1 98.31 87 TYR B C 1
ATOM 2729 O O . TYR B 1 87 ? 12.734 1.083 -6.129 1 98.31 87 TYR B O 1
ATOM 2737 N N . ARG B 1 88 ? 14.562 1.188 -7.457 1 98.12 88 ARG B N 1
ATOM 2738 C CA . ARG B 1 88 ? 15.398 1.867 -6.473 1 98.12 88 ARG B CA 1
ATOM 2739 C C . ARG B 1 88 ? 15.469 3.365 -6.75 1 98.12 88 ARG B C 1
ATOM 2741 O O . ARG B 1 88 ? 15.867 3.781 -7.84 1 98.12 88 ARG B O 1
ATOM 2748 N N . SER B 1 89 ? 15.078 4.121 -5.793 1 98.44 89 SER B N 1
ATOM 2749 C CA . SER B 1 89 ? 15.094 5.582 -5.797 1 98.44 89 SER B CA 1
ATOM 2750 C C . SER B 1 89 ? 14.758 6.145 -4.422 1 98.44 89 SER B C 1
ATOM 2752 O O . SER B 1 89 ? 13.992 5.539 -3.668 1 98.44 89 SER B O 1
ATOM 2754 N N . SER B 1 90 ? 15.477 7.281 -4.059 1 98.75 90 SER B N 1
ATOM 2755 C CA . SER B 1 90 ? 14.812 8.016 -2.99 1 98.75 90 SER B CA 1
ATOM 2756 C C . SER B 1 90 ? 13.414 8.461 -3.414 1 98.75 90 SER B C 1
ATOM 2758 O O . SER B 1 90 ? 13.078 8.43 -4.602 1 98.75 90 SER B O 1
ATOM 2760 N N . VAL B 1 91 ? 12.602 8.852 -2.449 1 98.88 91 VAL B N 1
ATOM 2761 C CA . VAL B 1 91 ? 11.258 9.305 -2.77 1 98.88 91 VAL B CA 1
ATOM 2762 C C . VAL B 1 91 ? 11.328 10.547 -3.658 1 98.88 91 VAL B C 1
ATOM 2764 O O . VAL B 1 91 ? 10.648 10.625 -4.684 1 98.88 91 VAL B O 1
ATOM 2767 N N . GLU B 1 92 ? 12.195 11.453 -3.338 1 98.88 92 GLU B N 1
ATOM 2768 C CA . GLU B 1 92 ? 12.297 12.711 -4.066 1 98.88 92 GLU B CA 1
ATOM 2769 C C . GLU B 1 92 ? 12.883 12.5 -5.461 1 98.88 92 GLU B C 1
ATOM 2771 O O . GLU B 1 92 ? 12.516 13.203 -6.402 1 98.88 92 GLU B O 1
ATOM 2776 N N . GLU B 1 93 ? 13.711 11.531 -5.637 1 98.75 93 GLU B N 1
ATOM 2777 C CA . GLU B 1 93 ? 14.398 11.297 -6.902 1 98.75 93 GLU B CA 1
ATOM 2778 C C . GLU B 1 93 ? 13.523 10.5 -7.867 1 98.75 93 GLU B C 1
ATOM 2780 O O . GLU B 1 93 ? 13.82 10.422 -9.062 1 98.75 93 GLU B O 1
ATOM 2785 N N . GLY B 1 94 ? 12.414 9.93 -7.375 1 98.44 94 GLY B N 1
ATOM 2786 C CA . GLY B 1 94 ? 11.602 9.062 -8.211 1 98.44 94 GLY B CA 1
ATOM 2787 C C . GLY B 1 94 ? 11.07 9.758 -9.445 1 98.44 94 GLY B C 1
ATOM 2788 O O . GLY B 1 94 ? 10.609 10.898 -9.375 1 98.44 94 GLY B O 1
ATOM 2789 N N . ASP B 1 95 ? 11.172 9.086 -10.562 1 97.69 95 ASP B N 1
ATOM 2790 C CA . ASP B 1 95 ? 10.578 9.57 -11.805 1 97.69 95 ASP B CA 1
ATOM 2791 C C . ASP B 1 95 ? 9.109 9.164 -11.906 1 97.69 95 ASP B C 1
ATOM 2793 O O . ASP B 1 95 ? 8.773 7.984 -11.812 1 97.69 95 ASP B O 1
ATOM 2797 N N . ILE B 1 96 ? 8.305 10.102 -12.156 1 95.81 96 ILE B N 1
ATOM 2798 C CA . ILE B 1 96 ? 6.867 9.883 -12.062 1 95.81 96 ILE B CA 1
ATOM 2799 C C . ILE B 1 96 ? 6.438 8.82 -13.062 1 95.81 96 ILE B C 1
ATOM 2801 O O . ILE B 1 96 ? 5.566 7.996 -12.773 1 95.81 96 ILE B O 1
ATOM 2805 N N . ASP B 1 97 ? 6.922 8.836 -14.234 1 97.25 97 ASP B N 1
ATOM 2806 C CA . ASP B 1 97 ? 6.547 7.848 -15.242 1 97.25 97 ASP B CA 1
ATOM 2807 C C . ASP B 1 97 ? 7.004 6.449 -14.836 1 97.25 97 ASP B C 1
ATOM 2809 O O . ASP B 1 97 ? 6.289 5.469 -15.055 1 97.25 97 ASP B O 1
ATOM 2813 N N . ASP B 1 98 ? 8.195 6.348 -14.273 1 98.25 98 ASP B N 1
ATOM 2814 C CA . ASP B 1 98 ? 8.711 5.062 -13.812 1 98.25 98 ASP B CA 1
ATOM 2815 C C . ASP B 1 98 ? 7.906 4.539 -12.625 1 98.25 98 ASP B C 1
ATOM 2817 O O . ASP B 1 98 ? 7.648 3.338 -12.523 1 98.25 98 ASP B O 1
ATOM 2821 N N . VAL B 1 99 ? 7.562 5.434 -11.781 1 98.62 99 VAL B N 1
ATOM 2822 C CA . VAL B 1 99 ? 6.77 5.051 -10.617 1 98.62 99 VAL B CA 1
ATOM 2823 C C . VAL B 1 99 ? 5.395 4.566 -11.062 1 98.62 99 VAL B C 1
ATOM 2825 O O . VAL B 1 99 ? 4.883 3.566 -10.555 1 98.62 99 VAL B O 1
ATOM 2828 N N . ASN B 1 100 ? 4.82 5.312 -12.008 1 98.19 100 ASN B N 1
ATOM 2829 C CA . ASN B 1 100 ? 3.545 4.883 -12.562 1 98.19 100 ASN B CA 1
ATOM 2830 C C . ASN B 1 100 ? 3.646 3.496 -13.195 1 98.19 100 ASN B C 1
ATOM 2832 O O . ASN B 1 100 ? 2.76 2.66 -13.016 1 98.19 100 ASN B O 1
ATOM 2836 N N . LEU B 1 101 ? 4.664 3.254 -13.953 1 98.38 101 LEU B N 1
ATOM 2837 C CA . LEU B 1 101 ? 4.863 1.95 -14.57 1 98.38 101 LEU B CA 1
ATOM 2838 C C . LEU B 1 101 ? 5.027 0.862 -13.516 1 98.38 101 LEU B C 1
ATOM 2840 O O . LEU B 1 101 ? 4.512 -0.247 -13.68 1 98.38 101 LEU B O 1
ATOM 2844 N N . LEU B 1 102 ? 5.742 1.173 -12.453 1 98.81 102 LEU B N 1
ATOM 2845 C CA . LEU B 1 102 ? 5.906 0.24 -11.344 1 98.81 102 LEU B CA 1
ATOM 2846 C C . LEU B 1 102 ? 4.551 -0.177 -10.773 1 98.81 102 LEU B C 1
ATOM 2848 O O . LEU B 1 102 ? 4.285 -1.37 -10.609 1 98.81 102 LEU B O 1
ATOM 2852 N N . PHE B 1 103 ? 3.67 0.775 -10.508 1 98.81 103 PHE B N 1
ATOM 2853 C CA . PHE B 1 103 ? 2.365 0.491 -9.93 1 98.81 103 PHE B CA 1
ATOM 2854 C C . PHE B 1 103 ? 1.473 -0.24 -10.922 1 98.81 103 PHE B C 1
ATOM 2856 O O . PHE B 1 103 ? 0.696 -1.117 -10.539 1 98.81 103 PHE B O 1
ATOM 2863 N N . ASN B 1 104 ? 1.609 0.145 -12.188 1 98.56 104 ASN B N 1
ATOM 2864 C CA . ASN B 1 104 ? 0.847 -0.566 -13.211 1 98.56 104 ASN B CA 1
ATOM 2865 C C . ASN B 1 104 ? 1.222 -2.045 -13.258 1 98.56 104 ASN B C 1
ATOM 2867 O O . ASN B 1 104 ? 0.36 -2.9 -13.461 1 98.56 104 ASN B O 1
ATOM 2871 N N . THR B 1 105 ? 2.422 -2.305 -13.062 1 98.75 105 THR B N 1
ATOM 2872 C CA . THR B 1 105 ? 2.918 -3.672 -13.164 1 98.75 105 THR B CA 1
ATOM 2873 C C . THR B 1 105 ? 2.635 -4.445 -11.875 1 98.75 105 THR B C 1
ATOM 2875 O O . THR B 1 105 ? 2.117 -5.562 -11.914 1 98.75 105 THR B O 1
ATOM 2878 N N . ASN B 1 106 ? 2.973 -3.836 -10.734 1 98.88 106 ASN B N 1
ATOM 2879 C CA . ASN B 1 106 ? 2.967 -4.555 -9.469 1 98.88 106 ASN B CA 1
ATOM 2880 C C . ASN B 1 106 ? 1.581 -4.559 -8.828 1 98.88 106 ASN B C 1
ATOM 2882 O O . ASN B 1 106 ? 1.304 -5.363 -7.941 1 98.88 106 ASN B O 1
ATOM 2886 N N . PHE B 1 107 ? 0.727 -3.648 -9.227 1 98.88 107 PHE B N 1
ATOM 2887 C CA . PHE B 1 107 ? -0.516 -3.482 -8.484 1 98.88 107 PHE B CA 1
ATOM 2888 C C . PHE B 1 107 ? -1.716 -3.498 -9.422 1 98.88 107 PHE B C 1
ATOM 2890 O O . PHE B 1 107 ? -2.547 -4.406 -9.367 1 98.88 107 PHE B O 1
ATOM 2897 N N . PHE B 1 108 ? -1.808 -2.582 -10.406 1 98.81 108 PHE B N 1
ATOM 2898 C CA . PHE B 1 108 ? -3 -2.438 -11.234 1 98.81 108 PHE B CA 1
ATOM 2899 C C . PHE B 1 108 ? -3.119 -3.596 -12.219 1 98.81 108 PHE B C 1
ATOM 2901 O O . PHE B 1 108 ? -4.223 -4.062 -12.508 1 98.81 108 PHE B O 1
ATOM 2908 N N . GLY B 1 109 ? -2.016 -4.043 -12.789 1 98.75 109 GLY B N 1
ATOM 2909 C CA . GLY B 1 109 ? -2.025 -5.191 -13.688 1 98.75 109 GLY B CA 1
ATOM 2910 C C . GLY B 1 109 ? -2.625 -6.43 -13.055 1 98.75 109 GLY B C 1
ATOM 2911 O O . GLY B 1 109 ? -3.568 -7.016 -13.594 1 98.75 109 GLY B O 1
ATOM 2912 N N . PRO B 1 110 ? -2.111 -6.84 -11.891 1 98.88 110 PRO B N 1
ATOM 2913 C CA . PRO B 1 110 ? -2.689 -7.969 -11.156 1 98.88 110 PRO B CA 1
ATOM 2914 C C . PRO B 1 110 ? -4.191 -7.816 -10.93 1 98.88 110 PRO B C 1
ATOM 2916 O O . PRO B 1 110 ? -4.938 -8.797 -11.039 1 98.88 110 PRO B O 1
ATOM 2919 N N . ILE B 1 111 ? -4.676 -6.625 -10.617 1 98.88 111 ILE B N 1
ATOM 2920 C CA . ILE B 1 111 ? -6.098 -6.379 -10.383 1 98.88 111 ILE B CA 1
ATOM 2921 C C . ILE B 1 111 ? -6.883 -6.648 -11.664 1 98.88 111 ILE B C 1
ATOM 2923 O O . ILE B 1 111 ? -7.934 -7.293 -11.633 1 98.88 111 ILE B O 1
ATOM 2927 N N . GLU B 1 112 ? -6.379 -6.145 -12.789 1 98.69 112 GLU B N 1
ATOM 2928 C CA . GLU B 1 112 ? -7.062 -6.355 -14.062 1 98.69 112 GLU B CA 1
ATOM 2929 C C . GLU B 1 112 ? -7.145 -7.844 -14.398 1 98.69 112 GLU B C 1
ATOM 2931 O O . GLU B 1 112 ? -8.172 -8.312 -14.891 1 98.69 112 GLU B O 1
ATOM 2936 N N . LEU B 1 113 ? -6.078 -8.523 -14.156 1 98.94 113 LEU B N 1
ATOM 2937 C CA . LEU B 1 113 ? -6.07 -9.953 -14.43 1 98.94 113 LEU B CA 1
ATOM 2938 C C . LEU B 1 113 ? -7.039 -10.688 -13.508 1 98.94 113 LEU B C 1
ATOM 2940 O O . LEU B 1 113 ? -7.754 -11.594 -13.945 1 98.94 113 LEU B O 1
ATOM 2944 N N . ILE B 1 114 ? -7.094 -10.328 -12.234 1 98.94 114 ILE B N 1
ATOM 2945 C CA . ILE B 1 114 ? -8.047 -10.883 -11.281 1 98.94 114 ILE B CA 1
ATOM 2946 C C . ILE B 1 114 ? -9.469 -10.68 -11.789 1 98.94 114 ILE B C 1
ATOM 2948 O O . ILE B 1 114 ? -10.273 -11.609 -11.805 1 98.94 114 ILE B O 1
ATOM 2952 N N . LYS B 1 115 ? -9.742 -9.477 -12.25 1 98.81 115 LYS B N 1
ATOM 2953 C CA . LYS B 1 115 ? -11.078 -9.141 -12.727 1 98.81 115 LYS B CA 1
ATOM 2954 C C . LYS B 1 115 ? -11.453 -9.992 -13.938 1 98.81 115 LYS B C 1
ATOM 2956 O O . LYS B 1 115 ? -12.625 -10.336 -14.125 1 98.81 115 LYS B O 1
ATOM 2961 N N . GLU B 1 116 ? -10.492 -10.32 -14.742 1 98.69 116 GLU B N 1
ATOM 2962 C CA . GLU B 1 116 ? -10.734 -11.109 -15.945 1 98.69 116 GLU B CA 1
ATOM 2963 C C . GLU B 1 116 ? -11.062 -12.562 -15.602 1 98.69 116 GLU B C 1
ATOM 2965 O O . GLU B 1 116 ? -11.812 -13.219 -16.328 1 98.69 116 GLU B O 1
ATOM 2970 N N . VAL B 1 117 ? -10.508 -13.086 -14.508 1 98.81 117 VAL B N 1
ATOM 2971 C CA . VAL B 1 117 ? -10.633 -14.508 -14.203 1 98.81 117 VAL B CA 1
ATOM 2972 C C . VAL B 1 117 ? -11.812 -14.727 -13.258 1 98.81 117 VAL B C 1
ATOM 2974 O O . VAL B 1 117 ? -12.398 -15.812 -13.242 1 98.81 117 VAL B O 1
ATOM 2977 N N . LEU B 1 118 ? -12.219 -13.75 -12.5 1 98.81 118 LEU B N 1
ATOM 2978 C CA . LEU B 1 118 ? -13.164 -13.898 -11.398 1 98.81 118 LEU B CA 1
ATOM 2979 C C . LEU B 1 118 ? -14.531 -14.336 -11.898 1 98.81 118 LEU B C 1
ATOM 2981 O O . LEU B 1 118 ? -15.203 -15.141 -11.258 1 98.81 118 LEU B O 1
ATOM 2985 N N . PRO B 1 119 ? -15.008 -13.781 -13.117 1 98.5 119 PRO B N 1
ATOM 2986 C CA . PRO B 1 119 ? -16.344 -14.195 -13.539 1 98.5 119 PRO B CA 1
ATOM 2987 C C . PRO B 1 119 ? -16.484 -15.719 -13.641 1 98.5 119 PRO B C 1
ATOM 2989 O O . PRO B 1 119 ? -17.469 -16.281 -13.172 1 98.5 119 PRO B O 1
ATOM 2992 N N . GLN B 1 120 ? -15.547 -16.375 -14.195 1 98.19 120 GLN B N 1
ATOM 2993 C CA . GLN B 1 120 ? -15.625 -17.828 -14.312 1 98.19 120 GLN B CA 1
ATOM 2994 C C . GLN B 1 120 ? -15.484 -18.484 -12.945 1 98.19 120 GLN B C 1
ATOM 2996 O O . GLN B 1 120 ? -16.156 -19.484 -12.664 1 98.19 120 GLN B O 1
ATOM 3001 N N . MET B 1 121 ? -14.594 -17.984 -12.055 1 98.69 121 MET B N 1
ATOM 3002 C CA . MET B 1 121 ? -14.414 -18.562 -10.727 1 98.69 121 MET B CA 1
ATOM 3003 C C . MET B 1 121 ? -15.688 -18.422 -9.898 1 98.69 121 MET B C 1
ATOM 3005 O O . MET B 1 121 ? -16.062 -19.344 -9.172 1 98.69 121 MET B O 1
ATOM 3009 N N . ARG B 1 122 ? -16.359 -17.281 -10.016 1 98.44 122 ARG B N 1
ATOM 3010 C CA . ARG B 1 122 ? -17.609 -17.078 -9.297 1 98.44 122 ARG B CA 1
ATOM 3011 C C . ARG B 1 122 ? -18.688 -18.031 -9.789 1 98.44 122 ARG B C 1
ATOM 3013 O O . ARG B 1 122 ? -19.422 -18.625 -8.992 1 98.44 122 ARG B O 1
ATOM 3020 N N . ALA B 1 123 ? -18.734 -18.188 -11.094 1 97.94 123 ALA B N 1
ATOM 3021 C CA . ALA B 1 123 ? -19.719 -19.078 -11.68 1 97.94 123 ALA B CA 1
ATOM 3022 C C . ALA B 1 123 ? -19.516 -20.516 -11.188 1 97.94 123 ALA B C 1
ATOM 3024 O O . ALA B 1 123 ? -20.484 -21.234 -10.93 1 97.94 123 ALA B O 1
ATOM 3025 N N . ASN B 1 124 ? -18.297 -20.891 -11.047 1 97.38 124 ASN B N 1
ATOM 3026 C CA . ASN B 1 124 ? -17.938 -22.25 -10.633 1 97.38 124 ASN B CA 1
ATOM 3027 C C . ASN B 1 124 ? -17.953 -22.391 -9.109 1 97.38 124 ASN B C 1
ATOM 3029 O O . ASN B 1 124 ? -17.875 -23.5 -8.578 1 97.38 124 ASN B O 1
ATOM 3033 N N . LYS B 1 125 ? -18.016 -21.297 -8.391 1 97.75 125 LYS B N 1
ATOM 3034 C CA . LYS B 1 125 ? -17.906 -21.266 -6.938 1 97.75 125 LYS B CA 1
ATOM 3035 C C . LYS B 1 125 ? -16.688 -22.031 -6.449 1 97.75 125 LYS B C 1
ATOM 3037 O O . LYS B 1 125 ? -16.781 -22.828 -5.523 1 97.75 125 LYS B O 1
ATOM 3042 N N . ASN B 1 126 ? -15.672 -21.828 -7.184 1 97.69 126 ASN B N 1
ATOM 3043 C CA . ASN B 1 126 ? -14.383 -22.469 -6.922 1 97.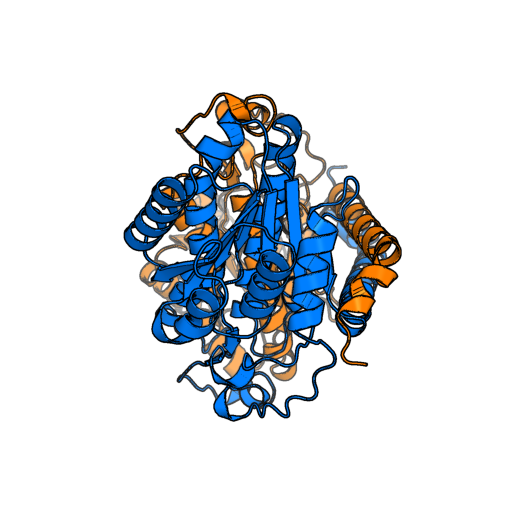69 126 ASN B CA 1
ATOM 3044 C C . ASN B 1 126 ? -13.234 -21.703 -7.578 1 97.69 126 ASN B C 1
ATOM 3046 O O . ASN B 1 126 ? -13.438 -21.016 -8.586 1 97.69 126 ASN B O 1
ATOM 3050 N N . GLY B 1 127 ? -12.094 -21.75 -6.977 1 98.56 127 GLY B N 1
ATOM 3051 C CA . GLY B 1 127 ? -10.906 -21.109 -7.512 1 98.56 127 GLY B CA 1
ATOM 3052 C C . GLY B 1 127 ? -9.945 -20.641 -6.43 1 98.56 127 GLY B C 1
ATOM 3053 O O . GLY B 1 127 ? -10.258 -20.719 -5.242 1 98.56 127 GLY B O 1
ATOM 3054 N N . ALA B 1 128 ? -8.766 -20.25 -6.844 1 98.94 128 ALA B N 1
ATOM 3055 C CA . ALA B 1 128 ? -7.754 -19.719 -5.941 1 98.94 128 ALA B CA 1
ATOM 3056 C C . ALA B 1 128 ? -6.961 -18.594 -6.609 1 98.94 128 ALA B C 1
ATOM 3058 O O . ALA B 1 128 ? -6.668 -18.656 -7.809 1 98.94 128 ALA B O 1
ATOM 3059 N N . ILE B 1 129 ? -6.711 -17.609 -5.871 1 98.94 129 ILE B N 1
ATOM 3060 C CA . ILE B 1 129 ? -5.875 -16.5 -6.309 1 98.94 129 ILE B CA 1
ATOM 3061 C C . ILE B 1 129 ? -4.719 -16.297 -5.328 1 98.94 129 ILE B C 1
ATOM 3063 O O . ILE B 1 129 ? -4.934 -16.156 -4.125 1 98.94 129 ILE B O 1
ATOM 3067 N N . VAL B 1 130 ? -3.504 -16.375 -5.812 1 99 130 VAL B N 1
ATOM 3068 C CA . VAL B 1 130 ? -2.311 -16.078 -5.023 1 99 130 VAL B CA 1
ATOM 3069 C C . VAL B 1 130 ? -1.613 -14.844 -5.582 1 99 130 VAL B C 1
ATOM 3071 O O . VAL B 1 130 ? -1.28 -14.789 -6.77 1 99 130 VAL B O 1
ATOM 3074 N N . ASN B 1 131 ? -1.485 -13.859 -4.809 1 98.94 131 ASN B N 1
ATOM 3075 C CA . ASN B 1 131 ? -0.687 -12.688 -5.148 1 98.94 131 ASN B CA 1
ATOM 3076 C C . ASN B 1 131 ? 0.69 -12.734 -4.492 1 98.94 131 ASN B C 1
ATOM 3078 O O . ASN B 1 131 ? 0.795 -12.805 -3.266 1 98.94 131 ASN B O 1
ATOM 3082 N N . VAL B 1 132 ? 1.75 -12.703 -5.309 1 98.94 132 VAL B N 1
ATOM 3083 C CA . VAL B 1 132 ? 3.115 -12.719 -4.793 1 98.94 132 VAL B CA 1
ATOM 3084 C C . VAL B 1 132 ? 3.559 -11.297 -4.457 1 98.94 132 VAL B C 1
ATOM 3086 O O . VAL B 1 132 ? 3.678 -10.453 -5.348 1 98.94 132 VAL B O 1
ATOM 3089 N N . SER B 1 133 ? 3.764 -11.094 -3.211 1 98.75 133 SER B N 1
ATOM 3090 C CA . SER B 1 133 ? 4.18 -9.797 -2.684 1 98.75 133 SER B CA 1
ATOM 3091 C C . SER B 1 133 ? 5.66 -9.805 -2.311 1 98.75 133 SER B C 1
ATOM 3093 O O . SER B 1 133 ? 6.504 -10.227 -3.104 1 98.75 133 SER B O 1
ATOM 3095 N N . SER B 1 134 ? 5.988 -9.336 -1.148 1 98.69 134 SER B N 1
ATOM 3096 C CA . SER B 1 134 ? 7.352 -9.203 -0.647 1 98.69 134 SER B CA 1
ATOM 3097 C C . SER B 1 134 ? 7.367 -8.828 0.83 1 98.69 134 SER B C 1
ATOM 3099 O O . SER B 1 134 ? 6.402 -8.242 1.335 1 98.69 134 SER B O 1
ATOM 3101 N N . ILE B 1 135 ? 8.477 -9.117 1.515 1 98.62 135 ILE B N 1
ATOM 3102 C CA . ILE B 1 135 ? 8.656 -8.609 2.869 1 98.62 135 ILE B CA 1
ATOM 3103 C C . ILE B 1 135 ? 8.711 -7.082 2.846 1 98.62 135 ILE B C 1
ATOM 3105 O O . ILE B 1 135 ? 8.477 -6.43 3.869 1 98.62 135 ILE B O 1
ATOM 3109 N N . ALA B 1 136 ? 8.961 -6.496 1.669 1 98.56 136 ALA B N 1
ATOM 3110 C CA . ALA B 1 136 ? 8.992 -5.043 1.505 1 98.56 136 ALA B CA 1
ATOM 3111 C C . ALA B 1 136 ? 7.629 -4.43 1.802 1 98.56 136 ALA B C 1
ATOM 3113 O O . ALA B 1 136 ? 7.527 -3.23 2.072 1 98.56 136 ALA B O 1
ATOM 3114 N N . ALA B 1 137 ? 6.543 -5.223 1.776 1 98.81 137 ALA B N 1
ATOM 3115 C CA . ALA B 1 137 ? 5.191 -4.734 2.035 1 98.81 137 ALA B CA 1
ATOM 3116 C C . ALA B 1 137 ? 4.988 -4.449 3.52 1 98.81 137 ALA B C 1
ATOM 3118 O O . ALA B 1 137 ? 3.996 -3.826 3.906 1 98.81 137 ALA B O 1
ATOM 3119 N N . VAL B 1 138 ? 5.996 -4.852 4.359 1 98.69 138 VAL B N 1
ATOM 3120 C CA . VAL B 1 138 ? 5.879 -4.684 5.805 1 98.69 138 VAL B CA 1
ATOM 3121 C C . VAL B 1 138 ? 6.84 -3.596 6.277 1 98.69 138 VAL B C 1
ATOM 3123 O O . VAL B 1 138 ? 6.527 -2.842 7.203 1 98.69 138 VAL B O 1
ATOM 3126 N N . ARG B 1 139 ? 7.977 -3.535 5.625 1 98.19 139 ARG B N 1
ATOM 3127 C CA . ARG B 1 139 ? 9.023 -2.568 5.941 1 98.19 139 ARG B CA 1
ATOM 3128 C C . ARG B 1 139 ? 9.812 -2.178 4.695 1 98.19 139 ARG B C 1
ATOM 3130 O O . ARG B 1 139 ? 10.375 -3.037 4.02 1 98.19 139 ARG B O 1
ATOM 3137 N N . SER B 1 140 ? 9.836 -0.886 4.5 1 98.38 140 SER B N 1
ATOM 3138 C CA . SER B 1 140 ? 10.57 -0.398 3.332 1 98.38 140 SER B CA 1
ATOM 3139 C C . SER B 1 140 ? 12.07 -0.46 3.555 1 98.38 140 SER B C 1
ATOM 3141 O O . SER B 1 140 ? 12.57 -0.062 4.613 1 98.38 140 SER B O 1
ATOM 3143 N N . GLY B 1 141 ? 12.797 -0.983 2.578 1 97.44 141 GLY B N 1
ATOM 3144 C CA . GLY B 1 141 ? 14.234 -0.732 2.553 1 97.44 141 GLY B CA 1
ATOM 3145 C C . GLY B 1 141 ? 14.586 0.68 2.125 1 97.44 141 GLY B C 1
ATOM 3146 O O . GLY B 1 141 ? 13.836 1.312 1.376 1 97.44 141 GLY B O 1
ATOM 3147 N N . VAL B 1 142 ? 15.734 1.142 2.584 1 97.75 142 VAL B N 1
ATOM 3148 C CA . VAL B 1 142 ? 16.188 2.459 2.148 1 97.75 142 VAL B CA 1
ATOM 3149 C C . VAL B 1 142 ? 16.328 2.479 0.628 1 97.75 142 VAL B C 1
ATOM 3151 O O . VAL B 1 142 ? 16.953 1.588 0.046 1 97.75 142 VAL B O 1
ATOM 3154 N N . GLY B 1 143 ? 15.703 3.457 0.022 1 98.12 143 GLY B N 1
ATOM 3155 C CA . GLY B 1 143 ? 15.773 3.57 -1.426 1 98.12 143 GLY B CA 1
ATOM 3156 C C . GLY B 1 143 ? 14.773 2.684 -2.143 1 98.12 143 GLY B C 1
ATOM 3157 O O . GLY B 1 143 ? 14.828 2.545 -3.367 1 98.12 143 GLY B O 1
ATOM 3158 N N . SER B 1 144 ? 13.844 2.102 -1.396 1 98.44 144 SER B N 1
ATOM 3159 C CA . SER B 1 144 ? 12.891 1.186 -2.006 1 98.44 144 SER B CA 1
ATOM 3160 C C . SER B 1 144 ? 11.453 1.55 -1.626 1 98.44 144 SER B C 1
ATOM 3162 O O . SER B 1 144 ? 10.578 0.686 -1.595 1 98.44 144 SER B O 1
ATOM 3164 N N . GLY B 1 145 ? 11.25 2.789 -1.31 1 98.81 145 GLY B N 1
ATOM 3165 C CA . GLY B 1 145 ? 9.945 3.23 -0.836 1 98.81 145 GLY B CA 1
ATOM 3166 C C . GLY B 1 145 ? 8.836 2.98 -1.835 1 98.81 145 GLY B C 1
ATOM 3167 O O . GLY B 1 145 ? 7.734 2.564 -1.458 1 98.81 145 GLY B O 1
ATOM 3168 N N . TYR B 1 146 ? 9.062 3.209 -3.133 1 98.88 146 TYR B N 1
ATOM 3169 C CA . TYR B 1 146 ? 8.023 3.033 -4.145 1 98.88 146 TYR B CA 1
ATOM 3170 C C . TYR B 1 146 ? 7.715 1.557 -4.355 1 98.88 146 TYR B C 1
ATOM 3172 O O . TYR B 1 146 ? 6.555 1.179 -4.523 1 98.88 146 TYR B O 1
ATOM 3180 N N . TYR B 1 147 ? 8.742 0.729 -4.387 1 98.88 147 TYR B N 1
ATOM 3181 C CA . TYR B 1 147 ? 8.539 -0.71 -4.492 1 98.88 147 TYR B CA 1
ATOM 3182 C C . TYR B 1 147 ? 7.719 -1.233 -3.318 1 98.88 147 TYR B C 1
ATOM 3184 O O . TYR B 1 147 ? 6.723 -1.936 -3.51 1 98.88 147 TYR B O 1
ATOM 3192 N N . ALA B 1 148 ? 8.109 -0.88 -2.098 1 98.94 148 ALA B N 1
ATOM 3193 C CA . ALA B 1 148 ? 7.402 -1.285 -0.886 1 98.94 148 ALA B CA 1
ATOM 3194 C C . ALA B 1 148 ? 5.945 -0.83 -0.924 1 98.94 148 ALA B C 1
ATOM 3196 O O . ALA B 1 148 ? 5.043 -1.591 -0.569 1 98.94 148 ALA B O 1
ATOM 3197 N N . ALA B 1 149 ? 5.746 0.372 -1.362 1 98.94 149 ALA B N 1
ATOM 3198 C CA . ALA B 1 149 ? 4.398 0.928 -1.476 1 98.94 149 ALA B CA 1
ATOM 3199 C C . ALA B 1 149 ? 3.535 0.089 -2.412 1 98.94 149 ALA B C 1
ATOM 3201 O O . ALA B 1 149 ? 2.389 -0.231 -2.09 1 98.94 149 ALA B O 1
ATOM 3202 N N . SER B 1 150 ? 4.062 -0.288 -3.543 1 98.94 150 SER B N 1
ATOM 3203 C CA . SER B 1 150 ? 3.299 -1.054 -4.52 1 98.94 150 SER B CA 1
ATOM 3204 C C . SER B 1 150 ? 2.906 -2.42 -3.969 1 98.94 150 SER B C 1
ATOM 3206 O O . SER B 1 150 ? 1.789 -2.891 -4.195 1 98.94 150 SER B O 1
ATOM 3208 N N . LYS B 1 151 ? 3.814 -3.037 -3.27 1 98.94 151 LYS B N 1
ATOM 3209 C CA . LYS B 1 151 ? 3.547 -4.363 -2.721 1 98.94 151 LYS B CA 1
ATOM 3210 C C . LYS B 1 151 ? 2.6 -4.285 -1.526 1 98.94 151 LYS B C 1
ATOM 3212 O O . LYS B 1 151 ? 1.759 -5.164 -1.335 1 98.94 151 LYS B O 1
ATOM 3217 N N . ALA B 1 152 ? 2.709 -3.221 -0.735 1 98.94 152 ALA B N 1
ATOM 3218 C CA . ALA B 1 152 ? 1.762 -3.016 0.357 1 98.94 152 ALA B CA 1
ATOM 3219 C C . ALA B 1 152 ? 0.349 -2.793 -0.177 1 98.94 152 ALA B C 1
ATOM 3221 O O . ALA B 1 152 ? -0.62 -3.316 0.376 1 98.94 152 ALA B O 1
ATOM 3222 N N . ALA B 1 153 ? 0.266 -1.995 -1.202 1 98.94 153 ALA B N 1
ATOM 3223 C CA . ALA B 1 153 ? -1.03 -1.788 -1.842 1 98.94 153 ALA B CA 1
ATOM 3224 C C . ALA B 1 153 ? -1.635 -3.113 -2.297 1 98.94 153 ALA B C 1
ATOM 3226 O O . ALA B 1 153 ? -2.812 -3.385 -2.045 1 98.94 153 ALA B O 1
ATOM 3227 N N . LEU B 1 154 ? -0.824 -3.908 -2.91 1 98.94 154 LEU B N 1
ATOM 3228 C CA . LEU B 1 154 ? -1.281 -5.211 -3.381 1 98.94 154 LEU B CA 1
ATOM 3229 C C . LEU B 1 154 ? -1.821 -6.047 -2.227 1 98.94 154 LEU B C 1
ATOM 3231 O O . LEU B 1 154 ? -2.875 -6.676 -2.35 1 98.94 154 LEU B O 1
ATOM 3235 N N . GLU B 1 155 ? -1.126 -6.047 -1.131 1 98.94 155 GLU B N 1
ATOM 3236 C CA . GLU B 1 155 ? -1.527 -6.883 -0.004 1 98.94 155 GLU B CA 1
ATOM 3237 C C . GLU B 1 155 ? -2.855 -6.414 0.585 1 98.94 155 GLU B C 1
ATOM 3239 O O . GLU B 1 155 ? -3.717 -7.234 0.912 1 98.94 155 GLU B O 1
ATOM 3244 N N . LEU B 1 156 ? -3.037 -5.113 0.714 1 98.94 156 LEU B N 1
ATOM 3245 C CA . LEU B 1 156 ? -4.25 -4.664 1.387 1 98.94 156 LEU B CA 1
ATOM 3246 C C . LEU B 1 156 ? -5.457 -4.762 0.458 1 98.94 156 LEU B C 1
ATOM 3248 O O . LEU B 1 156 ? -6.574 -5.012 0.91 1 98.94 156 LEU B O 1
ATOM 3252 N N . MET B 1 157 ? -5.227 -4.59 -0.831 1 98.94 157 MET B N 1
ATOM 3253 C CA . MET B 1 157 ? -6.289 -4.918 -1.777 1 98.94 157 MET B CA 1
ATOM 3254 C C . MET B 1 157 ? -6.656 -6.398 -1.689 1 98.94 157 MET B C 1
ATOM 3256 O O . MET B 1 157 ? -7.836 -6.75 -1.69 1 98.94 157 MET B O 1
ATOM 3260 N N . THR B 1 158 ? -5.652 -7.254 -1.553 1 98.94 158 THR B N 1
ATOM 3261 C CA . THR B 1 158 ? -5.859 -8.695 -1.454 1 98.94 158 THR B CA 1
ATOM 3262 C C . THR B 1 158 ? -6.656 -9.047 -0.199 1 98.94 158 THR B C 1
ATOM 3264 O O . THR B 1 158 ? -7.484 -9.953 -0.216 1 98.94 158 THR B O 1
ATOM 3267 N N . ASP B 1 159 ? -6.352 -8.359 0.875 1 98.88 159 ASP B N 1
ATOM 3268 C CA . ASP B 1 159 ? -7.09 -8.562 2.119 1 98.88 159 ASP B CA 1
ATOM 3269 C C . ASP B 1 159 ? -8.578 -8.305 1.924 1 98.88 159 ASP B C 1
ATOM 3271 O O . ASP B 1 159 ? -9.414 -9.094 2.373 1 98.88 159 ASP B O 1
ATOM 3275 N N . GLY B 1 160 ? -8.945 -7.176 1.257 1 98.81 160 GLY B N 1
ATOM 3276 C CA . GLY B 1 160 ? -10.328 -6.922 0.907 1 98.81 160 GLY B CA 1
ATOM 3277 C C . GLY B 1 160 ? -10.922 -7.988 0.005 1 98.81 160 GLY B C 1
ATOM 3278 O O . GLY B 1 160 ? -12.031 -8.477 0.251 1 98.81 160 GLY B O 1
ATOM 3279 N N . LEU B 1 161 ? -10.156 -8.414 -0.942 1 98.94 161 LEU B N 1
ATOM 3280 C CA . LEU B 1 161 ? -10.57 -9.422 -1.909 1 98.94 161 LEU B CA 1
ATOM 3281 C C . LEU B 1 161 ? -10.906 -10.734 -1.213 1 98.94 161 LEU B C 1
ATOM 3283 O O . LEU B 1 161 ? -11.922 -11.367 -1.518 1 98.94 161 LEU B O 1
ATOM 3287 N N . ALA B 1 162 ? -10.055 -11.172 -0.297 1 98.88 162 ALA B N 1
ATOM 3288 C CA . ALA B 1 162 ? -10.227 -12.43 0.412 1 98.88 162 ALA B CA 1
ATOM 3289 C C . ALA B 1 162 ? -11.57 -12.469 1.147 1 98.88 162 ALA B C 1
ATOM 3291 O O . ALA B 1 162 ? -12.289 -13.461 1.094 1 98.88 162 ALA B O 1
ATOM 3292 N N . LYS B 1 163 ? -11.859 -11.367 1.804 1 98.62 163 LYS B N 1
ATOM 3293 C CA . LYS B 1 163 ? -13.109 -11.273 2.559 1 98.62 163 LYS B CA 1
ATOM 3294 C C . LYS B 1 163 ? -14.32 -11.312 1.627 1 98.62 163 LYS B C 1
ATOM 3296 O O . LYS B 1 163 ? -15.344 -11.914 1.954 1 98.62 163 LYS B O 1
ATOM 3301 N N . GLU B 1 164 ? -14.211 -10.711 0.507 1 98.81 164 GLU B N 1
ATOM 3302 C CA . GLU B 1 164 ? -15.297 -10.641 -0.469 1 98.81 164 GLU B CA 1
ATOM 3303 C C . GLU B 1 164 ? -15.562 -12 -1.105 1 98.81 164 GLU B C 1
ATOM 3305 O O . GLU B 1 164 ? -16.703 -12.336 -1.404 1 98.81 164 GLU B O 1
ATOM 3310 N N . LEU B 1 165 ? -14.531 -12.805 -1.288 1 98.75 165 LEU B N 1
ATOM 3311 C CA . LEU B 1 165 ? -14.633 -14.031 -2.074 1 98.75 165 LEU B CA 1
ATOM 3312 C C . LEU B 1 165 ? -14.914 -15.227 -1.177 1 98.75 165 LEU B C 1
ATOM 3314 O O . LEU B 1 165 ? -15.297 -16.297 -1.662 1 98.75 165 LEU B O 1
ATOM 3318 N N . LYS B 1 166 ? -14.766 -15.031 0.14 1 98.06 166 LYS B N 1
ATOM 3319 C CA . LYS B 1 166 ? -14.875 -16.141 1.086 1 98.06 166 LYS B CA 1
ATOM 3320 C C . LYS B 1 166 ? -16.203 -16.875 0.921 1 98.06 166 LYS B C 1
ATOM 3322 O O . LYS B 1 166 ? -16.219 -18.109 0.805 1 98.06 166 LYS B O 1
ATOM 3327 N N . PRO B 1 167 ? -17.344 -16.172 0.756 1 98.06 167 PRO B N 1
ATOM 3328 C CA . PRO B 1 167 ? -18.609 -16.891 0.63 1 98.06 167 PRO B CA 1
ATOM 3329 C C . PRO B 1 167 ? -18.75 -17.625 -0.706 1 98.06 167 PRO B C 1
ATOM 3331 O O . PRO B 1 167 ? -19.656 -18.438 -0.88 1 98.06 167 PRO B O 1
ATOM 3334 N N . LEU B 1 168 ? -17.875 -17.328 -1.64 1 98.31 168 LEU B N 1
ATOM 3335 C CA . LEU B 1 168 ? -18 -17.875 -2.99 1 98.31 168 LEU B CA 1
ATOM 3336 C C . LEU B 1 168 ? -17.125 -19.109 -3.162 1 98.31 168 LEU B C 1
ATOM 3338 O O . LEU B 1 168 ? -17.031 -19.656 -4.262 1 98.31 168 LEU B O 1
ATOM 3342 N N . GLY B 1 169 ? -16.422 -19.484 -2.051 1 97.94 169 GLY B N 1
ATOM 3343 C CA . GLY B 1 169 ? -15.594 -20.672 -2.096 1 97.94 169 GLY B CA 1
ATOM 3344 C C . GLY B 1 169 ? -14.305 -20.484 -2.877 1 97.94 169 GLY B C 1
ATOM 3345 O O . GLY B 1 169 ? -13.719 -21.453 -3.369 1 97.94 169 GLY B O 1
ATOM 3346 N N . ILE B 1 170 ? -13.906 -19.266 -3.139 1 98.75 170 ILE B N 1
ATOM 3347 C CA . ILE B 1 170 ? -12.672 -18.953 -3.854 1 98.75 170 ILE B CA 1
ATOM 3348 C C . ILE B 1 170 ? -11.57 -18.609 -2.854 1 98.75 170 ILE B C 1
ATOM 3350 O O . ILE B 1 170 ? -11.742 -17.734 -2.006 1 98.75 170 ILE B O 1
ATOM 3354 N N . LYS B 1 171 ? -10.445 -19.297 -2.879 1 98.88 171 LYS B N 1
ATOM 3355 C CA . LYS B 1 171 ? -9.312 -19.094 -1.976 1 98.88 171 LYS B CA 1
ATOM 3356 C C . LYS B 1 171 ? -8.484 -17.891 -2.389 1 98.88 171 LYS B C 1
ATOM 3358 O O . LYS B 1 171 ? -8.336 -17.609 -3.58 1 98.88 171 LYS B O 1
ATOM 3363 N N . VAL B 1 172 ? -8.016 -17.156 -1.429 1 98.94 172 VAL B N 1
ATOM 3364 C CA . VAL B 1 172 ? -7.113 -16.047 -1.667 1 98.94 172 VAL B CA 1
ATOM 3365 C C . VAL B 1 172 ? -5.934 -16.109 -0.7 1 98.94 172 VAL B C 1
ATOM 3367 O O . VAL B 1 172 ? -6.121 -16.281 0.507 1 98.94 172 VAL B O 1
ATOM 3370 N N . MET B 1 173 ? -4.715 -16.016 -1.216 1 98.94 173 MET B N 1
ATOM 3371 C CA . MET B 1 173 ? -3.496 -16.094 -0.416 1 98.94 173 MET B CA 1
ATOM 3372 C 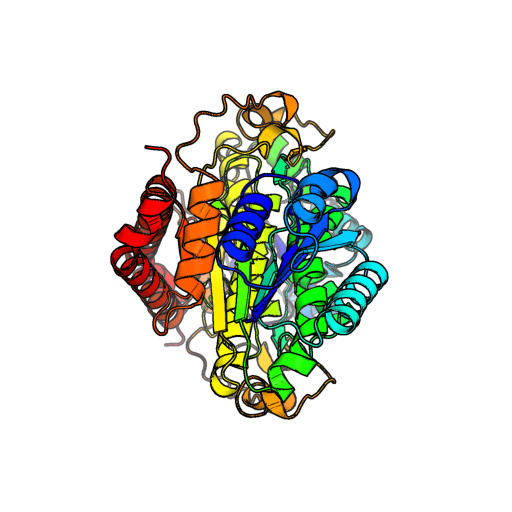C . MET B 1 173 ? -2.453 -15.094 -0.906 1 98.94 173 MET B C 1
ATOM 3374 O O . MET B 1 173 ? -2.381 -14.805 -2.102 1 98.94 173 MET B O 1
ATOM 3378 N N . ILE B 1 174 ? -1.752 -14.547 -0.004 1 98.94 174 ILE B N 1
ATOM 3379 C CA . ILE B 1 174 ? -0.568 -13.75 -0.314 1 98.94 174 ILE B CA 1
ATOM 3380 C C . ILE B 1 174 ? 0.689 -14.586 -0.074 1 98.94 174 ILE B C 1
ATOM 3382 O O . ILE B 1 174 ? 0.822 -15.234 0.967 1 98.94 174 ILE B O 1
ATOM 3386 N N . ALA B 1 175 ? 1.555 -14.695 -1.022 1 98.94 175 ALA B N 1
ATOM 3387 C CA . ALA B 1 175 ? 2.916 -15.172 -0.787 1 98.94 175 ALA B CA 1
ATOM 3388 C C . ALA B 1 175 ? 3.871 -14.008 -0.559 1 98.94 175 ALA B C 1
ATOM 3390 O O . ALA B 1 175 ? 3.91 -13.062 -1.352 1 98.94 175 ALA B O 1
ATOM 3391 N N . GLN B 1 176 ? 4.582 -14.039 0.504 1 98.81 176 GLN B N 1
ATOM 3392 C CA . GLN B 1 176 ? 5.469 -12.953 0.899 1 98.81 176 GLN B CA 1
ATOM 3393 C C . GLN B 1 176 ? 6.918 -13.43 0.99 1 98.81 176 GLN B C 1
ATOM 3395 O O . GLN B 1 176 ? 7.406 -13.734 2.078 1 98.81 176 GLN B O 1
ATOM 3400 N N . PRO B 1 177 ? 7.68 -13.328 -0.094 1 98.81 177 PRO B N 1
ATOM 3401 C CA . PRO B 1 177 ? 9.062 -13.82 -0.118 1 98.81 177 PRO B CA 1
ATOM 3402 C C . PRO B 1 177 ? 10.031 -12.883 0.595 1 98.81 177 PRO B C 1
ATOM 3404 O O . PRO B 1 177 ? 9.875 -11.664 0.535 1 98.81 177 PRO B O 1
ATOM 3407 N N . GLY B 1 178 ? 11.023 -13.516 1.257 1 98.38 178 GLY B N 1
ATOM 3408 C CA . GLY B 1 178 ? 12.234 -12.805 1.634 1 98.38 178 GLY B CA 1
ATOM 3409 C C . GLY B 1 178 ? 13.25 -12.727 0.512 1 98.38 178 GLY B C 1
ATOM 3410 O O . GLY B 1 178 ? 12.906 -12.391 -0.624 1 98.38 178 GLY B O 1
ATOM 3411 N N . SER B 1 179 ? 14.5 -12.977 0.805 1 97.44 179 SER B N 1
ATOM 3412 C CA . SER B 1 179 ? 15.547 -12.945 -0.209 1 97.44 179 SER B CA 1
ATOM 3413 C C . SER B 1 179 ? 15.703 -14.297 -0.893 1 97.44 179 SER B C 1
ATOM 3415 O O . SER B 1 179 ? 15.977 -15.305 -0.236 1 97.44 179 SER B O 1
ATOM 3417 N N . PHE B 1 180 ? 15.594 -14.32 -2.221 1 97.75 180 PHE B N 1
ATOM 3418 C CA 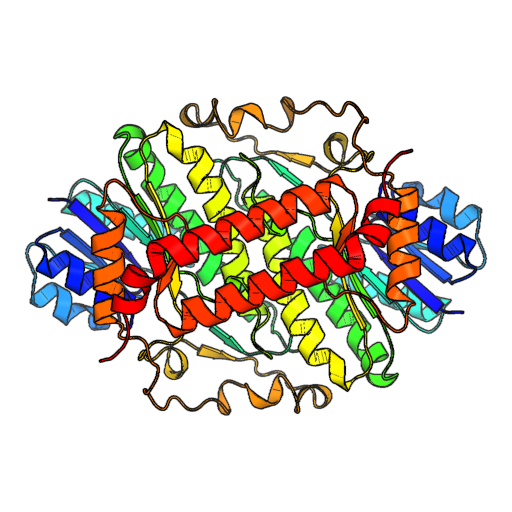. PHE B 1 180 ? 15.672 -15.555 -2.986 1 97.75 180 PHE B CA 1
ATOM 3419 C C . PHE B 1 180 ? 16.781 -15.477 -4.027 1 97.75 180 PHE B C 1
ATOM 3421 O O . PHE B 1 180 ? 17.094 -14.391 -4.527 1 97.75 180 PHE B O 1
ATOM 3428 N N . ARG B 1 181 ? 17.328 -16.609 -4.305 1 96.44 181 ARG B N 1
ATOM 3429 C CA . ARG B 1 181 ? 18.359 -16.703 -5.332 1 96.44 181 ARG B CA 1
ATOM 3430 C C . ARG B 1 181 ? 17.75 -16.625 -6.727 1 96.44 181 ARG B C 1
ATOM 3432 O O . ARG B 1 181 ? 17.578 -17.641 -7.402 1 96.44 181 ARG B O 1
ATOM 3439 N N . THR B 1 182 ? 17.406 -15.414 -7.121 1 94.75 182 THR B N 1
ATOM 3440 C CA . THR B 1 182 ? 16.844 -15.094 -8.43 1 94.75 182 THR B CA 1
ATOM 3441 C C . THR B 1 182 ? 17.656 -14.008 -9.117 1 94.75 182 THR B C 1
ATOM 3443 O O . THR B 1 182 ? 18.672 -13.555 -8.586 1 94.75 182 THR B O 1
ATOM 3446 N N . ASN B 1 183 ? 17.344 -13.688 -10.273 1 91.5 183 ASN B N 1
ATOM 3447 C CA . ASN B 1 183 ? 17.969 -12.594 -10.992 1 91.5 183 ASN B CA 1
ATOM 3448 C C . ASN B 1 183 ? 17.266 -11.266 -10.727 1 91.5 183 ASN B C 1
ATOM 3450 O O . ASN B 1 183 ? 17.312 -10.352 -11.555 1 91.5 183 ASN B O 1
ATOM 3454 N N . PHE B 1 184 ? 16.578 -11.164 -9.586 1 92.5 184 PHE B N 1
ATOM 3455 C CA . PHE B 1 184 ? 15.773 -9.992 -9.273 1 92.5 184 PHE B CA 1
ATOM 3456 C C . PHE B 1 184 ? 16.609 -8.727 -9.336 1 92.5 184 PHE B C 1
ATOM 3458 O O . PHE B 1 184 ? 16.219 -7.738 -9.961 1 92.5 184 PHE B O 1
ATOM 3465 N N . TYR B 1 185 ? 17.797 -8.742 -8.797 1 92.06 185 TYR B N 1
ATOM 3466 C CA . TYR B 1 185 ? 18.625 -7.551 -8.688 1 92.06 185 TYR B CA 1
ATOM 3467 C C . TYR B 1 185 ? 19.312 -7.25 -10.016 1 92.06 185 TYR B C 1
ATOM 3469 O O . TYR B 1 185 ? 19.859 -6.16 -10.211 1 92.06 185 TYR B O 1
ATOM 3477 N N . ASP B 1 186 ? 19.203 -8.203 -10.891 1 91.44 186 ASP B N 1
ATOM 3478 C CA . ASP B 1 186 ? 19.812 -8.023 -12.203 1 91.44 186 ASP B CA 1
ATOM 3479 C C . ASP B 1 186 ? 18.781 -7.562 -13.227 1 91.44 186 ASP B C 1
ATOM 3481 O O . ASP B 1 186 ? 18.812 -6.414 -13.68 1 91.44 186 ASP B O 1
ATOM 3485 N N . THR B 1 187 ? 17.812 -8.367 -13.43 1 89.69 187 THR B N 1
ATOM 3486 C CA . THR B 1 187 ? 16.938 -8.156 -14.578 1 89.69 187 THR B CA 1
ATOM 3487 C C . THR B 1 187 ? 15.625 -7.52 -14.148 1 89.69 187 THR B C 1
ATOM 3489 O O . THR B 1 187 ? 14.93 -6.918 -14.961 1 89.69 187 THR B O 1
ATOM 3492 N N . SER B 1 188 ? 15.258 -7.664 -12.914 1 93.69 188 SER B N 1
ATOM 3493 C CA . SER B 1 188 ? 13.945 -7.191 -12.469 1 93.69 188 SER B CA 1
ATOM 3494 C C . SER B 1 188 ? 14.078 -5.973 -11.562 1 93.69 188 SER B C 1
ATOM 3496 O O . SER B 1 188 ? 13.156 -5.648 -10.812 1 93.69 188 SER B O 1
ATOM 3498 N N . LEU B 1 189 ? 15.227 -5.367 -11.531 1 96.25 189 LEU B N 1
ATOM 3499 C CA . LEU B 1 189 ? 15.453 -4.156 -10.75 1 96.25 189 LEU B CA 1
ATOM 3500 C C . LEU B 1 189 ? 15.758 -2.971 -11.656 1 96.25 189 LEU B C 1
ATOM 3502 O O . LEU B 1 189 ? 16.656 -3.047 -12.5 1 96.25 189 LEU B O 1
ATOM 3506 N N . LYS B 1 190 ? 14.922 -1.983 -11.492 1 97.25 190 LYS B N 1
ATOM 3507 C CA . LYS B 1 190 ? 15.156 -0.721 -12.188 1 97.25 190 LYS B CA 1
ATOM 3508 C C . LYS B 1 190 ? 15.555 0.38 -11.203 1 97.25 190 LYS B C 1
ATOM 3510 O O . LYS B 1 190 ? 15.492 0.187 -9.992 1 97.25 190 LYS B O 1
ATOM 3515 N N . GLY B 1 191 ? 16.016 1.463 -11.68 1 96.62 191 GLY B N 1
ATOM 3516 C CA . GLY B 1 191 ? 16.422 2.582 -10.836 1 96.62 191 GLY B CA 1
ATOM 3517 C C . GLY B 1 191 ? 16.172 3.932 -11.484 1 96.62 191 GLY B C 1
ATOM 3518 O O . GLY B 1 191 ? 15.906 4.008 -12.688 1 96.62 191 GLY B O 1
ATOM 3519 N N . THR B 1 192 ? 16.234 4.914 -10.664 1 96.56 192 THR B N 1
ATOM 3520 C CA . THR B 1 192 ? 16.062 6.27 -11.164 1 96.56 192 THR B CA 1
ATOM 3521 C C . THR B 1 192 ? 17.359 6.801 -11.766 1 96.56 192 THR B C 1
ATOM 3523 O O . THR B 1 192 ? 18.438 6.312 -11.438 1 96.56 192 THR B O 1
ATOM 3526 N N . LYS B 1 193 ? 17.234 7.734 -12.727 1 94.88 193 LYS B N 1
ATOM 3527 C CA . LYS B 1 193 ? 18.406 8.422 -13.281 1 94.88 193 LYS B CA 1
ATOM 3528 C C . LYS B 1 193 ? 18.688 9.711 -12.516 1 94.88 193 LYS B C 1
ATOM 3530 O O . LYS B 1 193 ? 19.766 10.289 -12.656 1 94.88 193 LYS B O 1
ATOM 3535 N N . ASN B 1 194 ? 17.672 10.195 -11.719 1 96.69 194 ASN B N 1
ATOM 3536 C CA . ASN B 1 194 ? 17.812 11.422 -10.953 1 96.69 194 ASN B CA 1
ATOM 3537 C C . ASN B 1 194 ? 18.625 11.195 -9.672 1 96.69 194 ASN B C 1
ATOM 3539 O O . ASN B 1 194 ? 18.391 10.211 -8.961 1 96.69 194 ASN B O 1
ATOM 3543 N N . LYS B 1 195 ? 19.594 12.055 -9.477 1 97 195 LYS B N 1
ATOM 3544 C CA . LYS B 1 195 ? 20.422 11.938 -8.281 1 97 195 LYS B CA 1
ATOM 3545 C C . LYS B 1 195 ? 20.516 13.273 -7.535 1 97 195 LYS B C 1
ATOM 3547 O O . LYS B 1 195 ? 20.719 14.32 -8.148 1 97 195 LYS B O 1
ATOM 3552 N N . ILE B 1 196 ? 20.219 13.25 -6.297 1 98.56 196 ILE B N 1
ATOM 3553 C CA . ILE B 1 196 ? 20.375 14.383 -5.387 1 98.56 196 ILE B CA 1
ATOM 3554 C C . ILE B 1 196 ? 21.422 14.055 -4.328 1 98.56 196 ILE B C 1
ATOM 3556 O O . ILE B 1 196 ? 21.297 13.07 -3.602 1 98.56 196 ILE B O 1
ATOM 3560 N N . ASP B 1 197 ? 22.375 14.875 -4.129 1 98.19 197 ASP B N 1
ATOM 3561 C CA . ASP B 1 197 ? 23.547 14.609 -3.301 1 98.19 197 ASP B CA 1
ATOM 3562 C C . ASP B 1 197 ? 23.141 14.336 -1.854 1 98.19 197 ASP B C 1
ATOM 3564 O O . ASP B 1 197 ? 23.766 13.516 -1.178 1 98.19 197 ASP B O 1
ATOM 3568 N N . ASP B 1 198 ? 22.141 14.945 -1.451 1 98.62 198 ASP B N 1
ATOM 3569 C CA . ASP B 1 198 ? 21.734 14.844 -0.053 1 98.62 198 ASP B CA 1
ATOM 3570 C C . ASP B 1 198 ? 21.359 13.406 0.31 1 98.62 198 ASP B C 1
ATOM 3572 O O . ASP B 1 198 ? 21.312 13.047 1.488 1 98.62 198 ASP B O 1
ATOM 3576 N N . TYR B 1 199 ? 21.109 12.531 -0.704 1 98.56 199 TYR B N 1
ATOM 3577 C CA . TYR B 1 199 ? 20.641 11.172 -0.436 1 98.56 199 TYR B CA 1
ATOM 3578 C C . TYR B 1 199 ? 21.781 10.172 -0.627 1 98.56 199 TYR B C 1
ATOM 3580 O O . TYR B 1 199 ? 21.562 8.961 -0.543 1 98.56 199 TYR B O 1
ATOM 3588 N N . ASN B 1 200 ? 22.969 10.578 -0.857 1 97.88 200 ASN B N 1
ATOM 3589 C CA . ASN B 1 200 ? 24.094 9.703 -1.154 1 97.88 200 ASN B CA 1
ATOM 3590 C C . ASN B 1 200 ? 24.344 8.703 -0.031 1 97.88 200 ASN B C 1
ATOM 3592 O O . ASN B 1 200 ? 24.703 7.551 -0.287 1 97.88 200 ASN B O 1
ATOM 3596 N N . GLU B 1 201 ? 24.094 9.102 1.192 1 97.38 201 GLU B N 1
ATOM 3597 C CA . GLU B 1 201 ? 24.438 8.25 2.324 1 97.38 201 GLU B CA 1
ATOM 3598 C C . GLU B 1 201 ? 23.266 7.363 2.721 1 97.38 201 GLU B C 1
ATOM 3600 O O . GLU B 1 201 ? 23.375 6.543 3.633 1 97.38 201 GLU B O 1
ATOM 3605 N N . THR B 1 202 ? 22.172 7.516 2.059 1 98 202 THR B N 1
ATOM 3606 C CA . THR B 1 202 ? 21 6.676 2.252 1 98 202 THR B CA 1
ATOM 3607 C C . THR B 1 202 ? 20.625 5.957 0.958 1 98 202 THR B C 1
ATOM 3609 O O . THR B 1 202 ? 21.297 5 0.562 1 98 202 THR B O 1
ATOM 3612 N N . ALA B 1 203 ? 19.672 6.496 0.198 1 98.12 203 ALA B N 1
ATOM 3613 C CA . ALA B 1 203 ? 19.219 5.863 -1.036 1 98.12 203 ALA B CA 1
ATOM 3614 C C . ALA B 1 203 ? 20.359 5.691 -2.023 1 98.12 203 ALA B C 1
ATOM 3616 O O . ALA B 1 203 ? 20.375 4.75 -2.82 1 98.12 203 ALA B O 1
ATOM 3617 N N . GLY B 1 204 ? 21.328 6.578 -1.981 1 97.19 204 GLY B N 1
ATOM 3618 C CA . GLY B 1 204 ? 22.469 6.5 -2.879 1 97.19 204 GLY B CA 1
ATOM 3619 C C . GLY B 1 204 ? 23.25 5.203 -2.742 1 97.19 204 GLY B C 1
ATOM 3620 O O . GLY B 1 204 ? 23.797 4.695 -3.723 1 97.19 204 GLY B O 1
ATOM 3621 N N . LYS B 1 205 ? 23.25 4.613 -1.553 1 96.44 205 LYS B N 1
ATOM 3622 C CA . LYS B 1 205 ? 24.016 3.398 -1.283 1 96.44 205 LYS B CA 1
ATOM 3623 C C . LYS B 1 205 ? 23.328 2.174 -1.875 1 96.44 205 LYS B C 1
ATOM 3625 O O . LYS B 1 205 ? 23.953 1.129 -2.059 1 96.44 205 LYS B O 1
ATOM 3630 N N . THR B 1 206 ? 22.062 2.328 -2.16 1 95.81 206 THR B N 1
ATOM 3631 C CA . THR B 1 206 ? 21.297 1.168 -2.609 1 95.81 206 THR B CA 1
ATOM 3632 C C . THR B 1 206 ? 20.812 1.359 -4.043 1 95.81 206 THR B C 1
ATOM 3634 O O . THR B 1 206 ? 19.906 0.659 -4.5 1 95.81 206 THR B O 1
ATOM 3637 N N . ARG B 1 207 ? 21.406 2.299 -4.746 1 95.94 207 ARG B N 1
ATOM 3638 C CA . ARG B 1 207 ? 21.062 2.494 -6.152 1 95.94 207 ARG B CA 1
ATOM 3639 C C . ARG B 1 207 ? 21.344 1.231 -6.961 1 95.94 207 ARG B C 1
ATOM 3641 O O . ARG B 1 207 ? 22.234 0.45 -6.621 1 95.94 207 ARG B O 1
ATOM 3648 N N . LYS B 1 208 ? 20.531 1.133 -8.016 1 95.25 208 LYS B N 1
ATOM 3649 C CA . LYS B 1 208 ? 20.609 -0.062 -8.852 1 95.25 208 LYS B CA 1
ATOM 3650 C C . LYS B 1 208 ? 22.062 -0.339 -9.266 1 95.25 208 LYS B C 1
ATOM 3652 O O . LYS B 1 208 ? 22.5 -1.486 -9.234 1 95.25 208 LYS B O 1
ATOM 3657 N N . GLU B 1 209 ? 22.766 0.691 -9.609 1 94.25 209 GLU B N 1
ATOM 3658 C CA . GLU B 1 209 ? 24.125 0.54 -10.117 1 94.25 209 GLU B CA 1
ATOM 3659 C C . GLU B 1 209 ? 25.078 0.096 -9.008 1 94.25 209 GLU B C 1
ATOM 3661 O O . GLU B 1 209 ? 26.188 -0.338 -9.289 1 94.25 209 GLU B O 1
ATOM 3666 N N . ASN B 1 210 ? 24.641 0.231 -7.766 1 93.38 210 ASN B N 1
ATOM 3667 C CA . ASN B 1 210 ? 25.5 -0.1 -6.637 1 93.38 210 ASN B CA 1
ATOM 3668 C C . ASN B 1 210 ? 25.141 -1.449 -6.027 1 93.38 210 ASN B C 1
ATOM 3670 O O . ASN B 1 210 ? 25.781 -1.899 -5.078 1 93.38 210 ASN B O 1
ATOM 3674 N N . VAL B 1 211 ? 24.109 -2.07 -6.578 1 90.81 211 VAL B N 1
ATOM 3675 C CA . VAL B 1 211 ? 23.672 -3.361 -6.059 1 90.81 211 VAL B CA 1
ATOM 3676 C C . VAL B 1 211 ? 24.391 -4.488 -6.785 1 90.81 211 VAL B C 1
ATOM 3678 O O . VAL B 1 211 ? 24.438 -4.508 -8.016 1 90.81 211 VAL B O 1
ATOM 3681 N N . VAL B 1 212 ? 25 -5.387 -6 1 89.25 212 VAL B N 1
ATOM 3682 C CA . VAL B 1 212 ? 25.641 -6.57 -6.555 1 89.25 212 VAL B CA 1
ATOM 3683 C C . VAL B 1 212 ? 24.891 -7.824 -6.121 1 89.25 212 VAL B C 1
ATOM 3685 O O . VAL B 1 212 ? 24.688 -8.055 -4.926 1 89.25 212 VAL B O 1
ATOM 3688 N N . ASN B 1 213 ? 24.469 -8.586 -7.113 1 91.94 213 ASN B N 1
ATOM 3689 C CA . ASN B 1 213 ? 23.797 -9.852 -6.828 1 91.94 213 ASN B CA 1
ATOM 3690 C C . ASN B 1 213 ? 24.797 -10.992 -6.641 1 91.94 213 ASN B C 1
ATOM 3692 O O . ASN B 1 213 ? 25.266 -11.586 -7.613 1 91.94 213 ASN B O 1
ATOM 3696 N N . HIS B 1 214 ? 25.031 -11.352 -5.453 1 90.5 214 HIS B N 1
ATOM 3697 C CA . HIS B 1 214 ? 26 -12.398 -5.164 1 90.5 214 HIS B CA 1
ATOM 3698 C C . HIS B 1 214 ? 25.375 -13.781 -5.309 1 90.5 214 HIS B C 1
ATOM 3700 O O . HIS B 1 214 ? 26.078 -14.797 -5.238 1 90.5 214 HIS B O 1
ATOM 3706 N N . LYS B 1 215 ? 24.078 -13.844 -5.426 1 91 215 LYS B N 1
ATOM 3707 C CA . LYS B 1 215 ? 23.312 -15.07 -5.641 1 91 215 LYS B CA 1
ATOM 3708 C C . LYS B 1 215 ? 23.469 -16.016 -4.457 1 91 215 LYS B C 1
ATOM 3710 O O . LYS B 1 215 ? 23.578 -17.234 -4.637 1 91 215 LYS B O 1
ATOM 3715 N N . ASN B 1 216 ? 23.578 -15.469 -3.277 1 94.31 216 ASN B N 1
ATOM 3716 C CA . ASN B 1 216 ? 23.719 -16.25 -2.059 1 94.31 216 ASN B CA 1
ATOM 3717 C C . ASN B 1 216 ? 22.547 -16.016 -1.105 1 94.31 216 ASN B C 1
ATOM 3719 O O . ASN B 1 216 ? 22.656 -16.25 0.098 1 94.31 216 ASN B O 1
ATOM 3723 N N . GLN B 1 217 ? 21.516 -15.547 -1.658 1 95.88 217 GLN B N 1
ATOM 3724 C CA . GLN B 1 217 ? 20.312 -15.352 -0.855 1 95.88 217 GLN B CA 1
ATOM 3725 C C . GLN B 1 217 ? 19.812 -16.672 -0.278 1 95.88 217 GLN B C 1
ATOM 3727 O O . GLN B 1 217 ? 20.016 -17.734 -0.877 1 95.88 217 GLN B O 1
ATOM 3732 N N . PRO B 1 218 ? 19.125 -16.609 0.821 1 97.75 218 PRO B N 1
ATOM 3733 C CA . PRO B 1 218 ? 18.766 -17.828 1.534 1 97.75 218 PRO B CA 1
ATOM 3734 C C . PRO B 1 218 ? 17.609 -18.578 0.864 1 97.75 218 PRO B C 1
ATOM 3736 O O . PRO B 1 218 ? 17.422 -19.766 1.119 1 97.75 218 PRO B O 1
ATOM 3739 N N . GLY B 1 219 ? 16.812 -17.953 0.049 1 98.38 219 GLY B N 1
ATOM 3740 C CA . GLY B 1 219 ? 15.648 -18.594 -0.543 1 98.38 219 GLY B CA 1
ATOM 3741 C C . GLY B 1 219 ? 15.953 -19.281 -1.864 1 98.38 219 GLY B C 1
ATOM 3742 O O . GLY B 1 219 ? 16.734 -18.766 -2.668 1 98.38 219 GLY B O 1
ATOM 3743 N N . ASP B 1 220 ? 15.359 -20.438 -2.082 1 98.62 220 ASP B N 1
ATOM 3744 C CA . ASP B 1 220 ? 15.43 -21.203 -3.326 1 98.62 220 ASP B CA 1
ATOM 3745 C C . ASP B 1 220 ? 14.156 -21.031 -4.148 1 98.62 220 ASP B C 1
ATOM 3747 O O . ASP B 1 220 ? 13.078 -21.438 -3.725 1 98.62 220 ASP B O 1
ATOM 3751 N N . PRO B 1 221 ? 14.281 -20.484 -5.328 1 98.25 221 PRO B N 1
ATOM 3752 C CA . PRO B 1 221 ? 13.07 -20.172 -6.09 1 98.25 221 PRO B CA 1
ATOM 3753 C C . PRO B 1 221 ? 12.258 -21.406 -6.441 1 98.25 221 PRO B C 1
ATOM 3755 O O . PRO B 1 221 ? 11.023 -21.359 -6.449 1 98.25 221 PRO B O 1
ATOM 3758 N N . ASP B 1 222 ? 12.914 -22.562 -6.734 1 98.62 222 ASP B N 1
ATOM 3759 C CA . ASP B 1 222 ? 12.18 -23.781 -7.031 1 98.62 222 ASP B CA 1
ATOM 3760 C C . ASP B 1 222 ? 11.43 -24.281 -5.801 1 98.62 222 ASP B C 1
ATOM 3762 O O . ASP B 1 222 ? 10.266 -24.656 -5.891 1 98.62 222 ASP B O 1
ATOM 3766 N N . LYS B 1 223 ? 12.094 -24.25 -4.656 1 98.75 223 LYS B N 1
ATOM 3767 C CA . LYS B 1 223 ? 11.438 -24.656 -3.42 1 98.75 223 LYS B CA 1
ATOM 3768 C C . LYS B 1 223 ? 10.312 -23.703 -3.049 1 98.75 223 LYS B C 1
ATOM 3770 O O . LYS B 1 223 ? 9.266 -24.125 -2.564 1 98.75 223 LYS B O 1
ATOM 3775 N N . GLY B 1 224 ? 10.555 -22.422 -3.225 1 98.81 224 GLY B N 1
ATOM 3776 C CA . GLY B 1 224 ? 9.5 -21.453 -3.004 1 98.81 224 GLY B CA 1
ATOM 3777 C C . GLY B 1 224 ? 8.258 -21.719 -3.828 1 98.81 224 GLY B C 1
ATOM 3778 O O . GLY B 1 224 ? 7.137 -21.688 -3.309 1 98.81 224 GLY B O 1
ATOM 3779 N N . GLY B 1 225 ? 8.492 -21.984 -5.133 1 98.88 225 GLY B N 1
ATOM 3780 C CA . GLY B 1 225 ? 7.375 -22.328 -5.996 1 98.88 225 GLY B CA 1
ATOM 3781 C C . GLY B 1 225 ? 6.609 -23.547 -5.516 1 98.88 225 GLY B C 1
ATOM 3782 O O . GLY B 1 225 ? 5.375 -23.531 -5.484 1 98.88 225 GLY B O 1
ATOM 3783 N N . GLN B 1 226 ? 7.352 -24.594 -5.133 1 98.81 226 GLN B N 1
ATOM 3784 C CA . GLN B 1 226 ? 6.734 -25.828 -4.645 1 98.81 226 GLN B CA 1
ATOM 3785 C C . GLN B 1 226 ? 5.902 -25.562 -3.395 1 98.81 226 GLN B C 1
ATOM 3787 O O . GLN B 1 226 ? 4.785 -26.078 -3.268 1 98.81 226 GLN B O 1
ATOM 3792 N N . VAL B 1 227 ? 6.441 -24.75 -2.469 1 98.94 227 VAL B N 1
ATOM 3793 C CA . VAL B 1 227 ? 5.758 -24.453 -1.216 1 98.94 227 VAL B CA 1
ATOM 3794 C C . VAL B 1 227 ? 4.453 -23.719 -1.503 1 98.94 227 VAL B C 1
ATOM 3796 O O . VAL B 1 227 ? 3.422 -24 -0.892 1 98.94 227 VAL B O 1
ATOM 3799 N N . ILE B 1 228 ? 4.449 -22.766 -2.439 1 98.94 228 ILE B N 1
ATOM 3800 C CA . ILE B 1 228 ? 3.25 -22.016 -2.801 1 98.94 228 ILE B CA 1
ATOM 3801 C C . ILE B 1 228 ? 2.189 -22.969 -3.35 1 98.94 228 ILE B C 1
ATOM 3803 O O . ILE B 1 228 ? 1.04 -22.953 -2.904 1 98.94 228 ILE B O 1
ATOM 3807 N N . VAL B 1 229 ? 2.596 -23.844 -4.289 1 98.94 229 VAL B N 1
ATOM 3808 C CA . VAL B 1 229 ? 1.675 -24.75 -4.969 1 98.94 229 VAL B CA 1
ATOM 3809 C C . VAL B 1 229 ? 1.077 -25.734 -3.961 1 98.94 229 VAL B C 1
ATOM 3811 O O . VAL B 1 229 ? -0.139 -25.938 -3.924 1 98.94 229 VAL B O 1
ATOM 3814 N N . ASP B 1 230 ? 1.928 -26.266 -3.074 1 98.81 230 ASP B N 1
ATOM 3815 C CA . ASP B 1 230 ? 1.47 -27.25 -2.09 1 98.81 230 ASP B CA 1
ATOM 3816 C C . ASP B 1 230 ? 0.524 -26.609 -1.078 1 98.81 230 ASP B C 1
ATOM 3818 O O . ASP B 1 230 ? -0.473 -27.203 -0.68 1 98.81 230 ASP B O 1
ATOM 3822 N N . THR B 1 231 ? 0.84 -25.406 -0.686 1 98.88 231 THR B N 1
ATOM 3823 C CA . THR B 1 231 ? 0.118 -24.781 0.416 1 98.88 231 THR B CA 1
ATOM 3824 C C . THR B 1 231 ? -1.278 -24.344 -0.026 1 98.88 231 THR B C 1
ATOM 3826 O O . THR B 1 231 ? -2.258 -24.578 0.686 1 98.88 231 THR B O 1
ATOM 3829 N N . ILE B 1 232 ? -1.39 -23.781 -1.247 1 98.62 232 ILE B N 1
ATOM 3830 C CA . ILE B 1 232 ? -2.678 -23.25 -1.675 1 98.62 232 ILE B CA 1
ATOM 3831 C C . ILE B 1 232 ? -3.648 -24.391 -1.946 1 98.62 232 ILE B C 1
ATOM 3833 O O . ILE B 1 232 ? -4.863 -24.188 -1.983 1 98.62 232 ILE B O 1
ATOM 3837 N N . GLU B 1 233 ? -3.172 -25.625 -2.041 1 97 233 GLU B N 1
ATOM 3838 C CA . GLU B 1 233 ? -4.012 -26.781 -2.32 1 97 233 GLU B CA 1
ATOM 3839 C C . GLU B 1 233 ? -4.551 -27.391 -1.032 1 97 233 GLU B C 1
ATOM 3841 O O . GLU B 1 233 ? -5.449 -28.234 -1.068 1 97 233 GLU B O 1
ATOM 3846 N N . LYS B 1 234 ? -4.023 -26.969 0.054 1 97.56 234 LYS B N 1
ATOM 3847 C CA . LYS B 1 234 ? -4.488 -27.5 1.334 1 97.56 234 LYS B CA 1
ATOM 3848 C C . LYS B 1 234 ? -5.852 -26.922 1.703 1 97.56 234 LYS B C 1
ATOM 3850 O O . LYS B 1 234 ? -6.238 -25.859 1.207 1 97.56 234 LYS B O 1
ATOM 3855 N N . ASP B 1 235 ? -6.543 -27.688 2.572 1 96.81 235 ASP B N 1
ATOM 3856 C CA . ASP B 1 235 ? -7.809 -27.188 3.096 1 96.81 235 ASP B CA 1
ATOM 3857 C C . ASP B 1 235 ? -7.586 -25.984 4.016 1 96.81 235 ASP B C 1
ATOM 3859 O O . ASP B 1 235 ? -8.312 -25 3.941 1 96.81 235 ASP B O 1
ATOM 3863 N N . ASN B 1 236 ? -6.566 -26.188 4.855 1 97.5 236 ASN B N 1
ATOM 3864 C CA . ASN B 1 236 ? -6.125 -25.094 5.695 1 97.5 236 ASN B CA 1
ATOM 3865 C C . ASN B 1 236 ? -4.863 -24.438 5.141 1 97.5 236 ASN B C 1
ATOM 3867 O O . ASN B 1 236 ? -3.867 -25.109 4.887 1 97.5 236 ASN B O 1
ATOM 3871 N N . TYR B 1 237 ? -4.926 -23.188 4.914 1 98.38 237 TYR B N 1
ATOM 3872 C CA . TYR B 1 237 ? -3.814 -22.406 4.367 1 98.38 237 TYR B CA 1
ATOM 3873 C C . TYR B 1 237 ? -3.752 -21.016 4.992 1 98.38 237 TYR B C 1
ATOM 3875 O O . TYR B 1 237 ? -4.754 -20.516 5.508 1 98.38 237 TYR B O 1
ATOM 3883 N N . PRO B 1 238 ? -2.605 -20.469 5.098 1 98.81 238 PRO B N 1
ATOM 3884 C CA . PRO B 1 238 ? -2.494 -19.109 5.652 1 98.81 238 PRO B CA 1
ATOM 3885 C C . PRO B 1 238 ? -3.01 -18.047 4.695 1 98.81 238 PRO B C 1
ATOM 3887 O O . PRO B 1 238 ? -3.025 -18.25 3.479 1 98.81 238 PRO B O 1
ATOM 3890 N N . PHE B 1 239 ? -3.463 -16.938 5.207 1 98.69 239 PHE B N 1
ATOM 3891 C CA . PHE B 1 239 ? -3.73 -15.797 4.352 1 98.69 239 PHE B CA 1
ATOM 3892 C C . PHE B 1 239 ? -2.434 -15.219 3.791 1 98.69 239 PHE B C 1
ATOM 3894 O O . PHE B 1 239 ? -2.365 -14.867 2.613 1 98.69 239 PHE B O 1
ATOM 3901 N N . ARG B 1 240 ? -1.425 -15.086 4.664 1 98.81 240 ARG B N 1
ATOM 3902 C CA . ARG B 1 240 ? -0.089 -14.672 4.246 1 98.81 240 ARG B CA 1
ATOM 3903 C C . ARG B 1 240 ? 0.927 -15.781 4.477 1 98.81 240 ARG B C 1
ATOM 3905 O O . ARG B 1 240 ? 1.231 -16.125 5.621 1 98.81 240 ARG B O 1
ATOM 3912 N N . LEU B 1 241 ? 1.458 -16.25 3.438 1 98.94 241 LEU B N 1
ATOM 3913 C CA . LEU B 1 241 ? 2.527 -17.234 3.486 1 98.94 241 LEU B CA 1
ATOM 3914 C C . LEU B 1 241 ? 3.891 -16.578 3.326 1 98.94 241 LEU B C 1
ATOM 3916 O O . LEU B 1 241 ? 4.262 -16.172 2.225 1 98.94 241 LEU B O 1
ATOM 3920 N N . LEU B 1 242 ? 4.59 -16.5 4.41 1 98.94 242 LEU B N 1
ATOM 3921 C CA . LEU B 1 242 ? 5.977 -16.062 4.297 1 98.94 242 LEU B CA 1
ATOM 3922 C C . LEU B 1 242 ? 6.844 -17.141 3.67 1 98.94 242 LEU B C 1
ATOM 3924 O O . LEU B 1 242 ? 6.676 -18.328 3.969 1 98.94 242 LEU B O 1
ATOM 3928 N N . LEU B 1 243 ? 7.73 -16.734 2.775 1 98.88 243 LEU B N 1
ATOM 3929 C CA . LEU B 1 243 ? 8.672 -17.672 2.164 1 98.88 243 LEU B CA 1
ATOM 3930 C C . LEU B 1 243 ? 10.102 -17.359 2.607 1 98.88 243 LEU B C 1
ATOM 3932 O O . LEU B 1 243 ? 10.695 -16.375 2.178 1 98.88 243 LEU B O 1
ATOM 3936 N N . GLY B 1 244 ? 10.648 -18.25 3.416 1 98.75 244 GLY B N 1
ATOM 3937 C CA . GLY B 1 244 ? 12.008 -18.109 3.918 1 98.75 244 GLY B CA 1
ATOM 3938 C C . GLY B 1 244 ? 12.062 -17.844 5.41 1 98.75 244 GLY B C 1
ATOM 3939 O O . GLY B 1 244 ? 11.234 -17.125 5.957 1 98.75 244 GLY B O 1
ATOM 3940 N N . SER B 1 245 ? 13.117 -18.453 6.082 1 98.5 245 SER B N 1
ATOM 3941 C CA . SER B 1 245 ? 13.359 -18.172 7.496 1 98.5 245 SER B CA 1
ATOM 3942 C C . SER B 1 245 ? 13.703 -16.703 7.723 1 98.5 245 SER B C 1
ATOM 3944 O O . SER B 1 245 ? 13.352 -16.141 8.75 1 98.5 245 SER B O 1
ATOM 3946 N N . ASP B 1 246 ? 14.367 -16.188 6.773 1 98.44 246 ASP B N 1
ATOM 3947 C CA . ASP B 1 246 ? 14.688 -14.766 6.883 1 98.44 246 ASP B CA 1
ATOM 3948 C C . ASP B 1 246 ? 13.422 -13.914 6.871 1 98.44 246 ASP B C 1
ATOM 3950 O O . ASP B 1 246 ? 13.289 -12.977 7.664 1 98.44 246 ASP B O 1
ATOM 3954 N N . ALA B 1 247 ? 12.477 -14.258 5.996 1 98.69 247 ALA B N 1
ATOM 3955 C CA . ALA B 1 247 ? 11.219 -13.523 5.906 1 98.69 247 ALA B CA 1
ATOM 3956 C C . ALA B 1 247 ? 10.461 -13.57 7.23 1 98.69 247 ALA B C 1
ATOM 3958 O O . ALA B 1 247 ? 9.969 -12.547 7.711 1 98.69 247 ALA B O 1
ATOM 3959 N N . THR B 1 248 ? 10.367 -14.805 7.805 1 98.81 248 THR B N 1
ATOM 3960 C CA . THR B 1 248 ? 9.648 -14.969 9.062 1 98.81 248 THR B CA 1
ATOM 3961 C C . THR B 1 248 ? 10.273 -14.117 10.164 1 98.81 248 THR B C 1
ATOM 3963 O O . THR B 1 248 ? 9.57 -13.469 10.93 1 98.81 248 THR B O 1
ATOM 3966 N N . LYS B 1 249 ? 11.586 -14.086 10.211 1 98.56 249 LYS B N 1
ATOM 3967 C CA . LYS B 1 249 ? 12.305 -13.328 11.234 1 98.56 249 LYS B CA 1
ATOM 3968 C C . LYS B 1 249 ? 12.117 -11.828 11.039 1 98.56 249 LYS B C 1
ATOM 3970 O O . LYS B 1 249 ? 11.805 -11.109 11.992 1 98.56 249 LYS B O 1
ATOM 3975 N N . ILE B 1 250 ? 12.281 -11.367 9.82 1 98.62 250 ILE B N 1
ATOM 3976 C CA . ILE B 1 250 ? 12.242 -9.938 9.508 1 98.62 250 ILE B CA 1
ATOM 3977 C C . ILE B 1 250 ? 10.836 -9.398 9.758 1 98.62 250 ILE B C 1
ATOM 3979 O O . ILE B 1 250 ? 10.664 -8.367 10.406 1 98.62 250 ILE B O 1
ATOM 3983 N N . VAL B 1 251 ? 9.82 -10.117 9.289 1 98.88 251 VAL B N 1
ATOM 3984 C CA . VAL B 1 251 ? 8.445 -9.633 9.383 1 98.88 251 VAL B CA 1
ATOM 3985 C C . VAL B 1 251 ? 7.977 -9.695 10.836 1 98.88 251 VAL B C 1
ATOM 3987 O O . VAL B 1 251 ? 7.363 -8.75 11.336 1 98.88 251 VAL B O 1
ATOM 3990 N N . ALA B 1 252 ? 8.266 -10.789 11.523 1 98.81 252 ALA B N 1
ATOM 3991 C CA . ALA B 1 252 ? 7.871 -10.891 12.922 1 98.81 252 ALA B CA 1
ATOM 3992 C C . ALA B 1 252 ? 8.492 -9.766 13.75 1 98.81 252 ALA B C 1
ATOM 3994 O O . ALA B 1 252 ? 7.82 -9.141 14.57 1 98.81 252 ALA B O 1
ATOM 3995 N N . SER B 1 253 ? 9.773 -9.516 13.531 1 98.69 253 SER B N 1
ATOM 3996 C CA . SER B 1 253 ? 10.469 -8.461 14.258 1 98.69 253 SER B CA 1
ATOM 3997 C C . SER B 1 253 ? 9.844 -7.098 13.984 1 98.69 253 SER B C 1
ATOM 3999 O O . SER B 1 253 ? 9.664 -6.297 14.906 1 98.69 253 SER B O 1
ATOM 4001 N N . ALA B 1 254 ? 9.555 -6.852 12.758 1 98.69 254 ALA B N 1
ATOM 4002 C CA . ALA B 1 254 ? 8.945 -5.574 12.391 1 98.69 254 ALA B CA 1
ATOM 4003 C C . ALA B 1 254 ? 7.586 -5.398 13.062 1 98.69 254 ALA B C 1
ATOM 4005 O O . ALA B 1 254 ? 7.258 -4.309 13.531 1 98.69 254 ALA B O 1
ATOM 4006 N N . LEU B 1 255 ? 6.77 -6.441 13.086 1 98.81 255 LEU B N 1
ATOM 4007 C CA . LEU B 1 255 ? 5.449 -6.387 13.695 1 98.81 255 LEU B CA 1
ATOM 4008 C C . LEU B 1 255 ? 5.559 -6.199 15.211 1 98.81 255 LEU B C 1
ATOM 4010 O O . LEU B 1 255 ? 4.773 -5.457 15.805 1 98.81 255 LEU B O 1
ATOM 4014 N N . GLU B 1 256 ? 6.484 -6.859 15.82 1 98.75 256 GLU B N 1
ATOM 4015 C CA . GLU B 1 256 ? 6.699 -6.715 17.25 1 98.75 256 GLU B CA 1
ATOM 4016 C C . GLU B 1 256 ? 7.133 -5.293 17.609 1 98.75 256 GLU B C 1
ATOM 4018 O O . GLU B 1 256 ? 6.699 -4.742 18.625 1 98.75 256 GLU B O 1
ATOM 4023 N N . GLU B 1 257 ? 8.016 -4.758 16.797 1 98.69 257 GLU B N 1
ATOM 4024 C CA . GLU B 1 257 ? 8.43 -3.373 17 1 98.69 257 GLU B CA 1
ATOM 4025 C C . GLU B 1 257 ? 7.234 -2.424 16.922 1 98.69 257 GLU B C 1
ATOM 4027 O O . GLU B 1 257 ? 7.152 -1.461 17.688 1 98.69 257 GLU B O 1
ATOM 4032 N N . ARG B 1 258 ? 6.352 -2.674 15.992 1 98.75 258 ARG B N 1
ATOM 4033 C CA . ARG B 1 258 ? 5.16 -1.843 15.844 1 98.75 258 ARG B CA 1
ATOM 4034 C C . ARG B 1 258 ? 4.258 -1.954 17.062 1 98.75 258 ARG B C 1
ATOM 4036 O O . ARG B 1 258 ? 3.686 -0.958 17.516 1 98.75 258 ARG B O 1
ATOM 4043 N N . ILE B 1 259 ? 4.078 -3.168 17.562 1 98.81 259 ILE B N 1
ATOM 4044 C CA . ILE B 1 259 ? 3.254 -3.377 18.75 1 98.81 259 ILE B CA 1
ATOM 4045 C C . ILE B 1 259 ? 3.857 -2.631 19.938 1 98.81 259 ILE B C 1
ATOM 4047 O O . ILE B 1 259 ? 3.133 -2.016 20.719 1 98.81 259 ILE B O 1
ATOM 4051 N N . GLN B 1 260 ? 5.168 -2.678 20.062 1 98.81 260 GLN B N 1
ATOM 4052 C CA . GLN B 1 260 ? 5.84 -1.949 21.141 1 98.81 260 GLN B CA 1
ATOM 4053 C C . GLN B 1 260 ? 5.621 -0.445 21 1 98.81 260 GLN B C 1
ATOM 4055 O O . GLN B 1 260 ? 5.434 0.252 22 1 98.81 260 GLN B O 1
ATOM 4060 N N . GLU B 1 261 ? 5.691 0.073 19.797 1 98.81 261 GLU B N 1
ATOM 4061 C CA . GLU B 1 261 ? 5.426 1.489 19.562 1 98.81 261 GLU B CA 1
ATOM 4062 C C . GLU B 1 261 ? 4.012 1.864 19.984 1 98.81 261 GLU B C 1
ATOM 4064 O O . GLU B 1 261 ? 3.797 2.918 20.594 1 98.81 261 GLU B O 1
ATOM 4069 N N . ILE B 1 262 ? 3.035 1.01 19.656 1 98.88 262 ILE B N 1
ATOM 4070 C CA . ILE B 1 262 ? 1.647 1.235 20.047 1 98.88 262 ILE B CA 1
ATOM 4071 C C . ILE B 1 262 ? 1.547 1.339 21.562 1 98.88 262 ILE B C 1
ATOM 4073 O O . ILE B 1 262 ? 0.921 2.264 22.094 1 98.88 262 ILE B O 1
ATOM 4077 N N . GLU B 1 263 ? 2.186 0.412 22.219 1 98.75 263 GLU B N 1
ATOM 4078 C CA . GLU B 1 263 ? 2.143 0.398 23.688 1 98.75 263 GLU B CA 1
ATOM 4079 C C . GLU B 1 263 ? 2.768 1.663 24.266 1 98.75 263 GLU B C 1
ATOM 4081 O O . GLU B 1 263 ? 2.244 2.234 25.219 1 98.75 263 GLU B O 1
ATOM 4086 N N . THR B 1 264 ? 3.854 2.102 23.703 1 98.75 264 THR B N 1
ATOM 4087 C CA . THR B 1 264 ? 4.59 3.262 24.203 1 98.75 264 THR B CA 1
ATOM 4088 C C . THR B 1 264 ? 3.754 4.531 24.062 1 98.75 264 THR B C 1
ATOM 4090 O O . THR B 1 264 ? 3.816 5.414 24.922 1 98.75 264 THR B O 1
ATOM 4093 N N . TRP B 1 265 ? 2.9 4.602 23.062 1 98.81 265 TRP B N 1
ATOM 4094 C CA . TRP B 1 265 ? 2.285 5.883 22.734 1 98.81 265 TRP B CA 1
ATOM 4095 C C . TRP B 1 265 ? 0.774 5.824 22.922 1 98.81 265 TRP B C 1
ATOM 4097 O O . TRP B 1 265 ? 0.06 6.758 22.547 1 98.81 265 TRP B O 1
ATOM 4107 N N . LYS B 1 266 ? 0.224 4.707 23.484 1 98.56 266 LYS B N 1
ATOM 4108 C CA . LYS B 1 266 ? -1.22 4.504 23.562 1 98.56 266 LYS B CA 1
ATOM 4109 C C . LYS B 1 266 ? -1.881 5.594 24.406 1 98.56 266 LYS B C 1
ATOM 4111 O O . LYS B 1 266 ? -3.027 5.973 24.141 1 98.56 266 LYS B O 1
ATOM 4116 N N . ASN B 1 267 ? -1.147 6.184 25.375 1 98.56 267 ASN B N 1
ATOM 4117 C CA . ASN B 1 267 ? -1.713 7.262 26.188 1 98.56 267 ASN B CA 1
ATOM 4118 C C . ASN B 1 267 ? -1.914 8.531 25.359 1 98.56 267 ASN B C 1
ATOM 4120 O O . ASN B 1 267 ? -2.912 9.234 25.531 1 98.56 267 ASN B O 1
ATOM 4124 N N . ILE B 1 268 ? -0.975 8.836 24.516 1 98.69 268 ILE B N 1
ATOM 4125 C CA . ILE B 1 268 ? -1.108 9.977 23.625 1 98.69 268 ILE B CA 1
ATOM 4126 C C . ILE B 1 268 ? -2.211 9.703 22.594 1 98.69 268 ILE B C 1
ATOM 4128 O O . ILE B 1 268 ? -3.039 10.578 22.328 1 98.69 268 ILE B O 1
ATOM 4132 N N . SER B 1 269 ? -2.244 8.477 22.062 1 98.75 269 SER B N 1
ATOM 4133 C CA . SER B 1 269 ? -3.252 8.078 21.094 1 98.75 269 SER B CA 1
ATOM 4134 C C . SER B 1 269 ? -4.664 8.289 21.641 1 98.75 269 SER B C 1
ATOM 4136 O O . SER B 1 269 ? -5.543 8.766 20.922 1 98.75 269 SER B O 1
ATOM 4138 N N . SER B 1 270 ? -4.875 7.988 22.922 1 98.56 270 SER B N 1
ATOM 4139 C CA . SER B 1 270 ? -6.211 8.008 23.516 1 98.56 270 SER B CA 1
ATOM 4140 C C . SER B 1 270 ? -6.684 9.438 23.766 1 98.56 270 SER B C 1
ATOM 4142 O O . SER B 1 270 ? -7.863 9.672 24.031 1 98.56 270 SER B O 1
ATOM 4144 N N . GLN B 1 271 ? -5.789 10.453 23.625 1 98.62 271 GLN B N 1
ATOM 4145 C CA . GLN B 1 271 ? -6.133 11.844 23.891 1 98.62 271 GLN B CA 1
ATOM 4146 C C . GLN B 1 271 ? -7.02 12.406 22.781 1 98.62 271 GLN B C 1
ATOM 4148 O O . GLN B 1 271 ? -7.613 13.469 22.922 1 98.62 271 GLN B O 1
ATOM 4153 N N . SER B 1 272 ? -7.164 11.648 21.672 1 98.44 272 SER B N 1
ATOM 4154 C CA . SER B 1 272 ? -8 12.109 20.578 1 98.44 272 SER B CA 1
ATOM 4155 C C . SER B 1 272 ? -9.422 11.57 20.703 1 98.44 272 SER B C 1
ATOM 4157 O O . SER B 1 272 ? -10.289 11.906 19.891 1 98.44 272 SER B O 1
ATOM 4159 N N . ASP B 1 273 ? -9.734 10.766 21.781 1 98.38 273 ASP B N 1
ATOM 4160 C CA . ASP B 1 273 ? -11.07 10.203 21.984 1 98.38 273 ASP B CA 1
ATOM 4161 C C . ASP B 1 273 ? -12.07 11.297 22.359 1 98.38 273 ASP B C 1
ATOM 4163 O O . ASP B 1 273 ? -11.727 12.25 23.047 1 98.38 273 ASP B O 1
ATOM 4167 N N . PHE B 1 274 ? -13.305 11.023 21.859 1 94.31 274 PHE B N 1
ATOM 4168 C CA . PHE B 1 274 ? -14.406 11.914 22.219 1 94.31 274 PHE B CA 1
ATOM 4169 C C . PHE B 1 274 ? -14.812 11.711 23.672 1 94.31 274 PHE B C 1
ATOM 4171 O O . PHE B 1 274 ? -14.914 10.578 24.141 1 94.31 274 PHE B O 1
ATOM 4178 N N . GLU B 1 275 ? -14.547 12.453 24.812 1 81 275 GLU B N 1
ATOM 4179 C CA . GLU B 1 275 ? -14.961 12.312 26.203 1 81 275 GLU B CA 1
ATOM 4180 C C . GLU B 1 275 ? -16.484 12.219 26.312 1 81 275 GLU B C 1
ATOM 4182 O O . GLU B 1 275 ? -17.203 12.781 25.484 1 81 275 GLU B O 1
#

pLDDT: mean 97.95, std 1.97, range [81.0, 99.0]

Radius of gyration: 23.35 Å; Cα contacts (8 Å, |Δi|>4): 1256; chains: 2; bounding box: 52×71×52 Å